Protein AF-0000000066251755 (afdb_homodimer)

Organism: Wolinella succinogenes (strain ATCC 29543 / DSM 1740 / CCUG 13145 / JCM 31913 / LMG 7466 / NCTC 11488 / FDC 602W) (NCBI:tx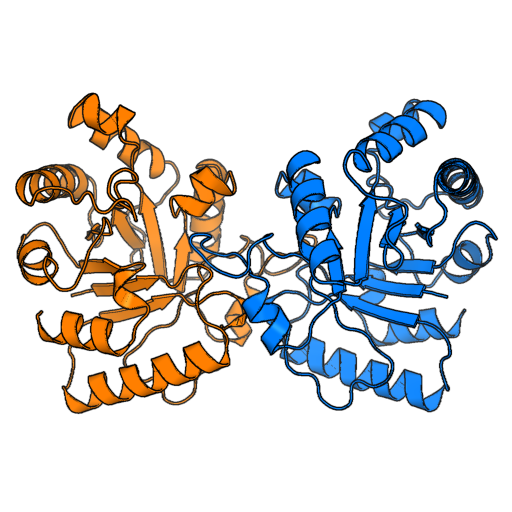id273121)

Radius of gyration: 23.84 Å; Cα contacts (8 Å, |Δi|>4): 960; chains: 2; bounding box: 36×68×63 Å

Nearest PDB structures (foldseek):
  2jgq-assembly1_B  TM=9.547E-01  e=9.397E-29  Helicobacter pylori 26695
  6oog-assembly1_A-2  TM=8.883E-01  e=1.668E-24  Taenia solium
  7pek-assembly2_C  TM=8.884E-01  e=1.248E-22  Schizosaccharomyces pombe 972h-
  7pej-assembly1_A  TM=8.703E-01  e=1.182E-21  Schizosaccharomyces pombe 972h-
  7skj-assembly2_D  TM=8.468E-01  e=3.125E-21  Cuscuta australis

InterPro domains:
  IPR000652 Triosephosphate isomerase [PF00121] (1-231)
  IPR000652 Triosephosphate isomerase [PS51440] (1-231)
  IPR000652 Triosephosphate isomerase [PTHR21139] (3-230)
  IPR000652 Triosephosphate isomerase [cd00311] (1-230)
  IPR013785 Aldolase-type TIM barrel [G3DSA:3.20.20.70] (1-231)
  IPR020861 Triosephosphate isomerase, active site [PS00171] (157-167)
  IPR022896 Triosephosphate isomerase, bacterial/eukaryotic [MF_00147_B] (1-231)
  IPR035990 Triosephosphate isomerase superfamily [SSF51351] (2-231)

Secondary structure (DSSP, 8-state):
-EEEEE-TT---HHHHHHHHHHHHHHHHHHT--SEEEEE--GGG----SS-TTEEE-BS---SSSSSS-TTPPPHHHHHHTT--EEEE--HHHHHTT---HHHHHHHHHHHHHTT-EEEEEE---HHHHHT-HHHHHHHHHHTTTT--TT-TTEEEEE--GGGSSSS----HHHHHHHHHHHHTT--S-EEE-SS--TTTHHHHHTSTT--EEEE-GGGSSHHHHHHHHHT-/-EEEEE-TT---HHHHHHHHHHHHHHHHHHT--SEEEEE--GGG----SS-TTEEE-BS---SSSSSS-TTPPPHHHHHHTT--EEEE--HHHHHTS---HHHHHHHHHHHHHTT-EEEEEE---HHHHHT-HHHHHHHHHHTTTT--TT-TTEEEEE--GGGSSSS----HHHHHHHHHHHHTT--S-EEE-SS--TTTHHHHHTSTT--EEEE-GGGSSHHHHHHHHHT-

Structure (mmCIF, N/CA/C/O backbone):
data_AF-0000000066251755-model_v1
#
loop_
_entity.id
_entity.type
_entity.pdbx_description
1 polymer 'Triosephosphate isomerase'
#
loop_
_atom_site.group_PDB
_atom_site.id
_atom_site.type_symbol
_atom_site.label_atom_id
_atom_site.label_alt_id
_atom_site.label_comp_id
_atom_site.label_asym_id
_atom_site.label_entity_id
_atom_site.label_seq_id
_atom_site.pdbx_PDB_ins_code
_atom_site.Cartn_x
_atom_site.Cartn_y
_atom_site.Cartn_z
_atom_site.occupancy
_atom_site.B_iso_or_equiv
_atom_site.auth_seq_id
_atom_site.auth_comp_id
_atom_site.auth_asym_id
_atom_site.auth_atom_id
_atom_site.pdbx_PDB_model_num
ATOM 1 N N . MET A 1 1 ? -6.832 24.234 16.656 1 95.31 1 MET A N 1
ATOM 2 C CA . MET A 1 1 ? -5.727 23.984 15.727 1 95.31 1 MET A CA 1
ATOM 3 C C . MET A 1 1 ? -5.777 22.562 15.203 1 95.31 1 MET A C 1
ATOM 5 O O . MET A 1 1 ? -6.293 21.656 15.867 1 95.31 1 MET A O 1
ATOM 9 N N . ILE A 1 2 ? -5.305 22.422 14 1 98.31 2 ILE A N 1
ATOM 10 C CA . ILE A 1 2 ? -5.203 21.094 13.422 1 98.31 2 ILE A CA 1
ATOM 11 C C . ILE A 1 2 ? -3.809 20.531 13.68 1 98.31 2 ILE A C 1
ATOM 13 O O . ILE A 1 2 ? -2.807 21.125 13.289 1 98.31 2 ILE A O 1
ATOM 17 N N . LEU A 1 3 ? -3.725 19.422 14.352 1 98.5 3 LEU A N 1
ATOM 18 C CA . LEU A 1 3 ? -2.475 18.703 14.562 1 98.5 3 LEU A CA 1
ATOM 19 C C . LEU A 1 3 ? -2.551 17.297 13.969 1 98.5 3 LEU A C 1
ATOM 21 O O . LEU A 1 3 ? -3.402 16.5 14.367 1 98.5 3 LEU A O 1
ATOM 25 N N . ALA A 1 4 ? -1.675 17.062 13.047 1 98.62 4 ALA A N 1
ATOM 26 C CA . ALA A 1 4 ? -1.664 15.781 12.352 1 98.62 4 ALA A CA 1
ATOM 27 C C . ALA A 1 4 ? -0.301 15.109 12.477 1 98.62 4 ALA A C 1
ATOM 29 O O . ALA A 1 4 ? 0.737 15.766 12.383 1 98.62 4 ALA A O 1
ATOM 30 N N . ALA A 1 5 ? -0.333 13.836 12.758 1 98.62 5 ALA A N 1
ATOM 31 C CA . ALA A 1 5 ? 0.875 13.016 12.82 1 98.62 5 ALA A CA 1
ATOM 32 C C . ALA A 1 5 ? 0.929 12.023 11.672 1 98.62 5 ALA A C 1
ATOM 34 O O . ALA A 1 5 ? 0.007 11.219 11.484 1 98.62 5 ALA A O 1
ATOM 35 N N . ASN A 1 6 ? 1.929 12.086 10.875 1 98.44 6 ASN A N 1
ATOM 36 C CA . ASN A 1 6 ? 2.189 11.102 9.828 1 98.44 6 ASN A CA 1
ATOM 37 C C . ASN A 1 6 ? 3.291 10.125 10.234 1 98.44 6 ASN A C 1
ATOM 39 O O . ASN A 1 6 ? 4.465 10.492 10.281 1 98.44 6 ASN A O 1
ATOM 43 N N . PHE A 1 7 ? 2.91 8.898 10.398 1 98.62 7 PHE A N 1
ATOM 44 C CA . PHE A 1 7 ? 3.857 7.91 10.898 1 98.62 7 PHE A CA 1
ATOM 45 C C . PHE A 1 7 ? 4.773 7.434 9.773 1 98.62 7 PHE A C 1
ATOM 47 O O . PHE A 1 7 ? 5.801 6.801 10.031 1 98.62 7 PHE A O 1
ATOM 54 N N . LYS A 1 8 ? 4.316 7.742 8.555 1 98.19 8 LYS A N 1
ATOM 55 C CA . LYS A 1 8 ? 5.008 7.148 7.414 1 98.19 8 LYS A CA 1
ATOM 56 C C . LYS A 1 8 ? 5.055 5.629 7.527 1 98.19 8 LYS A C 1
ATOM 58 O O . LYS A 1 8 ? 4.023 4.984 7.742 1 98.19 8 LYS A O 1
ATOM 63 N N . THR A 1 9 ? 6.172 4.988 7.262 1 98.25 9 THR A N 1
ATOM 64 C CA . THR A 1 9 ? 6.25 3.535 7.34 1 98.25 9 THR A CA 1
ATOM 65 C C . THR A 1 9 ? 6.793 3.096 8.695 1 98.25 9 THR A C 1
ATOM 67 O O . THR A 1 9 ? 7.527 2.111 8.789 1 98.25 9 THR A O 1
ATOM 70 N N . ASN A 1 10 ? 6.41 3.904 9.719 1 98.38 10 ASN A N 1
ATOM 71 C CA . ASN A 1 10 ? 6.801 3.566 11.086 1 98.38 10 ASN A CA 1
ATOM 72 C C . ASN A 1 10 ? 5.605 3.084 11.906 1 98.38 10 ASN A C 1
ATOM 74 O O . ASN A 1 10 ? 4.484 3.551 11.711 1 98.38 10 ASN A O 1
ATOM 78 N N . HIS A 1 11 ? 5.832 2.18 12.953 1 98.06 11 HIS A N 1
ATOM 79 C CA . HIS A 1 11 ? 4.844 1.563 13.828 1 98.06 11 HIS A CA 1
ATOM 80 C C . HIS A 1 11 ? 4.203 0.346 13.172 1 98.06 11 HIS A C 1
ATOM 82 O O . HIS A 1 11 ? 4.188 0.237 11.945 1 98.06 11 HIS A O 1
ATOM 88 N N . THR A 1 12 ? 3.885 -0.606 13.945 1 97.56 12 THR A N 1
ATOM 89 C CA . THR A 1 12 ? 3.096 -1.783 13.594 1 97.56 12 THR A CA 1
ATOM 90 C C . THR A 1 12 ? 1.651 -1.624 14.055 1 97.56 12 THR A C 1
ATOM 92 O O . THR A 1 12 ? 1.287 -0.595 14.633 1 97.56 12 THR A O 1
ATOM 95 N N . ARG A 1 13 ? 0.805 -2.551 13.734 1 96.5 13 ARG A N 1
ATOM 96 C CA . ARG A 1 13 ? -0.583 -2.502 14.188 1 96.5 13 ARG A CA 1
ATOM 97 C C . ARG A 1 13 ? -0.664 -2.432 15.703 1 96.5 13 ARG A C 1
ATOM 99 O O . ARG A 1 13 ? -1.408 -1.617 16.25 1 96.5 13 ARG A O 1
ATOM 106 N N . LYS A 1 14 ? 0.11 -3.262 16.344 1 95.69 14 LYS A N 1
ATOM 107 C CA . LYS A 1 14 ? 0.12 -3.322 17.797 1 95.69 14 LYS A CA 1
ATOM 108 C C . LYS A 1 14 ? 0.621 -2.014 18.391 1 95.69 14 LYS A C 1
ATOM 110 O O . LYS A 1 14 ? 0.012 -1.477 19.328 1 95.69 14 LYS A O 1
ATOM 115 N N . SER A 1 15 ? 1.763 -1.537 17.875 1 97.5 15 SER A N 1
ATOM 116 C CA . SER A 1 15 ? 2.32 -0.312 18.438 1 97.5 15 SER A CA 1
ATOM 117 C C . SER A 1 15 ? 1.431 0.89 18.141 1 97.5 15 SER A C 1
ATOM 119 O O . SER A 1 15 ? 1.353 1.826 18.938 1 97.5 15 SER A O 1
ATOM 121 N N . THR A 1 16 ? 0.763 0.884 16.984 1 97.25 16 THR A N 1
ATOM 122 C CA . THR A 1 16 ? -0.198 1.936 16.672 1 97.25 16 THR A CA 1
ATOM 123 C C . THR A 1 16 ? -1.369 1.906 17.641 1 97.25 16 THR A C 1
ATOM 125 O O . THR A 1 16 ? -1.823 2.953 18.109 1 97.25 16 THR A O 1
ATOM 128 N N . ARG A 1 17 ? -1.874 0.719 17.953 1 95.06 17 ARG A N 1
ATOM 129 C CA . ARG A 1 17 ? -2.965 0.585 18.906 1 95.06 17 ARG A CA 1
ATOM 130 C C . ARG A 1 17 ? -2.566 1.144 20.281 1 95.06 17 ARG A C 1
ATOM 132 O O . ARG A 1 17 ? -3.34 1.868 20.906 1 95.06 17 ARG A O 1
ATOM 139 N N . HIS A 1 18 ? -1.376 0.776 20.703 1 95.94 18 HIS A N 1
ATOM 140 C CA . HIS A 1 18 ? -0.863 1.296 21.969 1 95.94 18 HIS A CA 1
ATOM 141 C C . HIS A 1 18 ? -0.75 2.816 21.922 1 95.94 18 HIS A C 1
ATOM 143 O O . HIS A 1 18 ? -1.131 3.492 22.891 1 95.94 18 HIS A O 1
ATOM 149 N N . TYR A 1 19 ? -0.21 3.332 20.859 1 97.38 19 TYR A N 1
ATOM 150 C CA . TYR A 1 19 ? -0.083 4.77 20.641 1 97.38 19 TYR A CA 1
ATOM 151 C C . TYR A 1 19 ? -1.434 5.461 20.781 1 97.38 19 TYR A C 1
ATOM 153 O O . TYR A 1 19 ? -1.559 6.457 21.484 1 97.38 19 TYR A O 1
ATOM 161 N N . LEU A 1 20 ? -2.436 4.883 20.125 1 96.38 20 LEU A N 1
ATOM 162 C CA . LEU A 1 20 ? -3.768 5.477 20.062 1 96.38 20 LEU A CA 1
ATOM 163 C C . LEU A 1 20 ? -4.43 5.445 21.438 1 96.38 20 LEU A C 1
ATOM 165 O O . LEU A 1 20 ? -5.125 6.391 21.828 1 96.38 20 LEU A O 1
ATOM 169 N N . GLU A 1 21 ? -4.27 4.375 22.109 1 94.56 21 GLU A N 1
ATOM 170 C CA . GLU A 1 21 ? -4.828 4.258 23.453 1 94.56 21 GLU A CA 1
ATOM 171 C C . GLU A 1 21 ? -4.27 5.336 24.375 1 94.56 21 GLU A C 1
ATOM 173 O O . GLU A 1 21 ? -5.023 6.008 25.078 1 94.56 21 GLU A O 1
ATOM 178 N N . ARG A 1 22 ? -2.98 5.445 24.312 1 96.12 22 ARG A N 1
ATOM 179 C CA . ARG A 1 22 ? -2.324 6.441 25.156 1 96.12 22 ARG A CA 1
ATOM 180 C C . ARG A 1 22 ? -2.744 7.855 24.75 1 96.12 22 ARG A C 1
ATOM 182 O O . ARG A 1 22 ? -2.99 8.703 25.609 1 96.12 22 ARG A O 1
ATOM 189 N N . LEU A 1 23 ? -2.768 8.141 23.5 1 97.31 23 LEU A N 1
ATOM 190 C CA . LEU A 1 23 ? -3.133 9.461 22.984 1 97.31 23 LEU A CA 1
ATOM 1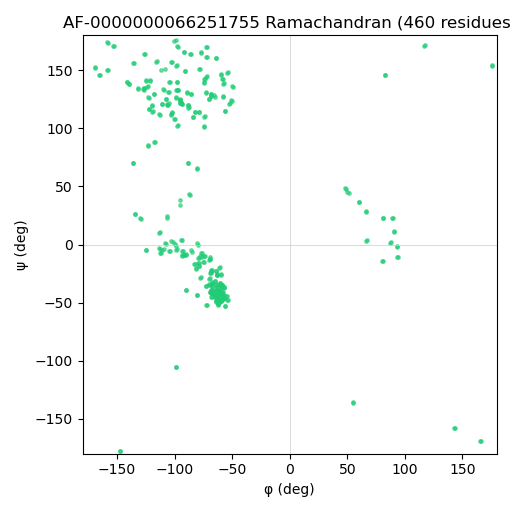91 C C . LEU A 1 23 ? -4.574 9.797 23.344 1 97.31 23 LEU A C 1
ATOM 193 O O . LEU A 1 23 ? -4.863 10.906 23.797 1 97.31 23 LEU A O 1
ATOM 197 N N . SER A 1 24 ? -5.453 8.828 23.125 1 95.69 24 SER A N 1
ATOM 198 C CA . SER A 1 24 ? -6.867 9.031 23.422 1 95.69 24 SER A CA 1
ATOM 199 C C . SER A 1 24 ? -7.086 9.344 24.891 1 95.69 24 SER A C 1
ATOM 201 O O . SER A 1 24 ? -7.859 10.242 25.234 1 95.69 24 SER A O 1
ATOM 203 N N . ASN A 1 25 ? -6.457 8.609 25.75 1 95.06 25 ASN A N 1
ATOM 204 C CA . ASN A 1 25 ? -6.539 8.867 27.172 1 95.06 25 ASN A CA 1
ATOM 205 C C . ASN A 1 25 ? -6.031 10.266 27.516 1 95.06 25 ASN A C 1
ATOM 207 O O . ASN A 1 25 ? -6.652 10.977 28.312 1 95.06 25 ASN A O 1
ATOM 211 N N . PHE A 1 26 ? -4.965 10.625 26.984 1 96.88 26 PHE A N 1
ATOM 212 C CA . PHE 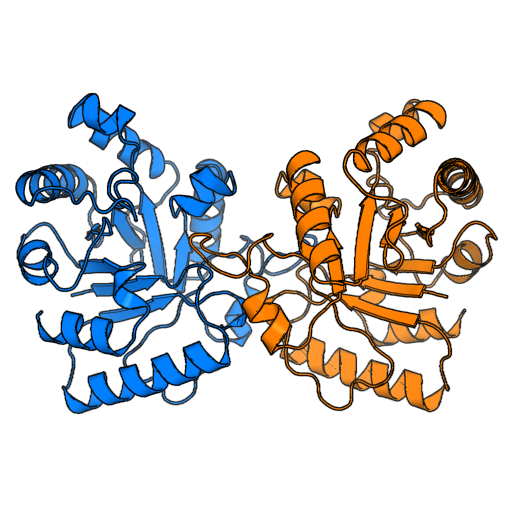A 1 26 ? -4.383 11.938 27.219 1 96.88 26 PHE A CA 1
ATOM 213 C C . PHE A 1 26 ? -5.344 13.039 26.797 1 96.88 26 PHE A C 1
ATOM 215 O O . PHE A 1 26 ? -5.547 14.016 27.531 1 96.88 26 PHE A O 1
ATOM 222 N N . LEU A 1 27 ? -5.895 12.867 25.594 1 96.81 27 LEU A N 1
ATOM 223 C CA . LEU A 1 27 ? -6.809 13.875 25.062 1 96.81 27 LEU A CA 1
ATOM 224 C C . LEU A 1 27 ? -8.047 14 25.938 1 96.81 27 LEU A C 1
ATOM 226 O O . LEU A 1 27 ? -8.555 15.102 26.156 1 96.81 27 LEU A O 1
ATOM 230 N N . PHE A 1 28 ? -8.531 12.906 26.406 1 94.75 28 PHE A N 1
ATOM 231 C CA . PHE A 1 28 ? -9.688 12.891 27.297 1 94.75 28 PHE A CA 1
ATOM 232 C C . PHE A 1 28 ? -9.367 13.594 28.609 1 94.75 28 PHE A C 1
ATOM 234 O O . PHE A 1 28 ? -10.117 14.469 29.047 1 94.75 28 PHE A O 1
ATOM 241 N N . GLU A 1 29 ? -8.281 13.258 29.156 1 95.94 29 GLU A N 1
ATOM 242 C CA . GLU A 1 29 ? -7.875 13.781 30.469 1 95.94 29 GLU A CA 1
ATOM 243 C C . GLU A 1 29 ? -7.637 15.289 30.406 1 95.94 29 GLU A C 1
ATOM 245 O O . GLU A 1 29 ? -7.875 16 31.375 1 95.94 29 GLU A O 1
ATOM 250 N N . THR A 1 30 ? -7.207 15.773 29.297 1 95.69 30 THR A N 1
ATOM 251 C CA . THR A 1 30 ? -6.84 17.188 29.172 1 95.69 30 THR A CA 1
ATOM 252 C C . THR A 1 30 ? -7.969 17.984 28.531 1 95.69 30 THR A C 1
ATOM 254 O O . THR A 1 30 ? -7.855 19.188 28.359 1 95.69 30 THR A O 1
ATOM 257 N N . SER A 1 31 ? -9.094 17.359 28.141 1 94.19 31 SER A N 1
ATOM 258 C CA . SER A 1 31 ? -10.18 18.016 27.422 1 94.19 31 SER A CA 1
ATOM 259 C C . SER A 1 31 ? -9.656 18.812 26.234 1 94.19 31 SER A C 1
ATOM 261 O O . SER A 1 31 ? -9.977 19.984 26.078 1 94.19 31 SER A O 1
ATOM 263 N N . CYS A 1 32 ? -8.805 18.094 25.5 1 93.12 32 CYS A N 1
ATOM 264 C CA . CYS A 1 32 ? -8.18 18.734 24.344 1 93.12 32 CYS A CA 1
ATOM 265 C C . CYS A 1 32 ? -9.234 19.25 23.375 1 93.12 32 CYS A C 1
ATOM 267 O O . CYS A 1 32 ? -10.203 18.562 23.062 1 93.12 32 CYS A O 1
ATOM 269 N N . GLU A 1 33 ? -9.008 20.422 22.844 1 93.69 33 GLU A N 1
ATOM 270 C CA . GLU A 1 33 ? -9.969 21.062 21.938 1 93.69 33 GLU A CA 1
ATOM 271 C C . GLU A 1 33 ? -9.43 21.109 20.516 1 93.69 33 GLU A C 1
ATOM 273 O O . GLU A 1 33 ? -10.125 21.547 19.594 1 93.69 33 GLU A O 1
ATOM 278 N N . HIS A 1 34 ? -8.203 20.688 20.281 1 96.31 34 HIS A N 1
ATOM 279 C CA . HIS A 1 34 ? -7.586 20.688 18.953 1 96.31 34 HIS A CA 1
ATOM 280 C C . HIS A 1 34 ? -8.086 19.516 18.109 1 96.31 34 HIS A C 1
ATOM 282 O O . HIS A 1 34 ? -8.555 18.516 18.656 1 96.31 34 HIS A O 1
ATOM 288 N N . ASP A 1 35 ? -8.102 19.719 16.828 1 97.38 35 ASP A N 1
ATOM 289 C CA . ASP A 1 35 ? -8.383 18.625 15.906 1 97.38 35 ASP A CA 1
ATOM 290 C C . ASP A 1 35 ? -7.148 17.734 15.703 1 97.38 35 ASP A C 1
ATOM 292 O O . ASP A 1 35 ? -6.156 18.188 15.117 1 97.38 35 ASP A O 1
ATOM 296 N N . ILE A 1 36 ? -7.25 16.5 16.156 1 98.19 36 ILE A N 1
ATOM 297 C CA . ILE A 1 36 ? -6.094 15.609 16.141 1 98.19 36 ILE A CA 1
ATOM 298 C C . ILE A 1 36 ? -6.285 14.547 15.055 1 98.19 36 ILE A C 1
ATOM 300 O O . ILE A 1 36 ? -7.312 13.867 15.016 1 98.19 36 ILE A O 1
ATOM 304 N N . PHE A 1 37 ? -5.324 14.43 14.141 1 98.25 37 PHE A N 1
ATOM 305 C CA . PHE A 1 37 ? -5.34 13.438 13.07 1 98.25 37 PHE A CA 1
ATOM 306 C C . PHE A 1 37 ? -4.109 12.539 13.148 1 98.25 37 PHE A C 1
ATOM 308 O O . PHE A 1 37 ? -3.016 13 13.484 1 98.25 37 PHE A O 1
ATOM 315 N N . LEU A 1 38 ? -4.27 11.305 12.898 1 98.06 38 LEU A N 1
ATOM 316 C CA . LEU A 1 38 ? -3.172 10.352 12.836 1 98.06 38 LEU A CA 1
ATOM 317 C C . LEU A 1 38 ? -3.197 9.578 11.523 1 98.06 38 LEU A C 1
ATOM 319 O O . LEU A 1 38 ? -4.25 9.102 11.094 1 98.06 38 LEU A O 1
ATOM 323 N N . PHE A 1 39 ? -2.084 9.453 10.867 1 98.62 39 PHE A N 1
ATOM 324 C CA . PHE A 1 39 ? -1.91 8.672 9.648 1 98.62 39 PHE A CA 1
ATOM 325 C C . PHE A 1 39 ? -0.925 7.531 9.867 1 98.62 39 PHE A C 1
ATOM 327 O O . PHE A 1 39 ? 0.273 7.684 9.617 1 98.62 39 PHE A O 1
ATOM 334 N N . PRO A 1 40 ? -1.399 6.422 10.305 1 98.06 40 PRO A N 1
ATOM 335 C CA . PRO A 1 40 ? -0.542 5.25 10.492 1 98.06 40 PRO A CA 1
ATOM 336 C C . PRO A 1 40 ? -0.206 4.551 9.172 1 98.06 40 PRO A C 1
ATOM 338 O O . PRO A 1 40 ? -0.803 4.855 8.141 1 98.06 40 PRO A O 1
ATOM 341 N N . PRO A 1 41 ? 0.797 3.666 9.188 1 98.06 41 PRO A N 1
ATOM 342 C CA . PRO A 1 41 ? 1.05 2.885 7.977 1 98.06 41 PRO A CA 1
ATOM 343 C C . PRO A 1 41 ? -0.113 1.961 7.617 1 98.06 41 PRO A C 1
ATOM 345 O O . PRO A 1 41 ? -0.954 1.661 8.469 1 98.06 41 PRO A O 1
ATOM 348 N N . PRO A 1 42 ? -0.187 1.522 6.387 1 97.25 42 PRO A N 1
ATOM 349 C CA . PRO A 1 42 ? -1.374 0.832 5.875 1 97.25 42 PRO A CA 1
ATOM 350 C C . PRO A 1 42 ? -1.768 -0.373 6.727 1 97.25 42 PRO A C 1
ATOM 352 O O . PRO A 1 42 ? -2.932 -0.507 7.113 1 97.25 42 PRO A O 1
ATOM 355 N N . LEU A 1 43 ? -0.834 -1.2 7.133 1 97.25 43 LEU A N 1
ATOM 356 C CA . LEU A 1 43 ? -1.182 -2.445 7.812 1 97.25 43 LEU A CA 1
ATOM 357 C C . LEU A 1 43 ? -1.584 -2.182 9.258 1 97.25 43 LEU A C 1
ATOM 359 O O . LEU A 1 43 ? -2.111 -3.07 9.93 1 97.25 43 LEU A O 1
ATOM 363 N N . ALA A 1 44 ? -1.416 -0.966 9.695 1 96.88 44 ALA A N 1
ATOM 364 C CA . ALA A 1 44 ? -1.795 -0.608 11.055 1 96.88 44 ALA A CA 1
ATOM 365 C C . ALA A 1 44 ? -3.225 -0.078 11.109 1 96.88 44 ALA A C 1
ATOM 367 O O . ALA A 1 44 ? -3.785 0.112 12.188 1 96.88 44 ALA A O 1
ATOM 368 N N . LEU A 1 45 ? -3.828 0.159 9.945 1 96.31 45 LEU A N 1
ATOM 369 C CA . LEU A 1 45 ? -5.223 0.581 9.922 1 96.31 45 LEU A CA 1
ATOM 370 C C . LEU A 1 45 ? -6.141 -0.548 10.375 1 96.31 45 LEU A C 1
ATOM 372 O O . LEU A 1 45 ? -5.984 -1.693 9.945 1 96.31 45 LEU A O 1
ATOM 376 N N . ASP A 1 46 ? -6.953 -0.229 11.266 1 91.38 46 ASP A N 1
ATOM 377 C CA . ASP A 1 46 ? -7.852 -1.188 11.906 1 91.38 46 ASP A CA 1
ATOM 378 C C . ASP A 1 46 ? -9.117 -0.5 12.414 1 91.38 46 ASP A C 1
ATOM 380 O O . ASP A 1 46 ? -9.266 0.715 12.273 1 91.38 46 ASP A O 1
ATOM 384 N N . PHE A 1 47 ? -10.039 -1.347 12.82 1 83.31 47 PHE A N 1
ATOM 385 C CA . PHE A 1 47 ? -11.164 -0.796 13.57 1 83.31 47 PHE A CA 1
ATOM 386 C C . PHE A 1 47 ? -10.742 -0.431 14.992 1 83.31 47 PHE A C 1
ATOM 388 O O . PHE A 1 47 ? -10.242 -1.28 15.734 1 83.31 47 PHE A O 1
ATOM 395 N N . PHE A 1 48 ? -10.734 0.866 15.117 1 76.81 48 PHE A N 1
ATOM 396 C CA . PHE A 1 48 ? -10.328 1.332 16.438 1 76.81 48 PHE A CA 1
ATOM 397 C C . PHE A 1 48 ? -11.547 1.707 17.281 1 76.81 48 PHE A C 1
ATOM 399 O O . PHE A 1 48 ? -12.375 2.508 16.859 1 76.81 48 PHE A O 1
ATOM 406 N N . ASP A 1 49 ? -11.836 0.894 18.266 1 70.94 49 ASP A N 1
ATOM 407 C CA . ASP A 1 49 ? -12.891 1.218 19.219 1 70.94 49 ASP A CA 1
ATOM 408 C C . ASP A 1 49 ? -12.438 2.303 20.188 1 70.94 49 ASP A C 1
ATOM 410 O O . ASP A 1 49 ? -11.281 2.32 20.609 1 70.94 49 ASP A O 1
ATOM 414 N N . ASP A 1 50 ? -13.227 3.201 20.516 1 65.5 50 ASP A N 1
ATOM 415 C CA . ASP A 1 50 ? -13.039 4.133 21.625 1 65.5 50 ASP A CA 1
ATOM 416 C C . ASP A 1 50 ? -11.859 5.059 21.359 1 65.5 50 ASP A C 1
ATOM 418 O O . ASP A 1 50 ? -11.031 5.289 22.25 1 65.5 50 ASP A O 1
ATOM 422 N N . ILE A 1 51 ? -11.523 5.363 20.219 1 74.56 51 ILE A N 1
ATOM 423 C CA . ILE A 1 51 ? -10.438 6.281 19.891 1 74.56 51 ILE A CA 1
ATOM 424 C C . ILE A 1 51 ? -10.961 7.715 19.875 1 74.56 51 ILE A C 1
ATOM 426 O O . ILE A 1 51 ? -10.547 8.523 19.047 1 74.56 51 ILE A O 1
ATOM 430 N N . GLY A 1 52 ? -11.742 7.906 20.875 1 77.56 52 GLY A N 1
ATOM 431 C CA . GLY A 1 52 ? -12.305 9.25 20.938 1 77.56 52 GLY A CA 1
ATOM 432 C C . GLY A 1 52 ? -11.266 10.336 20.781 1 77.56 52 GLY A C 1
ATOM 433 O O . GLY A 1 52 ? -10.094 10.141 21.094 1 77.56 52 GLY A O 1
ATOM 434 N N . GLY A 1 53 ? -11.5 11.391 19.984 1 89.88 53 GLY A N 1
ATOM 435 C CA . GLY A 1 53 ? -10.727 12.609 19.859 1 89.88 53 GLY A CA 1
ATOM 436 C C . GLY A 1 53 ? -9.703 12.555 18.75 1 89.88 53 GLY A C 1
ATOM 437 O O . GLY A 1 53 ? -9.031 13.555 18.469 1 89.88 53 GLY A O 1
ATOM 438 N N . VAL A 1 54 ? -9.484 11.336 18.188 1 95.75 54 VAL A N 1
ATOM 439 C CA . VAL A 1 54 ? -8.484 11.227 17.125 1 95.75 54 VAL A CA 1
ATOM 440 C C . VAL A 1 54 ? -9.141 10.773 15.828 1 95.75 54 VAL A C 1
ATOM 442 O O . VAL A 1 54 ? -9.945 9.844 15.828 1 95.75 54 VAL A O 1
ATOM 445 N N . CYS A 1 55 ? -8.891 11.453 14.789 1 96.12 55 CYS A N 1
ATOM 446 C CA . CYS A 1 55 ? -9.32 11.023 13.461 1 96.12 55 CYS A CA 1
ATOM 447 C C . CYS A 1 55 ? -8.211 10.273 12.742 1 96.12 55 CYS A C 1
ATOM 449 O O . CYS A 1 55 ? -7.098 10.781 12.609 1 96.12 55 CYS A O 1
ATOM 451 N N . ILE A 1 56 ? -8.508 9.094 12.328 1 97.25 56 ILE A N 1
ATOM 452 C CA . ILE A 1 56 ? -7.516 8.258 11.656 1 97.25 56 ILE A CA 1
ATOM 453 C C . ILE A 1 56 ? -7.676 8.383 10.148 1 97.25 56 ILE A C 1
ATOM 455 O O . ILE A 1 56 ? -8.789 8.336 9.625 1 97.25 56 ILE A O 1
ATOM 459 N N . GLY A 1 57 ? -6.59 8.586 9.438 1 97.81 57 GLY A N 1
ATOM 460 C CA . GLY A 1 57 ? -6.598 8.656 7.984 1 97.81 57 GLY A CA 1
ATOM 461 C C . GLY A 1 57 ? -5.613 7.703 7.332 1 97.81 57 GLY A C 1
ATOM 462 O O . GLY A 1 57 ? -4.75 7.141 8.008 1 97.81 57 GLY A O 1
ATOM 463 N N . THR A 1 58 ? -5.781 7.461 6.02 1 98.75 58 THR A N 1
ATOM 464 C CA . THR A 1 58 ? -4.844 6.66 5.238 1 98.75 58 THR A CA 1
ATOM 465 C C . THR A 1 58 ? -3.766 7.543 4.617 1 98.75 58 THR A C 1
ATOM 467 O O . THR A 1 58 ? -4.023 8.703 4.277 1 98.75 58 THR A O 1
ATOM 470 N N . GLN A 1 59 ? -2.607 6.969 4.457 1 98.81 59 GLN A N 1
ATOM 471 C CA . GLN A 1 59 ? -1.479 7.691 3.879 1 98.81 59 GLN A CA 1
ATOM 472 C C . GLN A 1 59 ? -1.538 7.68 2.354 1 98.81 59 GLN A C 1
ATOM 474 O O . GLN A 1 59 ? -0.832 8.445 1.693 1 98.81 59 GLN A O 1
ATOM 479 N N . ASN A 1 60 ? -2.334 6.789 1.862 1 98.44 60 ASN A N 1
ATOM 480 C CA . ASN A 1 60 ? -2.443 6.562 0.425 1 98.44 60 ASN A CA 1
ATOM 481 C C . ASN A 1 60 ? -3.621 5.652 0.089 1 98.44 60 ASN A C 1
ATOM 483 O O . ASN A 1 60 ? -4.035 4.836 0.915 1 98.44 60 ASN A O 1
ATOM 487 N N . ALA A 1 61 ? -4.141 5.844 -1.117 1 98.69 61 ALA A N 1
ATOM 488 C CA . ALA A 1 61 ? -5.113 4.918 -1.689 1 98.69 61 ALA A CA 1
ATOM 489 C C . ALA A 1 61 ? -5.27 5.145 -3.191 1 98.69 61 ALA A C 1
ATOM 491 O O . ALA A 1 61 ? -5.047 6.25 -3.684 1 98.69 61 ALA A O 1
ATOM 492 N N . TYR A 1 62 ? -5.504 4.113 -3.893 1 98.62 62 TYR A N 1
ATOM 493 C CA . TYR A 1 62 ? -5.762 4.211 -5.324 1 98.62 62 TYR A CA 1
ATOM 494 C C . TYR A 1 62 ? -7.156 4.758 -5.59 1 98.62 62 TYR A C 1
ATOM 496 O O . TYR A 1 62 ? -8.109 4.434 -4.875 1 98.62 62 TYR A O 1
ATOM 504 N N . PRO A 1 63 ? -7.348 5.605 -6.625 1 98.75 63 PRO A N 1
ATOM 505 C CA . PRO A 1 63 ? -8.641 6.238 -6.902 1 98.75 63 PRO A CA 1
ATOM 506 C C . PRO A 1 63 ? -9.609 5.312 -7.641 1 98.75 63 PRO A C 1
ATOM 508 O O . PRO A 1 63 ? -10.016 5.609 -8.766 1 98.75 63 PRO A O 1
ATOM 511 N N . ALA A 1 64 ? -10.023 4.242 -7.008 1 98.69 64 ALA A N 1
ATOM 512 C CA . ALA A 1 64 ? -11 3.268 -7.484 1 98.69 64 ALA A CA 1
ATOM 513 C C . ALA A 1 64 ? -11.617 2.492 -6.324 1 98.69 64 ALA A C 1
ATOM 515 O O . ALA A 1 64 ? -10.992 2.346 -5.27 1 98.69 64 ALA A O 1
ATOM 516 N N . PRO A 1 65 ? -12.867 2.045 -6.473 1 98.56 65 PRO A N 1
ATOM 517 C CA . PRO A 1 65 ? -13.422 1.219 -5.398 1 98.56 65 PRO A CA 1
ATOM 518 C C . PRO A 1 65 ? -12.648 -0.085 -5.199 1 98.56 65 PRO A C 1
ATOM 520 O O . PRO A 1 65 ? -12.32 -0.445 -4.066 1 98.56 65 PRO A O 1
ATOM 523 N N . SER A 1 66 ? -12.414 -0.836 -6.246 1 98.19 66 SER A N 1
ATOM 524 C CA . SER A 1 66 ? -11.703 -2.104 -6.355 1 98.19 66 SER A CA 1
ATOM 525 C C . SER A 1 66 ? -11.211 -2.342 -7.777 1 98.19 66 SER A C 1
ATOM 527 O O . SER A 1 66 ? -11.438 -1.516 -8.664 1 98.19 66 SER A O 1
ATOM 529 N N . GLY A 1 67 ? -10.406 -3.436 -7.977 1 97.31 67 GLY A N 1
ATOM 530 C CA . GLY A 1 67 ? -10.047 -3.734 -9.352 1 97.31 67 GLY A CA 1
ATOM 531 C C . GLY A 1 67 ? -8.633 -4.258 -9.5 1 97.31 67 GLY A C 1
ATOM 532 O O . GLY A 1 67 ? -8.07 -4.82 -8.555 1 97.31 67 GLY A O 1
ATOM 533 N N . ALA A 1 68 ? -8.109 -4.109 -10.742 1 96.12 68 ALA A N 1
ATOM 534 C CA . ALA A 1 68 ? -6.816 -4.672 -11.125 1 96.12 68 ALA A CA 1
ATOM 535 C C . ALA A 1 68 ? -5.68 -3.699 -10.812 1 96.12 68 ALA A C 1
ATOM 537 O O . ALA A 1 68 ? -5.055 -3.156 -11.727 1 96.12 68 ALA A O 1
ATOM 538 N N . PHE A 1 69 ? -5.441 -3.551 -9.508 1 97.81 69 PHE A N 1
ATOM 539 C CA . PHE A 1 69 ? -4.387 -2.684 -8.992 1 97.81 69 PHE A CA 1
ATOM 540 C C . PHE A 1 69 ? -3.619 -3.369 -7.871 1 97.81 69 PHE A C 1
ATOM 542 O O . PHE A 1 69 ? -3.693 -2.949 -6.715 1 97.81 69 PHE A O 1
ATOM 549 N N . THR A 1 70 ? -2.844 -4.383 -8.258 1 98.19 70 THR A N 1
ATOM 550 C CA . THR A 1 70 ? -2.123 -5.234 -7.32 1 98.19 70 THR A CA 1
ATOM 551 C C . THR A 1 70 ? -1.315 -4.395 -6.336 1 98.19 70 THR A C 1
ATOM 553 O O . THR A 1 70 ? -0.55 -3.518 -6.742 1 98.19 70 THR A O 1
ATOM 556 N N . GLY A 1 71 ? -1.549 -4.594 -5.051 1 98.06 71 GLY A N 1
ATOM 557 C CA . GLY A 1 71 ? -0.75 -3.949 -4.02 1 98.06 71 GLY A CA 1
ATOM 558 C C . GLY A 1 71 ? -1.341 -2.639 -3.539 1 98.06 71 GLY A C 1
ATOM 559 O O . GLY A 1 71 ? -0.813 -2.016 -2.615 1 98.06 71 GLY A O 1
ATOM 560 N N . GLU A 1 72 ? -2.473 -2.209 -4.109 1 98.31 72 GLU A N 1
ATOM 561 C CA . GLU A 1 72 ? -3.062 -0.917 -3.77 1 98.31 72 GLU A CA 1
ATOM 562 C C . GLU A 1 72 ? -4.266 -1.088 -2.848 1 98.31 72 GLU A C 1
ATOM 564 O O . GLU A 1 72 ? -4.844 -2.174 -2.768 1 98.31 72 GLU A O 1
ATOM 569 N N . VAL A 1 73 ? -4.574 -0.052 -2.133 1 98.25 73 VAL A N 1
ATOM 570 C CA . VAL A 1 73 ? -5.773 0.058 -1.307 1 98.25 73 VAL A CA 1
ATOM 571 C C . VAL A 1 73 ? -6.875 0.777 -2.084 1 98.25 73 VAL A C 1
ATOM 573 O O . VAL A 1 73 ? -6.648 1.859 -2.631 1 98.25 73 VAL A O 1
ATOM 576 N N . GLY A 1 74 ? -8.031 0.156 -2.213 1 98.44 74 GLY A N 1
ATOM 577 C CA . GLY A 1 74 ? -9.188 0.801 -2.818 1 98.44 74 GLY A CA 1
ATOM 578 C C . GLY A 1 74 ? -10.148 1.382 -1.799 1 98.44 74 GLY A C 1
ATOM 579 O O . GLY A 1 74 ? -10.008 1.139 -0.599 1 98.44 74 GLY A O 1
ATOM 580 N N . SER A 1 75 ? -11.141 2.17 -2.277 1 98.69 75 SER A N 1
ATOM 581 C CA . SER A 1 75 ? -12.047 2.852 -1.357 1 98.69 75 SER A CA 1
ATOM 582 C C . SER A 1 75 ? -12.953 1.86 -0.637 1 98.69 75 SER A C 1
ATOM 584 O O . SER A 1 75 ? -13.414 2.125 0.477 1 98.69 75 SER A O 1
ATOM 586 N N . GLU A 1 76 ? -13.211 0.688 -1.191 1 98.44 76 GLU A N 1
ATOM 587 C CA . GLU A 1 76 ? -14.047 -0.31 -0.534 1 98.44 76 GLU A CA 1
ATOM 588 C C . GLU A 1 76 ? -13.414 -0.791 0.768 1 98.44 76 GLU A C 1
ATOM 590 O O . GLU A 1 76 ? -14.109 -0.991 1.767 1 98.44 76 GLU A O 1
ATOM 595 N N . GLN A 1 77 ? -12.125 -1.015 0.745 1 97.81 77 GLN A N 1
ATOM 596 C CA . GLN A 1 77 ? -11.43 -1.438 1.953 1 97.81 77 GLN A CA 1
ATOM 597 C C . GLN A 1 77 ? -11.453 -0.342 3.016 1 97.81 77 GLN A C 1
ATOM 599 O O . GLN A 1 77 ? -11.617 -0.625 4.203 1 97.81 77 GLN A O 1
ATOM 604 N N . LEU A 1 78 ? -11.266 0.887 2.596 1 97.88 78 LEU A N 1
ATOM 605 C CA . LEU A 1 78 ? -11.281 2.012 3.523 1 97.88 78 LEU A CA 1
ATOM 606 C C . LEU A 1 78 ? -12.664 2.195 4.133 1 97.88 78 LEU A C 1
ATOM 608 O O . LEU A 1 78 ? -12.789 2.498 5.32 1 97.88 78 LEU A O 1
ATOM 612 N N . GLU A 1 79 ? -13.672 2.031 3.289 1 97.06 79 GLU A N 1
ATOM 613 C CA . GLU A 1 79 ? -15.047 2.141 3.758 1 97.06 79 GLU A CA 1
ATOM 614 C C . GLU A 1 79 ? -15.336 1.136 4.867 1 97.06 79 GLU A C 1
ATOM 616 O O . GLU A 1 79 ? -15.992 1.467 5.859 1 97.06 79 GLU A O 1
ATOM 621 N N . GLU A 1 80 ? -14.844 -0.069 4.73 1 96.25 80 GLU A N 1
ATOM 622 C CA . GLU A 1 80 ? -15.039 -1.1 5.746 1 96.25 80 GLU A CA 1
ATOM 623 C C . GLU A 1 80 ? -14.477 -0.655 7.094 1 96.25 80 GLU A C 1
ATOM 625 O O . GLU A 1 80 ? -15.031 -0.987 8.141 1 96.25 80 GLU A O 1
ATOM 630 N N . LEU A 1 81 ? -13.383 0.092 7.043 1 94.75 81 LEU A N 1
ATOM 631 C CA . LEU A 1 81 ? -12.711 0.506 8.266 1 94.75 81 LEU A CA 1
ATOM 632 C C . LEU A 1 81 ? -13.18 1.886 8.711 1 94.75 81 LEU A C 1
ATOM 634 O O . LEU A 1 81 ? -12.633 2.465 9.648 1 94.75 81 LEU A O 1
ATOM 638 N N . ALA A 1 82 ? -14.141 2.461 8.008 1 94.56 82 ALA A N 1
ATOM 639 C CA . ALA A 1 82 ? -14.734 3.766 8.305 1 94.56 82 ALA A CA 1
ATOM 640 C C . ALA A 1 82 ? -13.672 4.867 8.273 1 94.56 82 ALA A C 1
ATOM 642 O O . ALA A 1 82 ? -13.68 5.766 9.109 1 94.56 82 ALA A O 1
ATOM 643 N N . ILE A 1 83 ? -12.773 4.68 7.352 1 96.56 83 ILE A N 1
ATOM 644 C CA . ILE A 1 83 ? -11.734 5.688 7.148 1 96.56 83 ILE A CA 1
ATOM 645 C C . ILE A 1 83 ? -12.156 6.633 6.027 1 96.56 83 ILE A C 1
ATOM 647 O O . ILE A 1 83 ? -12.398 6.199 4.898 1 96.56 83 ILE A O 1
ATOM 651 N N . GLN A 1 84 ? -12.227 7.891 6.34 1 97.31 84 GLN A N 1
ATOM 652 C CA . GLN A 1 84 ? -12.672 8.875 5.359 1 97.31 84 GLN A CA 1
ATOM 653 C C . GLN A 1 84 ? -11.758 10.102 5.355 1 97.31 84 GLN A C 1
ATOM 655 O O . GLN A 1 84 ? -12.219 11.227 5.156 1 97.31 84 GLN A O 1
ATOM 660 N N . THR A 1 85 ? -10.531 9.938 5.742 1 98.69 85 THR A N 1
ATOM 661 C CA . THR A 1 85 ? -9.461 10.922 5.699 1 98.69 85 THR A CA 1
ATOM 662 C C . THR A 1 85 ? -8.242 10.375 4.965 1 98.69 85 THR A C 1
ATOM 664 O O . THR A 1 85 ? -7.871 9.211 5.156 1 98.69 85 THR A O 1
ATOM 667 N N . ILE A 1 86 ? -7.664 11.195 4.059 1 98.94 86 ILE A N 1
ATOM 668 C CA . ILE A 1 86 ? -6.574 10.672 3.242 1 98.94 86 ILE A CA 1
ATOM 669 C C . ILE A 1 86 ? -5.508 11.75 3.051 1 98.94 86 ILE A C 1
ATOM 671 O O . ILE A 1 86 ? -5.828 12.938 2.932 1 98.94 86 ILE A O 1
ATOM 675 N N . LEU A 1 87 ? -4.285 11.32 3.113 1 98.88 87 LEU A N 1
ATOM 676 C CA . LEU A 1 87 ? -3.143 12.133 2.703 1 98.88 87 LEU A CA 1
ATOM 677 C C . LEU A 1 87 ? -2.844 11.938 1.221 1 98.88 87 LEU A C 1
ATOM 679 O O . LEU A 1 87 ? -2.805 10.805 0.735 1 98.88 87 LEU A O 1
ATOM 683 N N . ILE A 1 88 ? -2.674 13.023 0.444 1 98.88 88 ILE A N 1
ATOM 684 C CA . ILE A 1 88 ? -2.336 12.969 -0.974 1 98.88 88 ILE A CA 1
ATOM 685 C C . ILE A 1 88 ? -1.185 13.93 -1.268 1 98.88 88 ILE A C 1
ATOM 687 O O . ILE A 1 88 ? -1.149 15.047 -0.745 1 98.88 88 ILE A O 1
ATOM 691 N N . GLY A 1 89 ? -0.203 13.492 -2.01 1 98.62 89 GLY A N 1
ATOM 692 C CA . GLY A 1 89 ? 0.809 14.391 -2.545 1 98.62 89 GLY A CA 1
ATOM 693 C C . GLY A 1 89 ? 2.008 14.555 -1.63 1 98.62 89 GLY A C 1
ATOM 694 O O . GLY A 1 89 ? 2.811 15.469 -1.806 1 98.62 89 GLY A O 1
ATOM 695 N N . HIS A 1 90 ? 2.119 13.727 -0.599 1 98.5 90 HIS A N 1
ATOM 696 C CA . HIS A 1 90 ? 3.287 13.82 0.271 1 98.5 90 HIS A CA 1
ATOM 697 C C . HIS A 1 90 ? 4.582 13.719 -0.531 1 98.5 90 HIS A C 1
ATOM 699 O O . HIS A 1 90 ? 4.648 12.984 -1.521 1 98.5 90 HIS A O 1
ATOM 705 N N . SER A 1 91 ? 5.605 14.391 -0.072 1 97.31 91 SER A N 1
ATOM 706 C CA . SER A 1 91 ? 6.859 14.516 -0.806 1 97.31 91 SER A CA 1
ATOM 707 C C . SER A 1 91 ? 7.488 13.148 -1.064 1 97.31 91 SER A C 1
ATOM 709 O O . SER A 1 91 ? 8.094 12.93 -2.115 1 97.31 91 SER A O 1
ATOM 711 N N . GLU A 1 92 ? 7.324 12.281 -0.15 1 97 92 GLU A N 1
ATOM 712 C CA . GLU A 1 92 ? 7.902 10.945 -0.291 1 97 92 GLU A CA 1
ATOM 713 C C . GLU A 1 92 ? 7.211 10.156 -1.398 1 97 92 GLU A C 1
ATOM 715 O O . GLU A 1 92 ? 7.852 9.367 -2.1 1 97 92 GLU A O 1
ATOM 720 N N . ARG A 1 93 ? 5.914 10.328 -1.6 1 97.62 93 ARG A N 1
ATOM 721 C CA . ARG A 1 93 ? 5.18 9.656 -2.668 1 97.62 93 ARG A CA 1
ATOM 722 C C . ARG A 1 93 ? 5.531 10.258 -4.027 1 97.62 93 ARG A C 1
ATOM 724 O O . ARG A 1 93 ? 5.66 9.531 -5.016 1 97.62 93 ARG A O 1
ATOM 731 N N . ARG A 1 94 ? 5.754 11.594 -4.062 1 96.81 94 ARG A N 1
ATOM 732 C CA . ARG A 1 94 ? 6.156 12.266 -5.297 1 96.81 94 ARG A CA 1
ATOM 733 C C . ARG A 1 94 ? 7.598 11.93 -5.66 1 96.81 94 ARG A C 1
ATOM 735 O O . ARG A 1 94 ? 7.871 11.461 -6.77 1 96.81 94 ARG A O 1
ATOM 742 N N . GLY A 1 95 ? 8.516 12.125 -4.695 1 94.44 95 GLY A N 1
ATOM 743 C CA . GLY A 1 95 ? 9.945 12.062 -4.961 1 94.44 95 GLY A CA 1
ATOM 744 C C . GLY A 1 95 ? 10.477 10.641 -5 1 94.44 95 GLY A C 1
ATOM 745 O O . GLY A 1 95 ? 11.25 10.289 -5.895 1 94.44 95 GLY A O 1
ATOM 746 N N . ILE A 1 96 ? 10.008 9.828 -4.023 1 92.94 96 ILE A N 1
ATOM 747 C CA . ILE A 1 96 ? 10.555 8.484 -3.895 1 92.94 96 ILE A CA 1
ATOM 748 C C . ILE A 1 96 ? 9.742 7.516 -4.754 1 92.94 96 ILE A C 1
ATOM 750 O O . ILE A 1 96 ? 10.312 6.684 -5.465 1 92.94 96 ILE A O 1
ATOM 754 N N . LEU A 1 97 ? 8.406 7.68 -4.793 1 93.75 97 LEU A N 1
ATOM 755 C CA . LEU A 1 97 ? 7.559 6.676 -5.43 1 93.75 97 LEU A CA 1
ATOM 756 C C . LEU A 1 97 ? 7.066 7.164 -6.789 1 93.75 97 LEU A C 1
ATOM 758 O O . LEU A 1 97 ? 6.402 6.418 -7.516 1 93.75 97 LEU A O 1
ATOM 762 N N . GLY A 1 98 ? 7.367 8.391 -7.117 1 94.44 98 GLY A N 1
ATOM 763 C CA . GLY A 1 98 ? 7.188 8.867 -8.484 1 94.44 98 GLY A CA 1
ATOM 764 C C . GLY A 1 98 ? 5.758 9.266 -8.797 1 94.44 98 GLY A C 1
ATOM 765 O O . GLY A 1 98 ? 5.34 9.227 -9.953 1 94.44 98 GLY A O 1
ATOM 766 N N . GLU A 1 99 ? 4.949 9.586 -7.875 1 97 99 GLU A N 1
ATOM 767 C CA . GLU A 1 99 ? 3.582 10.031 -8.133 1 97 99 GLU A CA 1
ATOM 768 C C . GLU A 1 99 ? 3.566 11.398 -8.812 1 97 99 GLU A C 1
ATOM 770 O O . GLU A 1 99 ? 4.168 12.352 -8.312 1 97 99 GLU A O 1
ATOM 775 N N . SER A 1 100 ? 2.877 11.492 -9.883 1 97.44 100 SER A N 1
ATOM 776 C CA . SER A 1 100 ? 2.803 12.734 -10.656 1 97.44 100 SER A CA 1
ATOM 777 C C . SER A 1 100 ? 1.703 13.648 -10.133 1 97.44 100 SER A C 1
ATOM 779 O O . SER A 1 100 ? 0.814 13.203 -9.398 1 97.44 100 SER A O 1
ATOM 781 N N . GLN A 1 101 ? 1.771 14.906 -10.539 1 98.38 101 GLN A N 1
ATOM 782 C CA . GLN A 1 101 ? 0.713 15.844 -10.18 1 98.38 101 GLN A CA 1
ATOM 783 C C . GLN A 1 101 ? -0.63 15.406 -10.758 1 98.38 101 GLN A C 1
ATOM 785 O O . GLN A 1 101 ? -1.669 15.555 -10.117 1 98.38 101 GLN A O 1
ATOM 790 N N . ALA A 1 102 ? -0.562 14.891 -12.008 1 98.38 102 ALA A N 1
ATOM 791 C CA . ALA A 1 102 ? -1.788 14.422 -12.648 1 98.38 102 ALA A CA 1
ATOM 792 C C . ALA A 1 102 ? -2.439 13.305 -11.844 1 98.38 102 ALA A C 1
ATOM 794 O O . ALA A 1 102 ? -3.662 13.281 -11.688 1 98.38 102 ALA A O 1
ATOM 795 N N . PHE A 1 103 ? -1.667 12.383 -11.359 1 98.31 103 PHE A N 1
ATOM 796 C CA . PHE A 1 103 ? -2.195 11.281 -10.57 1 98.31 103 PHE A CA 1
ATOM 797 C C . PHE A 1 103 ? -2.715 11.766 -9.227 1 98.31 103 PHE A C 1
ATOM 799 O O . PHE A 1 103 ? -3.756 11.312 -8.75 1 98.31 103 PHE A O 1
ATOM 806 N N . CYS A 1 104 ? -2.002 12.727 -8.562 1 98.81 104 CYS A N 1
ATOM 807 C CA . CYS A 1 104 ? -2.479 13.328 -7.324 1 98.81 104 CYS A CA 1
ATOM 808 C C . CYS A 1 104 ? -3.84 13.984 -7.527 1 98.81 104 CYS A C 1
ATOM 810 O O . CYS A 1 104 ? -4.734 13.844 -6.691 1 98.81 104 CYS A O 1
ATOM 812 N N . ALA A 1 105 ? -3.945 14.672 -8.641 1 98.88 105 ALA A N 1
ATOM 813 C CA . ALA A 1 105 ? -5.211 15.336 -8.953 1 98.88 105 ALA A CA 1
ATOM 814 C C . ALA A 1 105 ? -6.324 14.312 -9.156 1 98.88 105 ALA A C 1
ATOM 816 O O . ALA A 1 105 ? -7.473 14.547 -8.773 1 98.88 105 ALA A O 1
ATOM 817 N N . GLU A 1 106 ? -5.996 13.203 -9.812 1 98.81 106 GLU A N 1
ATOM 818 C CA . GLU A 1 106 ? -6.961 12.125 -10 1 98.81 106 GLU A CA 1
ATOM 819 C C . GLU A 1 106 ? -7.426 11.57 -8.656 1 98.81 106 GLU A C 1
ATOM 821 O O . GLU A 1 106 ? -8.625 11.375 -8.445 1 98.81 106 GLU A O 1
ATOM 826 N N . LYS A 1 107 ? -6.527 11.312 -7.773 1 98.81 107 LYS A N 1
ATOM 827 C CA . LYS A 1 107 ? -6.867 10.852 -6.43 1 98.81 107 LYS A CA 1
ATOM 828 C C . LYS A 1 107 ? -7.758 11.867 -5.711 1 98.81 107 LYS A C 1
ATOM 830 O O . LYS A 1 107 ? -8.758 11.492 -5.09 1 98.81 107 LYS A O 1
ATOM 835 N N . PHE A 1 108 ? -7.367 13.125 -5.801 1 98.94 108 PHE A N 1
ATOM 836 C CA . PHE A 1 108 ? -8.133 14.188 -5.16 1 98.94 108 PHE A CA 1
ATOM 837 C C . PHE A 1 108 ? -9.578 14.18 -5.645 1 98.94 108 PHE A C 1
ATOM 839 O O . PHE A 1 108 ? -10.508 14.18 -4.836 1 98.94 108 PHE A O 1
ATOM 846 N N . ARG A 1 109 ? -9.719 14.203 -6.965 1 98.88 109 ARG A N 1
ATOM 847 C CA . ARG A 1 109 ? -11.062 14.242 -7.539 1 98.88 109 ARG A CA 1
ATOM 848 C C . ARG A 1 109 ? -11.891 13.055 -7.066 1 98.88 109 ARG A C 1
ATOM 850 O O . ARG A 1 109 ? -13.055 13.211 -6.688 1 98.88 109 ARG A O 1
ATOM 857 N N . TYR A 1 110 ? -11.352 11.867 -7.086 1 98.94 110 TYR A N 1
ATOM 858 C CA . TYR A 1 110 ? -12.055 10.648 -6.711 1 98.94 110 TYR A CA 1
ATOM 859 C C . TYR A 1 110 ? -12.484 10.688 -5.25 1 98.94 110 TYR A C 1
ATOM 861 O O . TYR A 1 110 ? -13.672 10.516 -4.941 1 98.94 110 TYR A O 1
ATOM 869 N N . TYR A 1 111 ? -11.594 10.977 -4.328 1 98.94 111 TYR A N 1
ATOM 870 C CA . TYR A 1 111 ? -11.891 10.898 -2.902 1 98.94 111 TYR A CA 1
ATOM 871 C C . TYR A 1 111 ? -12.703 12.109 -2.449 1 98.94 111 TYR A C 1
ATOM 873 O O . TYR A 1 111 ? -13.5 12.016 -1.511 1 98.94 111 TYR A O 1
ATOM 881 N N . ALA A 1 112 ? -12.531 13.273 -3.135 1 98.94 112 ALA A N 1
ATOM 882 C CA . ALA A 1 112 ? -13.43 14.391 -2.885 1 98.94 112 ALA A CA 1
ATOM 883 C C . ALA A 1 112 ? -14.875 14.023 -3.217 1 98.94 112 ALA A C 1
ATOM 885 O O . ALA A 1 112 ? -15.797 14.375 -2.477 1 98.94 112 ALA A O 1
ATOM 886 N N . SER A 1 113 ? -15.008 13.305 -4.32 1 98.81 113 SER A N 1
ATOM 887 C CA . SER A 1 113 ? -16.344 12.898 -4.742 1 98.81 113 SER A CA 1
ATOM 888 C C . SER A 1 113 ? -16.984 11.961 -3.721 1 98.81 113 SER A C 1
ATOM 890 O O . SER A 1 113 ? -18.203 11.836 -3.662 1 98.81 113 SER A O 1
ATOM 892 N N . LEU A 1 114 ? -16.203 11.273 -2.902 1 98.75 114 LEU A N 1
ATOM 893 C CA . LEU A 1 114 ? -16.703 10.367 -1.869 1 98.75 114 LEU A CA 1
ATOM 894 C C . LEU A 1 114 ? -16.844 11.094 -0.538 1 98.75 114 LEU A C 1
ATOM 896 O O . LEU A 1 114 ? -17.25 10.484 0.461 1 98.75 114 LEU A O 1
ATOM 900 N N . GLY A 1 115 ? -16.406 12.367 -0.475 1 98.88 115 GLY A N 1
ATOM 901 C CA . GLY A 1 115 ? -16.609 13.18 0.711 1 98.88 115 GLY A CA 1
ATOM 902 C C . GLY A 1 115 ? -15.492 13.062 1.725 1 98.88 115 GLY A C 1
ATOM 903 O O . GLY A 1 115 ? -15.68 13.359 2.906 1 98.88 115 GLY A O 1
ATOM 904 N N . TYR A 1 116 ? -14.32 12.664 1.31 1 98.88 116 TYR A N 1
ATOM 905 C CA . TYR A 1 116 ? -13.188 12.477 2.205 1 98.88 116 TYR A CA 1
ATOM 906 C C . TYR A 1 116 ? -12.648 13.812 2.688 1 98.88 116 TYR A C 1
ATOM 908 O O . TYR A 1 116 ? -12.695 14.812 1.96 1 98.88 116 TYR A O 1
ATOM 916 N N . THR A 1 117 ? -12.18 13.867 3.949 1 98.94 117 THR A N 1
ATOM 917 C CA . THR A 1 117 ? -11.234 14.898 4.34 1 98.94 117 THR A CA 1
ATOM 918 C C . THR A 1 117 ? -9.867 14.656 3.693 1 98.94 117 THR A C 1
ATOM 920 O O . THR A 1 117 ? -9.312 13.562 3.797 1 98.94 117 THR A O 1
ATOM 923 N N . ILE A 1 118 ? -9.359 15.641 2.988 1 98.94 118 ILE A N 1
ATOM 924 C CA . ILE A 1 118 ? -8.156 15.414 2.205 1 98.94 118 ILE A CA 1
ATOM 925 C C . ILE A 1 118 ? -7.047 16.344 2.689 1 98.94 118 ILE A C 1
ATOM 927 O O . ILE A 1 118 ? -7.191 17.578 2.645 1 98.94 118 ILE A O 1
ATOM 931 N N . PHE A 1 119 ? -6.008 15.781 3.244 1 98.94 119 PHE A N 1
ATOM 932 C CA . PHE A 1 119 ? -4.746 16.484 3.467 1 98.94 119 PHE A CA 1
ATOM 933 C C . PHE A 1 119 ? -3.881 16.453 2.211 1 98.94 119 PHE A C 1
ATOM 935 O O . PHE A 1 119 ? -3.391 15.398 1.812 1 98.94 119 PHE A O 1
ATOM 942 N N . TYR A 1 120 ? -3.719 17.547 1.573 1 98.94 120 TYR A N 1
ATOM 943 C CA . TYR A 1 120 ? -2.965 17.641 0.328 1 98.94 120 TYR A CA 1
ATOM 944 C C . TYR A 1 120 ? -1.616 18.312 0.551 1 98.94 120 TYR A C 1
ATOM 946 O O . TYR A 1 120 ? -1.558 19.469 0.983 1 98.94 120 TYR A O 1
ATOM 954 N N . CYS A 1 121 ? -0.565 17.625 0.257 1 98.88 121 CYS A N 1
ATOM 955 C CA . CYS A 1 121 ? 0.775 18.109 0.581 1 98.88 121 CYS A CA 1
ATOM 956 C C . CYS A 1 121 ? 1.422 18.781 -0.625 1 98.88 121 CYS A C 1
ATOM 958 O O . CYS A 1 121 ? 1.283 18.312 -1.753 1 98.88 121 CYS A O 1
ATOM 960 N N . ILE A 1 122 ? 2.084 19.828 -0.358 1 98.81 122 ILE A N 1
ATOM 961 C CA . ILE A 1 122 ? 2.893 20.531 -1.348 1 98.81 122 ILE A CA 1
ATOM 962 C C . ILE A 1 122 ? 4.242 20.906 -0.739 1 98.81 122 ILE A C 1
ATOM 964 O O . ILE A 1 122 ? 4.383 20.969 0.485 1 98.81 122 ILE A O 1
ATOM 968 N N . GLY A 1 123 ? 5.234 21.094 -1.538 1 98.12 123 GLY A N 1
ATOM 969 C CA . GLY A 1 123 ? 6.559 21.469 -1.068 1 98.12 123 GLY A CA 1
ATOM 970 C C . GLY A 1 123 ? 7.59 21.531 -2.18 1 98.12 123 GLY A C 1
ATOM 971 O O . GLY A 1 123 ? 7.434 20.891 -3.217 1 98.12 123 GLY A O 1
ATOM 972 N N . GLU A 1 124 ? 8.578 22.344 -1.935 1 97.81 124 GLU A N 1
ATOM 973 C CA . GLU A 1 124 ? 9.609 22.516 -2.953 1 97.81 124 GLU A CA 1
ATOM 974 C C . GLU A 1 124 ? 10.961 22 -2.469 1 97.81 124 GLU A C 1
ATOM 976 O O . GLU A 1 124 ? 11.188 21.875 -1.265 1 97.81 124 GLU A O 1
ATOM 981 N N . SER A 1 125 ? 11.789 21.703 -3.408 1 95.75 125 SER A N 1
ATOM 982 C CA . SER A 1 125 ? 13.164 21.328 -3.107 1 95.75 125 SER A CA 1
ATOM 983 C C . SER A 1 125 ? 13.984 22.531 -2.656 1 95.75 125 SER A C 1
ATOM 985 O O . SER A 1 125 ? 13.531 23.672 -2.752 1 95.75 125 SER A O 1
ATOM 987 N N . LEU A 1 126 ? 15.195 22.219 -2.172 1 94.31 126 LEU A N 1
ATOM 988 C CA . LEU A 1 126 ? 16.109 23.266 -1.762 1 94.31 126 LEU A CA 1
ATOM 989 C C . LEU A 1 126 ? 16.5 24.141 -2.949 1 94.31 126 LEU A C 1
ATOM 991 O O . LEU A 1 126 ? 16.656 25.359 -2.809 1 94.31 126 LEU A O 1
ATOM 995 N N . GLU A 1 127 ? 16.688 23.5 -4.066 1 96.31 127 GLU A N 1
ATOM 996 C CA . GLU A 1 127 ? 17.062 24.234 -5.281 1 96.31 127 GLU A CA 1
ATOM 997 C C . GLU A 1 127 ? 16 25.281 -5.637 1 96.31 127 GLU A C 1
ATOM 999 O O . GLU A 1 127 ? 16.344 26.422 -5.941 1 96.31 127 GLU A O 1
ATOM 1004 N N . VAL A 1 128 ? 14.75 24.953 -5.574 1 97.44 128 VAL A N 1
ATOM 1005 C CA . VAL A 1 128 ? 13.656 25.875 -5.875 1 97.44 128 VAL A CA 1
ATOM 1006 C C . VAL A 1 128 ? 13.617 26.984 -4.832 1 97.44 128 VAL A C 1
ATOM 1008 O O . VAL A 1 128 ? 13.445 28.156 -5.172 1 97.44 128 VAL A O 1
ATOM 1011 N N . ARG A 1 129 ? 13.805 26.625 -3.545 1 95.81 129 ARG A N 1
ATOM 1012 C CA . ARG A 1 129 ? 13.789 27.609 -2.465 1 95.81 129 ARG A CA 1
ATOM 1013 C C . ARG A 1 129 ? 14.891 28.656 -2.658 1 95.81 129 ARG A C 1
ATOM 1015 O O . ARG A 1 129 ? 14.672 29.844 -2.443 1 95.81 129 ARG A O 1
ATOM 1022 N N . ARG A 1 130 ? 16.031 28.172 -3.092 1 95.81 130 ARG A N 1
ATOM 1023 C CA . ARG A 1 130 ? 17.188 29.047 -3.268 1 95.81 130 ARG A CA 1
ATOM 1024 C C . ARG A 1 130 ? 16.969 30.016 -4.418 1 95.81 130 ARG A C 1
ATOM 1026 O O . ARG A 1 130 ? 17.609 31.078 -4.461 1 95.81 130 ARG A O 1
ATOM 1033 N N . ALA A 1 131 ? 16.094 29.641 -5.277 1 97.69 131 ALA A N 1
ATOM 1034 C CA . ALA A 1 131 ? 15.781 30.516 -6.406 1 97.69 131 ALA A CA 1
ATOM 1035 C C . ALA A 1 131 ? 14.898 31.688 -5.977 1 97.69 131 ALA A C 1
ATOM 1037 O O . ALA A 1 131 ? 14.648 32.594 -6.758 1 97.69 131 ALA A O 1
ATOM 1038 N N . GLY A 1 132 ? 14.344 31.672 -4.73 1 97.12 132 GLY A N 1
ATOM 1039 C CA . GLY A 1 132 ? 13.617 32.812 -4.184 1 97.12 132 GLY A CA 1
ATOM 1040 C C . GLY A 1 132 ? 12.164 32.5 -3.902 1 97.12 132 GLY A C 1
ATOM 1041 O O . GLY A 1 132 ? 11.656 31.438 -4.281 1 97.12 132 GLY A O 1
ATOM 1042 N N . ILE A 1 133 ? 11.5 33.438 -3.242 1 97.5 133 ILE A N 1
ATOM 1043 C CA . ILE A 1 133 ? 10.133 33.25 -2.762 1 97.5 133 ILE A CA 1
ATOM 1044 C C . ILE A 1 133 ? 9.18 33.156 -3.947 1 97.5 133 ILE A C 1
ATOM 1046 O O . ILE A 1 133 ? 8.219 32.375 -3.912 1 97.5 133 ILE A O 1
ATOM 1050 N N . GLU A 1 134 ? 9.469 33.875 -5 1 98 134 GLU A N 1
ATOM 1051 C CA . GLU A 1 134 ? 8.594 33.812 -6.168 1 98 134 GLU A CA 1
ATOM 1052 C C . GLU A 1 134 ? 8.609 32.438 -6.809 1 98 134 GLU A C 1
ATOM 1054 O O . GLU A 1 134 ? 7.562 31.875 -7.148 1 98 134 GLU A O 1
ATOM 1059 N N . ALA A 1 135 ? 9.781 31.859 -6.957 1 98.44 135 ALA A N 1
ATOM 1060 C CA . ALA A 1 135 ? 9.938 30.5 -7.5 1 98.44 135 ALA A CA 1
ATOM 1061 C C . ALA A 1 135 ? 9.289 29.469 -6.586 1 98.44 135 ALA A C 1
ATOM 1063 O O . ALA A 1 135 ? 8.664 28.516 -7.062 1 98.44 135 ALA A O 1
ATOM 1064 N N . THR A 1 136 ? 9.469 29.688 -5.344 1 98.38 136 THR A N 1
ATOM 1065 C CA . THR A 1 136 ? 8.891 28.812 -4.332 1 98.38 136 THR A CA 1
ATOM 1066 C C . THR A 1 136 ? 7.367 28.781 -4.457 1 98.38 136 THR A C 1
ATOM 1068 O O . THR A 1 136 ? 6.773 27.703 -4.531 1 98.38 136 THR A O 1
ATOM 1071 N N . ILE A 1 137 ? 6.762 29.938 -4.543 1 98.56 137 ILE A N 1
ATOM 1072 C CA . ILE A 1 137 ? 5.309 30.031 -4.586 1 98.56 137 ILE A CA 1
ATOM 1073 C C . ILE A 1 137 ? 4.793 29.469 -5.91 1 98.56 137 ILE A C 1
ATOM 1075 O O . ILE A 1 137 ? 3.822 28.719 -5.934 1 98.56 137 ILE A O 1
ATOM 1079 N N . ARG A 1 138 ? 5.48 29.781 -6.98 1 98.44 138 ARG A N 1
ATOM 1080 C CA . ARG A 1 138 ? 5.09 29.266 -8.289 1 98.44 138 ARG A CA 1
ATOM 1081 C C . ARG A 1 138 ? 5.121 27.734 -8.312 1 98.44 138 ARG A C 1
ATOM 1083 O O . ARG A 1 138 ? 4.211 27.094 -8.844 1 98.44 138 ARG A O 1
ATOM 1090 N N . HIS A 1 139 ? 6.16 27.203 -7.789 1 98.62 139 HIS A N 1
ATOM 1091 C CA . HIS A 1 139 ? 6.297 25.75 -7.738 1 98.62 139 HIS A CA 1
ATOM 1092 C C . HIS A 1 139 ? 5.18 25.125 -6.91 1 98.62 139 HIS A C 1
ATOM 1094 O O . HIS A 1 139 ? 4.555 24.156 -7.344 1 98.62 139 HIS A O 1
ATOM 1100 N N . ASN A 1 140 ? 4.973 25.641 -5.766 1 98.69 140 ASN A N 1
ATOM 1101 C CA . ASN A 1 140 ? 3.955 25.094 -4.879 1 98.69 140 ASN A CA 1
ATOM 1102 C C . ASN A 1 140 ? 2.557 25.219 -5.477 1 98.69 140 ASN A C 1
ATOM 1104 O O . ASN A 1 140 ? 1.743 24.297 -5.367 1 98.69 140 ASN A O 1
ATOM 1108 N N . LEU A 1 141 ? 2.275 26.359 -6.117 1 98.56 141 LEU A N 1
ATOM 1109 C CA . LEU A 1 141 ? 0.987 26.531 -6.777 1 98.56 141 LEU A CA 1
ATOM 1110 C C . LEU A 1 141 ? 0.819 25.531 -7.918 1 98.56 141 LEU A C 1
ATOM 1112 O O . LEU A 1 141 ? -0.293 25.078 -8.188 1 98.56 141 LEU A O 1
ATOM 1116 N N . SER A 1 142 ? 1.909 25.172 -8.617 1 98.69 142 SER A N 1
ATOM 1117 C CA . SER A 1 142 ? 1.839 24.188 -9.68 1 98.69 142 SER A CA 1
ATOM 1118 C C . SER A 1 142 ? 1.423 22.812 -9.141 1 98.69 142 SER A C 1
ATOM 1120 O O . SER A 1 142 ? 0.806 22.031 -9.852 1 98.69 142 SER A O 1
ATOM 1122 N N . GLN A 1 143 ? 1.676 22.547 -7.914 1 98.69 143 GLN A N 1
ATOM 1123 C CA . GLN A 1 143 ? 1.304 21.281 -7.277 1 98.69 143 GLN A CA 1
ATOM 1124 C C . GLN A 1 143 ? -0.164 21.297 -6.859 1 98.69 143 GLN A C 1
ATOM 1126 O O . GLN A 1 143 ? -0.67 20.297 -6.336 1 98.69 143 GLN A O 1
ATOM 1131 N N . LEU A 1 144 ? -0.833 22.359 -7.137 1 98.69 144 LEU A N 1
ATOM 1132 C CA . LEU A 1 144 ? -2.264 22.453 -6.863 1 98.69 144 LEU A CA 1
ATOM 1133 C C . LEU A 1 144 ? -3.068 22.422 -8.156 1 98.69 144 LEU A C 1
ATOM 1135 O O . LEU A 1 144 ? -4.297 22.531 -8.133 1 98.69 144 LEU A O 1
ATOM 1139 N N . GLU A 1 145 ? -2.328 22.281 -9.266 1 98.44 145 GLU A N 1
ATOM 1140 C CA . GLU A 1 145 ? -3.027 22.156 -10.539 1 98.44 145 GLU A CA 1
ATOM 1141 C C . GLU A 1 145 ? -3.98 20.969 -10.523 1 98.44 145 GLU A C 1
ATOM 1143 O O . GLU A 1 145 ? -3.594 19.859 -10.148 1 98.44 145 GLU A O 1
ATOM 1148 N N . GLY A 1 146 ? -5.266 21.141 -10.859 1 98.5 146 GLY A N 1
ATOM 1149 C CA . GLY A 1 146 ? -6.266 20.094 -10.906 1 98.5 146 GLY A CA 1
ATOM 1150 C C . GLY A 1 146 ? -6.957 19.859 -9.578 1 98.5 146 GLY A C 1
ATOM 1151 O O . GLY A 1 146 ? -7.812 18.984 -9.461 1 98.5 146 GLY A O 1
ATOM 1152 N N . ILE A 1 147 ? -6.59 20.641 -8.609 1 98.81 147 ILE A N 1
ATOM 1153 C CA . ILE A 1 147 ? -7.191 20.5 -7.285 1 98.81 147 ILE A CA 1
ATOM 1154 C C . ILE A 1 147 ? -8.289 21.547 -7.109 1 98.81 147 ILE A C 1
ATOM 1156 O O . ILE A 1 147 ? -8.07 22.734 -7.359 1 98.81 147 ILE A O 1
ATOM 1160 N N . ASP A 1 148 ? -9.477 21.156 -6.754 1 98.75 148 ASP A N 1
ATOM 1161 C CA . ASP A 1 148 ? -10.555 22.094 -6.418 1 98.75 148 ASP A CA 1
ATOM 1162 C C . ASP A 1 148 ? -10.336 22.719 -5.043 1 98.75 148 ASP A C 1
ATOM 1164 O O . ASP A 1 148 ? -10.695 22.125 -4.023 1 98.75 148 ASP A O 1
ATOM 1168 N N . LEU A 1 149 ? -9.859 23.922 -5.023 1 98.5 149 LEU A N 1
ATOM 1169 C CA . LEU A 1 149 ? -9.469 24.578 -3.777 1 98.5 149 LEU A CA 1
ATOM 1170 C C . LEU A 1 149 ? -10.695 25 -2.98 1 98.5 149 LEU A C 1
ATOM 1172 O O . LEU A 1 149 ? -10.586 25.375 -1.811 1 98.5 149 LEU A O 1
ATOM 1176 N N . SER A 1 150 ? -11.852 24.922 -3.562 1 98.12 150 SER A N 1
ATOM 1177 C CA . SER A 1 150 ? -13.086 25.281 -2.867 1 98.12 150 SER A CA 1
ATOM 1178 C C . SER A 1 150 ? -13.688 24.078 -2.146 1 98.12 150 SER A C 1
ATOM 1180 O O . SER A 1 150 ? -14.672 24.219 -1.417 1 98.12 150 SER A O 1
ATOM 1182 N N . TYR A 1 151 ? -13.117 22.859 -2.416 1 98.69 151 TYR A N 1
ATOM 1183 C CA . TYR A 1 151 ? -13.602 21.672 -1.715 1 98.69 151 TYR A CA 1
ATOM 1184 C C . TYR A 1 151 ? -13.602 21.891 -0.207 1 98.69 151 TYR A C 1
ATOM 1186 O O . TYR A 1 151 ? -12.57 22.234 0.374 1 98.69 151 TYR A O 1
ATOM 1194 N N . PRO A 1 152 ? -14.68 21.797 0.533 1 98.38 152 PRO A N 1
ATOM 1195 C CA . PRO A 1 152 ? -14.82 22.266 1.913 1 98.38 152 PRO A CA 1
ATOM 1196 C C . PRO A 1 152 ? -13.977 21.453 2.898 1 98.38 152 PRO A C 1
ATOM 1198 O O . PRO A 1 152 ? -13.703 21.922 4.008 1 98.38 152 PRO A O 1
ATOM 1201 N N . LYS A 1 153 ? -13.617 20.234 2.561 1 98.69 153 LYS A N 1
ATOM 1202 C CA . LYS A 1 153 ? -12.875 19.391 3.49 1 98.69 153 LYS A CA 1
ATOM 1203 C C . LYS A 1 153 ? -11.414 19.266 3.07 1 98.69 153 LYS A C 1
ATOM 1205 O O . LYS A 1 153 ? -10.75 18.266 3.377 1 98.69 153 LYS A O 1
ATOM 1210 N N . LEU A 1 154 ? -10.938 20.203 2.324 1 98.88 154 LEU A N 1
ATOM 1211 C CA . LEU A 1 154 ? -9.547 20.266 1.891 1 98.88 154 LEU A CA 1
ATOM 1212 C C . LEU A 1 154 ? -8.68 20.953 2.943 1 98.88 154 LEU A C 1
ATOM 1214 O O . LEU A 1 154 ? -9.047 22 3.469 1 98.88 154 LEU A O 1
ATOM 1218 N N . ILE A 1 155 ? -7.598 20.344 3.318 1 98.94 155 ILE A N 1
ATOM 1219 C CA . ILE A 1 155 ? -6.531 20.891 4.141 1 98.94 155 ILE A CA 1
ATOM 1220 C C . ILE A 1 155 ? -5.203 20.812 3.391 1 98.94 155 ILE A C 1
ATOM 1222 O O . ILE A 1 155 ? -4.84 19.766 2.875 1 98.94 155 ILE A O 1
ATOM 1226 N N . ILE A 1 156 ? -4.516 21.891 3.264 1 98.94 156 ILE A N 1
ATOM 1227 C CA . ILE A 1 156 ? -3.227 21.891 2.584 1 98.94 156 ILE A CA 1
ATOM 1228 C C . ILE A 1 156 ? -2.102 21.828 3.615 1 98.94 156 ILE A C 1
ATOM 1230 O O . ILE A 1 156 ? -2.152 22.516 4.641 1 98.94 156 ILE A O 1
ATOM 1234 N N . ALA A 1 157 ? -1.16 21 3.418 1 98.81 157 ALA A N 1
ATOM 1235 C CA . ALA A 1 157 ? 0.049 20.938 4.234 1 98.81 157 ALA A CA 1
ATOM 1236 C C . ALA A 1 157 ? 1.278 21.344 3.428 1 98.81 157 ALA A C 1
ATOM 1238 O O . ALA A 1 157 ? 1.647 20.672 2.463 1 98.81 157 ALA A O 1
ATOM 1239 N N . TYR A 1 158 ? 1.84 22.453 3.783 1 98.75 158 TYR A N 1
ATOM 1240 C CA . TYR A 1 158 ? 3.098 22.906 3.193 1 98.75 158 TYR A CA 1
ATOM 1241 C C . TYR A 1 158 ? 4.285 22.234 3.877 1 98.75 158 TYR A C 1
ATOM 1243 O O . TYR A 1 158 ? 4.52 22.438 5.07 1 98.75 158 TYR A O 1
ATOM 1251 N N . GLU A 1 159 ? 4.969 21.406 3.074 1 96.81 159 GLU A N 1
ATOM 1252 C CA . GLU A 1 159 ? 6.117 20.656 3.561 1 96.81 159 GLU A CA 1
ATOM 1253 C C . GLU A 1 159 ? 7.367 20.953 2.736 1 96.81 159 GLU A C 1
ATOM 1255 O O . GLU A 1 159 ? 7.707 20.203 1.821 1 96.81 159 GLU A O 1
ATOM 1260 N N . PRO A 1 160 ? 8.062 22.047 3.135 1 96.75 160 PRO A N 1
ATOM 1261 C CA . PRO A 1 160 ? 9.32 22.281 2.412 1 96.75 160 PRO A CA 1
ATOM 1262 C C . PRO A 1 160 ? 10.258 21.078 2.484 1 96.75 160 PRO A C 1
ATOM 1264 O O . PRO A 1 160 ? 10.781 20.766 3.557 1 96.75 160 PRO A O 1
ATOM 1267 N N . ILE A 1 161 ? 10.516 20.469 1.37 1 95 161 ILE A N 1
ATOM 1268 C CA . ILE A 1 161 ? 11.227 19.188 1.296 1 95 161 ILE A CA 1
ATOM 1269 C C . ILE A 1 161 ? 12.602 19.328 1.938 1 95 161 ILE A C 1
ATOM 1271 O O . ILE A 1 161 ? 13.086 18.406 2.604 1 95 161 ILE A O 1
ATOM 1275 N N . TRP A 1 162 ? 13.219 20.5 1.786 1 91.69 162 TRP A N 1
ATOM 1276 C CA . TRP A 1 162 ? 14.562 20.781 2.279 1 91.69 162 TRP A CA 1
ATOM 1277 C C . TRP A 1 162 ? 14.578 20.844 3.803 1 91.69 162 TRP A C 1
ATOM 1279 O O . TRP A 1 162 ? 15.648 20.828 4.418 1 91.69 162 TRP A O 1
ATOM 1289 N N . ALA A 1 163 ? 13.445 20.891 4.438 1 85.88 163 ALA A N 1
ATOM 1290 C CA . ALA A 1 163 ? 13.344 20.984 5.891 1 85.88 163 ALA A CA 1
ATOM 1291 C C . ALA A 1 163 ? 12.758 19.703 6.484 1 85.88 163 ALA A C 1
ATOM 1293 O O . ALA A 1 163 ? 12.375 19.688 7.656 1 85.88 163 ALA A O 1
ATOM 1294 N N . ILE A 1 164 ? 12.641 18.688 5.715 1 80 164 ILE A N 1
ATOM 1295 C CA . ILE A 1 164 ? 12.07 17.438 6.211 1 80 164 ILE A CA 1
ATOM 1296 C C . ILE A 1 164 ? 13.188 16.5 6.652 1 80 164 ILE A C 1
ATOM 1298 O O . ILE A 1 164 ? 14.047 16.125 5.848 1 80 164 ILE A O 1
ATOM 1302 N N . GLY A 1 165 ? 13.266 16.062 7.777 1 70.06 165 GLY A N 1
ATOM 1303 C CA . GLY A 1 165 ? 14.133 15.008 8.289 1 70.06 165 GLY A CA 1
ATOM 1304 C C . GLY A 1 165 ? 15.602 15.383 8.273 1 70.06 165 GLY A C 1
ATOM 1305 O O . GLY A 1 165 ? 16.469 14.516 8.367 1 70.06 165 GLY A O 1
ATOM 1306 N N . THR A 1 166 ? 16 16.578 7.902 1 66.31 166 THR A N 1
ATOM 1307 C CA . THR A 1 166 ? 17.406 16.984 7.738 1 66.31 166 THR A CA 1
ATOM 1308 C C . THR A 1 166 ? 17.938 17.625 9.016 1 66.31 166 THR A C 1
ATOM 1310 O O . THR A 1 166 ? 19.141 17.781 9.18 1 66.31 166 THR A O 1
ATOM 1313 N N . GLY A 1 167 ? 17.172 17.859 9.852 1 65.44 167 GLY A N 1
ATOM 1314 C CA . GLY A 1 167 ? 17.609 18.625 11.016 1 65.44 167 GLY A CA 1
ATOM 1315 C C . GLY A 1 167 ? 17.656 20.109 10.766 1 65.44 167 GLY A C 1
ATOM 1316 O O . GLY A 1 167 ? 17.797 20.906 11.711 1 65.44 167 GLY A O 1
ATOM 1317 N N . VAL A 1 168 ? 17.594 20.484 9.445 1 74.19 168 VAL A N 1
ATOM 1318 C CA . VAL A 1 168 ? 17.547 21.891 9.109 1 74.19 168 VAL A CA 1
ATOM 1319 C C . VAL A 1 168 ? 16.094 22.375 9.094 1 74.19 168 VAL A C 1
ATOM 1321 O O . VAL A 1 168 ? 15.242 21.781 8.414 1 74.19 168 VAL A O 1
ATOM 1324 N N . SER A 1 169 ? 15.766 23.312 9.961 1 82.25 169 SER A N 1
ATOM 1325 C CA . SER A 1 169 ? 14.422 23.875 10.047 1 82.25 169 SER A CA 1
ATOM 1326 C C . SER A 1 169 ? 14.359 25.266 9.43 1 82.25 169 SER A C 1
ATOM 1328 O O . SER A 1 169 ? 15.328 26.031 9.508 1 82.25 169 SER A O 1
ATOM 1330 N N . ALA A 1 170 ? 13.281 25.484 8.75 1 91.06 170 ALA A N 1
ATOM 1331 C CA . ALA A 1 170 ? 13.016 26.828 8.266 1 91.06 170 ALA A CA 1
ATOM 1332 C C . ALA A 1 170 ? 12.914 27.812 9.43 1 91.06 170 ALA A C 1
ATOM 1334 O O . ALA A 1 170 ? 12.5 27.453 10.531 1 91.06 170 ALA A O 1
ATOM 1335 N N . SER A 1 171 ? 13.367 29.062 9.164 1 94.19 171 SER A N 1
ATOM 1336 C CA . SER A 1 171 ? 13.172 30.094 10.172 1 94.19 171 SER A CA 1
ATOM 1337 C C . SER A 1 171 ? 11.711 30.531 10.258 1 94.19 171 SER A C 1
ATOM 1339 O O . SER A 1 171 ? 10.938 30.297 9.32 1 94.19 171 SER A O 1
ATOM 1341 N N . LEU A 1 172 ? 11.367 31.156 11.367 1 96.69 172 LEU A N 1
ATOM 1342 C CA . LEU A 1 172 ? 10 31.656 11.523 1 96.69 172 LEU A CA 1
ATOM 1343 C C . LEU A 1 172 ? 9.656 32.656 10.422 1 96.69 172 LEU A C 1
ATOM 1345 O O . LEU A 1 172 ? 8.531 32.656 9.93 1 96.69 172 LEU A O 1
ATOM 1349 N N . GLU A 1 173 ? 10.656 33.406 10.102 1 96.44 173 GLU A N 1
ATOM 1350 C CA . GLU A 1 173 ? 10.461 34.406 9.047 1 96.44 173 GLU A CA 1
ATOM 1351 C C . GLU A 1 173 ? 10.164 33.719 7.707 1 96.44 173 GLU A C 1
ATOM 1353 O O . GLU A 1 173 ? 9.297 34.188 6.961 1 96.44 173 GLU A O 1
ATOM 1358 N N . GLN A 1 174 ? 10.891 32.688 7.414 1 95.94 174 GLN A N 1
ATOM 1359 C CA . GLN A 1 174 ? 10.68 31.953 6.18 1 95.94 174 GLN A CA 1
ATOM 1360 C C . GLN A 1 174 ? 9.297 31.297 6.152 1 95.94 174 GLN A C 1
ATOM 1362 O O . GLN A 1 174 ? 8.617 31.312 5.125 1 95.94 174 GLN A O 1
ATOM 1367 N N . ILE A 1 175 ? 8.891 30.734 7.246 1 97.88 175 ILE A N 1
ATOM 1368 C CA . ILE A 1 175 ? 7.586 30.094 7.359 1 97.88 175 ILE A CA 1
ATOM 1369 C C . ILE A 1 175 ? 6.484 31.141 7.152 1 97.88 175 ILE A C 1
ATOM 1371 O O . ILE A 1 175 ? 5.57 30.922 6.348 1 97.88 175 ILE A O 1
ATOM 1375 N N . GLN A 1 176 ? 6.629 32.219 7.871 1 98 176 GLN A N 1
ATOM 1376 C CA . GLN A 1 176 ? 5.629 33.281 7.785 1 98 176 GLN A CA 1
ATOM 1377 C C . GLN A 1 176 ? 5.508 33.812 6.359 1 98 176 GLN A C 1
ATOM 1379 O O . GLN A 1 176 ? 4.398 33.969 5.844 1 98 176 GLN A O 1
ATOM 1384 N N . GLU A 1 177 ? 6.625 34.031 5.734 1 97.69 177 GLU A N 1
ATOM 1385 C CA . GLU A 1 177 ? 6.652 34.594 4.379 1 97.69 177 GLU A CA 1
ATOM 1386 C C . GLU A 1 177 ? 5.957 33.625 3.398 1 97.69 177 GLU A C 1
ATOM 1388 O O . GLU A 1 177 ? 5.109 34.062 2.611 1 97.69 177 GLU A O 1
ATOM 1393 N N . THR A 1 178 ? 6.297 32.406 3.436 1 98.25 178 THR A N 1
ATOM 1394 C CA . THR A 1 178 ? 5.758 31.422 2.504 1 98.25 178 THR A CA 1
ATOM 1395 C C . THR A 1 178 ? 4.273 31.188 2.762 1 98.25 178 THR A C 1
ATOM 1397 O O . THR A 1 178 ? 3.473 31.156 1.825 1 98.25 178 THR A O 1
ATOM 1400 N N . HIS A 1 179 ? 3.895 31.031 4.027 1 98.69 179 HIS A N 1
ATOM 1401 C CA . HIS A 1 179 ? 2.496 30.812 4.375 1 98.69 179 HIS A CA 1
ATOM 1402 C C . HIS A 1 179 ? 1.628 31.984 3.961 1 98.69 179 HIS A C 1
ATOM 1404 O O . HIS A 1 179 ? 0.533 31.797 3.424 1 98.69 179 HIS A O 1
ATOM 1410 N N . ALA A 1 180 ? 2.115 33.156 4.262 1 98.25 180 ALA A N 1
ATOM 1411 C CA . ALA A 1 180 ? 1.362 34.375 3.881 1 98.25 180 ALA A CA 1
ATOM 1412 C C . ALA A 1 180 ? 1.124 34.406 2.375 1 98.25 180 ALA A C 1
ATOM 1414 O O . ALA A 1 180 ? 0.018 34.719 1.923 1 98.25 180 ALA A O 1
ATOM 1415 N N . ALA A 1 181 ? 2.172 34.125 1.619 1 98.31 181 ALA A N 1
ATOM 1416 C CA . ALA A 1 181 ? 2.064 34.125 0.162 1 98.31 181 ALA A CA 1
ATOM 1417 C C . ALA A 1 181 ? 1.085 33.062 -0.321 1 98.31 181 ALA A C 1
ATOM 1419 O O . ALA A 1 181 ? 0.285 33.312 -1.226 1 98.31 181 ALA A O 1
ATOM 1420 N N . LEU A 1 182 ? 1.114 31.875 0.26 1 98.5 182 LEU A N 1
ATOM 1421 C CA . LEU A 1 182 ? 0.225 30.781 -0.132 1 98.5 182 LEU A CA 1
ATOM 1422 C C . LEU A 1 182 ? -1.221 31.109 0.231 1 98.5 182 LEU A C 1
ATOM 1424 O O . LEU A 1 182 ? -2.137 30.812 -0.542 1 98.5 182 LEU A O 1
ATOM 1428 N N . LYS A 1 183 ? -1.447 31.719 1.359 1 97.75 183 LYS A N 1
ATOM 1429 C CA . LYS A 1 183 ? -2.787 32.031 1.848 1 97.75 183 LYS A CA 1
ATOM 1430 C C . LYS A 1 183 ? -3.5 33 0.917 1 97.75 183 LYS A C 1
ATOM 1432 O O . LYS A 1 183 ? -4.73 33.031 0.869 1 97.75 183 LYS A O 1
ATOM 1437 N N . ALA A 1 184 ? -2.67 33.75 0.239 1 96.94 184 ALA A N 1
ATOM 1438 C CA . ALA A 1 184 ? -3.258 34.656 -0.74 1 96.94 184 ALA A CA 1
ATOM 1439 C C . ALA A 1 184 ? -4.027 33.906 -1.811 1 96.94 184 ALA A C 1
ATOM 1441 O O . ALA A 1 184 ? -4.902 34.438 -2.475 1 96.94 184 ALA A O 1
ATOM 1442 N N . HIS A 1 185 ? -3.734 32.625 -1.952 1 96.69 185 HIS A N 1
ATOM 1443 C CA . HIS A 1 185 ? -4.34 31.812 -3.002 1 96.69 185 HIS A CA 1
ATOM 1444 C C . HIS A 1 185 ? -5.254 30.734 -2.412 1 96.69 185 HIS A C 1
ATOM 1446 O O . HIS A 1 185 ? -5.902 30 -3.152 1 96.69 185 HIS A O 1
ATOM 1452 N N . LEU A 1 186 ? -5.324 30.641 -1.12 1 97.31 186 LEU A N 1
ATOM 1453 C CA . LEU A 1 186 ? -6.012 29.531 -0.467 1 97.31 186 LEU A CA 1
ATOM 1454 C C . LEU A 1 186 ? -7.086 30.047 0.488 1 97.31 186 LEU A C 1
ATOM 1456 O O . LEU A 1 186 ? -6.887 31.047 1.169 1 97.31 186 LEU A O 1
ATOM 1460 N N . SER A 1 187 ? -8.203 29.391 0.543 1 96.06 187 SER A N 1
ATOM 1461 C CA . SER A 1 187 ? -9.25 29.703 1.515 1 96.06 187 SER A CA 1
ATOM 1462 C C . SER A 1 187 ? -9.414 28.578 2.529 1 96.06 187 SER A C 1
ATOM 1464 O O . SER A 1 187 ? -10.148 28.719 3.508 1 96.06 187 SER A O 1
ATOM 1466 N N . CYS A 1 188 ? -8.742 27.469 2.326 1 97.94 188 CYS A N 1
ATOM 1467 C CA . CYS A 1 188 ? -8.773 26.312 3.215 1 97.94 188 CYS A CA 1
ATOM 1468 C C . CYS A 1 188 ? -7.656 26.375 4.246 1 97.94 188 CYS A C 1
ATOM 1470 O O . CYS A 1 188 ? -6.75 27.203 4.125 1 97.94 188 CYS A O 1
ATOM 1472 N N . PRO A 1 189 ? -7.695 25.578 5.309 1 98.69 189 PRO A N 1
ATOM 1473 C CA . PRO A 1 189 ? -6.609 25.547 6.289 1 98.69 189 PRO A CA 1
ATOM 1474 C C . PRO A 1 189 ? -5.258 25.188 5.672 1 98.69 189 PRO A C 1
ATOM 1476 O O . PRO A 1 189 ? -5.195 24.359 4.766 1 98.69 189 PRO A O 1
ATOM 1479 N N . LEU A 1 190 ? -4.211 25.859 6.188 1 98.88 190 LEU A N 1
ATOM 1480 C CA . LEU A 1 190 ? -2.84 25.641 5.742 1 98.88 190 LEU A CA 1
ATOM 1481 C C . LEU A 1 190 ? -1.946 25.234 6.906 1 98.88 190 LEU A C 1
ATOM 1483 O O . LEU A 1 190 ? -1.745 26 7.844 1 98.88 190 LEU A O 1
ATOM 1487 N N . LEU A 1 191 ? -1.432 24.016 6.801 1 98.88 191 LEU A N 1
ATOM 1488 C CA . LEU A 1 191 ? -0.566 23.453 7.836 1 98.88 191 LEU A CA 1
ATOM 1489 C C . LEU A 1 191 ? 0.902 23.609 7.449 1 98.88 191 LEU A C 1
ATOM 1491 O O . LEU A 1 191 ? 1.23 23.719 6.266 1 98.88 191 LEU A O 1
ATOM 1495 N N . TYR A 1 192 ? 1.712 23.641 8.484 1 98.38 192 TYR A N 1
ATOM 1496 C CA . TYR A 1 192 ? 3.154 23.594 8.273 1 98.38 192 TYR A CA 1
ATOM 1497 C C . TYR A 1 192 ? 3.711 22.219 8.648 1 98.38 192 TYR A C 1
ATOM 1499 O O . TYR A 1 192 ? 3.389 21.688 9.711 1 98.38 192 TYR A O 1
ATOM 1507 N N . GLY A 1 193 ? 4.551 21.609 7.75 1 96.5 193 GLY A N 1
ATOM 1508 C CA . GLY A 1 193 ? 5.012 20.25 7.992 1 96.5 193 GLY A CA 1
ATOM 1509 C C . GLY A 1 193 ? 6.516 20.094 7.859 1 96.5 193 GLY A C 1
ATOM 1510 O O . GLY A 1 193 ? 7.012 19 7.609 1 96.5 193 GLY A O 1
ATOM 1511 N N . GLY A 1 194 ? 7.277 21.188 8.016 1 94.56 194 GLY A N 1
ATOM 1512 C CA . GLY A 1 194 ? 8.727 21.109 7.914 1 94.56 194 GLY A CA 1
ATOM 1513 C C . GLY A 1 194 ? 9.414 21.016 9.266 1 94.56 194 GLY A C 1
ATOM 1514 O O . GLY A 1 194 ? 9.602 22.031 9.945 1 94.56 194 GLY A O 1
ATOM 1515 N N . SER A 1 195 ? 9.828 19.844 9.641 1 93.25 195 SER A N 1
ATOM 1516 C CA . SER A 1 195 ? 10.641 19.578 10.82 1 93.25 195 SER A CA 1
ATOM 1517 C C . SER A 1 195 ? 10.031 20.219 12.07 1 93.25 195 SER A C 1
ATOM 1519 O O . SER A 1 195 ? 10.719 20.891 12.828 1 93.25 195 SER A O 1
ATOM 1521 N N . VAL A 1 196 ? 8.773 20.078 12.219 1 95.75 196 VAL A N 1
ATOM 1522 C CA . VAL A 1 196 ? 8.102 20.516 13.438 1 95.75 196 VAL A CA 1
ATOM 1523 C C . VAL A 1 196 ? 8.438 19.562 14.578 1 95.75 196 VAL A C 1
ATOM 1525 O O . VAL A 1 196 ? 8.43 18.344 14.406 1 95.75 196 VAL A O 1
ATOM 1528 N N . ASN A 1 197 ? 8.812 20.094 15.656 1 94.88 197 ASN A N 1
ATOM 1529 C CA . ASN A 1 197 ? 9.156 19.297 16.828 1 94.88 197 ASN A CA 1
ATOM 1530 C C . ASN A 1 197 ? 8.805 20.031 18.125 1 94.88 197 ASN A C 1
ATOM 1532 O O . ASN A 1 197 ? 8.211 21.109 18.094 1 94.88 197 ASN A O 1
ATOM 1536 N N . LEU A 1 198 ? 9.141 19.391 19.219 1 95.12 198 LEU A N 1
ATOM 1537 C CA . LEU A 1 198 ? 8.766 19.875 20.531 1 95.12 198 LEU A CA 1
ATOM 1538 C C . LEU A 1 198 ? 9.352 21.266 20.781 1 95.12 198 LEU A C 1
ATOM 1540 O O . LEU A 1 198 ? 8.719 22.109 21.422 1 95.12 198 LEU A O 1
ATOM 1544 N N . SER A 1 199 ? 10.477 21.562 20.281 1 94.19 199 SER A N 1
ATOM 1545 C CA . SER A 1 199 ? 11.203 22.781 20.609 1 94.19 199 SER A CA 1
ATOM 1546 C C . SER A 1 199 ? 10.68 23.969 19.812 1 94.19 199 SER A C 1
ATOM 1548 O O . SER A 1 199 ? 10.875 25.125 20.188 1 94.19 199 SER A O 1
ATOM 1550 N N . ASN A 1 200 ? 9.977 23.719 18.656 1 95.12 200 ASN A N 1
ATOM 1551 C CA . ASN A 1 200 ? 9.656 24.859 17.797 1 95.12 200 ASN A CA 1
ATOM 1552 C C . ASN A 1 200 ? 8.156 24.953 17.531 1 95.12 200 ASN A C 1
ATOM 1554 O O . ASN A 1 200 ? 7.684 25.938 16.969 1 95.12 200 ASN A O 1
ATOM 1558 N N . ILE A 1 201 ? 7.344 24 17.984 1 97 201 ILE A N 1
ATOM 1559 C CA . ILE A 1 201 ? 5.949 23.906 17.562 1 97 201 ILE A CA 1
ATOM 1560 C C . ILE A 1 201 ? 5.164 25.109 18.078 1 97 201 ILE A C 1
ATOM 1562 O O . ILE A 1 201 ? 4.328 25.656 17.359 1 97 201 ILE A O 1
ATOM 1566 N N . ALA A 1 202 ? 5.383 25.516 19.281 1 97.38 202 ALA A N 1
ATOM 1567 C CA . ALA A 1 202 ? 4.629 26.609 19.859 1 97.38 202 ALA A CA 1
ATOM 1568 C C . ALA A 1 202 ? 4.836 27.906 19.078 1 97.38 202 ALA A C 1
ATOM 1570 O O . ALA A 1 202 ? 3.877 28.625 18.781 1 97.38 202 ALA A O 1
ATOM 1571 N N . GLU A 1 203 ? 6.09 28.172 18.719 1 97.31 203 GLU A N 1
ATOM 1572 C CA . GLU A 1 203 ? 6.406 29.391 17.969 1 97.31 203 GLU A CA 1
ATOM 1573 C C . GLU A 1 203 ? 5.832 29.328 16.562 1 97.31 203 GLU A C 1
ATOM 1575 O O . GLU A 1 203 ? 5.352 30.344 16.031 1 97.31 203 GLU A O 1
ATOM 1580 N N . ILE A 1 204 ? 5.891 28.188 15.93 1 97.56 204 ILE A N 1
ATOM 1581 C CA . ILE A 1 204 ? 5.375 28 14.57 1 97.56 204 ILE A CA 1
ATOM 1582 C C . ILE A 1 204 ? 3.865 28.219 14.562 1 97.56 204 ILE A C 1
ATOM 1584 O O . ILE A 1 204 ? 3.346 28.953 13.727 1 97.56 204 ILE A O 1
ATOM 1588 N N . LEU A 1 205 ? 3.166 27.656 15.57 1 97.88 205 LEU A N 1
ATOM 1589 C CA . LEU A 1 205 ? 1.708 27.688 15.586 1 97.88 205 LEU A CA 1
ATOM 1590 C C . LEU A 1 205 ? 1.205 29.047 16.062 1 97.88 205 LEU A C 1
ATOM 1592 O O . LEU A 1 205 ? 0.02 29.359 15.93 1 97.88 205 LEU A O 1
ATOM 1596 N N . ALA A 1 206 ? 2.096 29.875 16.594 1 97.38 206 ALA A N 1
ATOM 1597 C CA . ALA A 1 206 ? 1.742 31.234 17.016 1 97.38 206 ALA A CA 1
ATOM 1598 C C . ALA A 1 206 ? 1.666 32.156 15.805 1 97.38 206 ALA A C 1
ATOM 1600 O O . ALA A 1 206 ? 1.122 33.281 15.906 1 97.38 206 ALA A O 1
ATOM 1601 N N . LEU A 1 207 ? 2.26 31.75 14.68 1 97.5 207 LEU A N 1
ATOM 1602 C CA . LEU A 1 207 ? 2.15 32.562 13.461 1 97.5 207 LEU A CA 1
ATOM 1603 C C . LEU A 1 207 ? 0.708 32.594 12.969 1 97.5 207 LEU A C 1
ATOM 1605 O O . LEU A 1 207 ? 0.069 31.562 12.805 1 97.5 207 LEU A O 1
ATOM 1609 N N . PRO A 1 208 ? 0.172 33.75 12.727 1 96.25 208 PRO A N 1
ATOM 1610 C CA . PRO A 1 208 ? -1.237 33.906 12.352 1 96.25 208 PRO A CA 1
ATOM 1611 C C . PRO A 1 208 ? -1.573 33.156 11.055 1 96.25 208 PRO A C 1
ATOM 1613 O O . PRO A 1 208 ? -2.719 32.75 10.852 1 96.25 208 PRO A O 1
ATOM 1616 N N . GLU A 1 209 ? -0.589 32.938 10.164 1 96.94 209 GLU A N 1
ATOM 1617 C CA . GLU A 1 209 ? -0.816 32.344 8.852 1 96.94 209 GLU A CA 1
ATOM 1618 C C . GLU A 1 209 ? -0.787 30.812 8.938 1 96.94 209 GLU A C 1
ATOM 1620 O O . GLU A 1 209 ? -1.029 30.125 7.945 1 96.94 209 GLU A O 1
ATOM 1625 N N . VAL A 1 210 ? -0.486 30.281 10.07 1 98.38 210 VAL A N 1
ATOM 1626 C CA . VAL A 1 210 ? -0.347 28.844 10.242 1 98.38 210 VAL A CA 1
ATOM 1627 C C . VAL A 1 210 ? -1.558 28.281 10.992 1 98.38 210 VAL A C 1
ATOM 1629 O O . VAL A 1 210 ? -1.818 28.672 12.133 1 98.38 210 VAL A O 1
ATOM 1632 N N . ASP A 1 211 ? -2.264 27.359 10.352 1 98.56 211 ASP A N 1
ATOM 1633 C CA . ASP A 1 211 ? -3.523 26.859 10.906 1 98.56 211 ASP A CA 1
ATOM 1634 C C . ASP A 1 211 ? -3.322 25.531 11.641 1 98.56 211 ASP A C 1
ATOM 1636 O O . ASP A 1 211 ? -4.262 25 12.234 1 98.56 211 ASP A O 1
ATOM 1640 N N . GLY A 1 212 ? -2.109 25 11.602 1 98.62 212 GLY A N 1
ATOM 1641 C CA . GLY A 1 212 ? -1.8 23.719 12.219 1 98.62 212 GLY A CA 1
ATOM 1642 C C . GLY A 1 212 ? -0.472 23.141 11.766 1 98.62 212 GLY A C 1
ATOM 1643 O O . GLY A 1 212 ? 0.337 23.844 11.148 1 98.62 212 GLY A O 1
ATOM 1644 N N . ALA A 1 213 ? -0.253 21.891 12.125 1 98.5 213 ALA A N 1
ATOM 1645 C CA . ALA A 1 213 ? 1.021 21.234 11.812 1 98.5 213 ALA A CA 1
ATOM 1646 C C . ALA A 1 213 ? 0.812 19.797 11.367 1 98.5 213 ALA A C 1
ATOM 1648 O O . ALA A 1 213 ? -0.058 19.094 11.891 1 98.5 213 ALA A O 1
ATOM 1649 N N . LEU A 1 214 ? 1.507 19.406 10.383 1 98.38 214 LEU A N 1
ATOM 1650 C CA . LEU A 1 214 ? 1.693 18.016 10.008 1 98.38 214 LEU A CA 1
ATOM 1651 C C . LEU A 1 214 ? 3.072 17.516 10.438 1 98.38 214 LEU A C 1
ATOM 1653 O O . LEU A 1 214 ? 4.086 17.906 9.852 1 98.38 214 LEU A O 1
ATOM 1657 N N . ILE A 1 215 ? 3.082 16.625 11.398 1 97.44 215 ILE A N 1
ATOM 1658 C CA . ILE A 1 215 ? 4.316 16.297 12.109 1 97.44 215 ILE A CA 1
ATOM 1659 C C . ILE A 1 215 ? 4.77 14.891 11.719 1 97.44 215 ILE A C 1
ATOM 1661 O O . ILE A 1 215 ? 3.971 13.953 11.719 1 97.44 215 ILE A O 1
ATOM 1665 N N . GLY A 1 216 ? 6.02 14.758 11.414 1 95.5 216 GLY A N 1
ATOM 1666 C CA . GLY A 1 216 ? 6.59 13.469 11.039 1 95.5 216 GLY A CA 1
ATOM 1667 C C . GLY A 1 216 ? 7.309 12.781 12.18 1 95.5 216 GLY A C 1
ATOM 1668 O O . GLY A 1 216 ? 6.684 12.383 13.164 1 95.5 216 GLY A O 1
ATOM 1669 N N . SER A 1 217 ? 8.625 12.781 12.141 1 94.62 217 SER A N 1
ATOM 1670 C CA . SER A 1 217 ? 9.469 12.008 13.047 1 94.62 217 SER A CA 1
ATOM 1671 C C . SER A 1 217 ? 9.227 12.406 14.5 1 94.62 217 SER A C 1
ATOM 1673 O O . SER A 1 217 ? 9.242 11.555 15.391 1 94.62 217 SER A O 1
ATOM 1675 N N . ALA A 1 218 ? 8.977 13.578 14.773 1 95.44 218 ALA A N 1
ATOM 1676 C CA . ALA A 1 218 ? 8.844 14.094 16.141 1 95.44 218 ALA A CA 1
ATOM 1677 C C . ALA A 1 218 ? 7.57 13.57 16.797 1 95.44 218 ALA A C 1
ATOM 1679 O O . ALA A 1 218 ? 7.406 13.672 18.016 1 95.44 218 ALA A O 1
ATOM 1680 N N . SER A 1 219 ? 6.672 12.992 16.047 1 97.5 219 SER A N 1
ATOM 1681 C CA . SER A 1 219 ? 5.406 12.516 16.594 1 97.5 219 SER A CA 1
ATOM 1682 C C . SER A 1 219 ? 5.426 11.008 16.797 1 97.5 219 SER A C 1
ATOM 1684 O O . SER A 1 219 ? 4.441 10.422 17.25 1 97.5 219 SER A O 1
ATOM 1686 N N . LEU A 1 220 ? 6.531 10.352 16.516 1 98.19 220 LEU A N 1
ATOM 1687 C CA . LEU A 1 220 ? 6.566 8.898 16.516 1 98.19 220 LEU A CA 1
ATOM 1688 C C . LEU A 1 220 ? 6.453 8.359 17.938 1 98.19 220 LEU A C 1
ATOM 1690 O O . LEU A 1 220 ? 5.918 7.266 18.156 1 98.19 220 LEU A O 1
ATOM 1694 N N . LYS A 1 221 ? 7.035 9.094 18.891 1 97.94 221 LYS A N 1
ATOM 1695 C CA . LYS A 1 221 ? 6.824 8.758 20.297 1 97.94 221 LYS A CA 1
ATOM 1696 C C . LYS A 1 221 ? 5.586 9.461 20.844 1 97.94 221 LYS A C 1
ATOM 1698 O O . LYS A 1 221 ? 5.5 10.688 20.828 1 97.94 221 LYS A O 1
ATOM 1703 N N . VAL A 1 222 ? 4.625 8.641 21.312 1 98.38 222 VAL A N 1
ATOM 1704 C CA . VAL A 1 222 ? 3.33 9.18 21.734 1 98.38 222 VAL A CA 1
ATOM 1705 C C . VAL A 1 222 ? 3.525 10.234 22.812 1 98.38 222 VAL A C 1
ATOM 1707 O O . VAL A 1 222 ? 2.824 11.25 22.828 1 98.38 222 VAL A O 1
ATOM 1710 N N . GLU A 1 223 ? 4.488 10.008 23.688 1 98.31 223 GLU A N 1
ATOM 1711 C CA . GLU A 1 223 ? 4.742 10.969 24.766 1 98.31 223 GLU A CA 1
ATOM 1712 C C . GLU A 1 223 ? 5.172 12.32 24.203 1 98.31 223 GLU A C 1
ATOM 1714 O O . GLU A 1 223 ? 4.766 13.367 24.703 1 98.31 223 GLU A O 1
ATOM 1719 N N . ASP A 1 224 ? 5.996 12.289 23.188 1 98.25 224 ASP A N 1
ATOM 1720 C CA . ASP A 1 224 ? 6.438 13.523 22.547 1 98.25 224 ASP A CA 1
ATOM 1721 C C . ASP A 1 224 ? 5.266 14.25 21.875 1 98.25 224 ASP A C 1
ATOM 1723 O O . ASP A 1 224 ? 5.152 15.477 21.984 1 98.25 224 ASP A O 1
ATOM 1727 N N . PHE A 1 225 ? 4.418 13.516 21.25 1 98.5 225 PHE A N 1
ATOM 1728 C CA . PHE A 1 225 ? 3.27 14.125 20.578 1 98.5 225 PHE A CA 1
ATOM 1729 C C . PHE A 1 225 ? 2.318 14.734 21.609 1 98.5 225 PHE A C 1
ATOM 1731 O O . PHE A 1 225 ? 1.81 15.844 21.406 1 98.5 225 PHE A O 1
ATOM 1738 N N . CYS A 1 226 ? 2.107 14.016 22.719 1 98.19 226 CYS A N 1
ATOM 1739 C CA . CYS A 1 226 ? 1.282 14.539 23.797 1 98.19 226 CYS A CA 1
ATOM 1740 C C . CYS A 1 226 ? 1.857 15.844 24.344 1 98.19 226 CYS A C 1
ATOM 1742 O O . CYS A 1 226 ? 1.12 16.812 24.562 1 98.19 226 CYS A O 1
ATOM 1744 N N . GLN A 1 227 ? 3.115 15.875 24.484 1 98.06 227 GLN A N 1
ATOM 1745 C CA . GLN A 1 227 ? 3.76 17.078 24.969 1 98.06 227 GLN A CA 1
ATOM 1746 C C . GLN A 1 227 ? 3.602 18.234 23.984 1 98.06 227 GLN A C 1
ATOM 1748 O O . GLN A 1 227 ? 3.398 19.391 24.391 1 98.06 227 GLN A O 1
ATOM 1753 N N . MET A 1 228 ? 3.73 17.922 22.719 1 97.94 228 MET A N 1
ATOM 1754 C CA . MET A 1 228 ? 3.545 18.938 21.688 1 97.94 228 MET A CA 1
ATOM 1755 C C . MET A 1 228 ? 2.135 19.516 21.75 1 97.94 228 MET A C 1
ATOM 1757 O O . MET A 1 228 ? 1.953 20.734 21.625 1 97.94 228 MET A O 1
ATOM 1761 N N . ILE A 1 229 ? 1.17 18.656 21.938 1 97.19 229 ILE A N 1
ATOM 1762 C CA . ILE A 1 229 ? -0.224 19.078 22.016 1 97.19 229 ILE A CA 1
ATOM 1763 C C . ILE A 1 229 ? -0.424 19.969 23.234 1 97.19 229 ILE A C 1
ATOM 1765 O O . ILE A 1 229 ? -1.129 20.984 23.156 1 97.19 229 ILE A O 1
ATOM 1769 N N . GLN A 1 230 ? 0.235 19.656 24.234 1 94.81 230 GLN A N 1
ATOM 1770 C CA . GLN A 1 230 ? 0.101 20.391 25.484 1 94.81 230 GLN A CA 1
ATOM 1771 C C . GLN A 1 230 ? 0.695 21.797 25.359 1 94.81 230 GLN A C 1
ATOM 1773 O O . GLN A 1 230 ? 0.242 22.719 26.031 1 94.81 230 GLN A O 1
ATOM 1778 N N . LYS A 1 231 ? 1.618 21.969 24.578 1 92.94 231 LYS A N 1
ATOM 1779 C CA . LYS A 1 231 ? 2.311 23.234 24.406 1 92.94 231 LYS A CA 1
ATOM 1780 C C . LYS A 1 231 ? 1.459 24.234 23.625 1 92.94 231 LYS A C 1
ATOM 1782 O O . LYS A 1 231 ? 1.764 25.438 23.594 1 92.94 231 LYS A O 1
ATOM 1787 N N . ILE A 1 232 ? 0.504 23.781 23.031 1 89.31 232 ILE A N 1
ATOM 1788 C CA . ILE A 1 232 ? -0.289 24.609 22.125 1 89.31 232 ILE A CA 1
ATOM 1789 C C . ILE A 1 232 ? -1.551 25.094 22.828 1 89.31 232 ILE A C 1
ATOM 1791 O O . ILE A 1 232 ? -2.229 24.312 23.5 1 89.31 232 ILE A O 1
ATOM 1795 N N . MET B 1 1 ? 1.216 -29.328 -6.762 1 95.38 1 MET B N 1
ATOM 1796 C CA . MET B 1 1 ? 1.174 -28.141 -7.617 1 95.38 1 MET B CA 1
ATOM 1797 C C . MET B 1 1 ? 1.036 -26.875 -6.781 1 95.38 1 MET B C 1
ATOM 1799 O O . MET B 1 1 ? 0.496 -26.906 -5.676 1 95.38 1 MET B O 1
ATOM 1803 N N . ILE B 1 2 ? 1.599 -25.828 -7.32 1 98.31 2 ILE B N 1
ATOM 1804 C CA . ILE B 1 2 ? 1.446 -24.531 -6.66 1 98.31 2 ILE B CA 1
ATOM 1805 C C . ILE B 1 2 ? 0.247 -23.797 -7.25 1 98.31 2 ILE B C 1
ATOM 1807 O O . ILE B 1 2 ? 0.185 -23.562 -8.461 1 98.31 2 ILE B O 1
ATOM 1811 N N . LEU B 1 3 ? -0.713 -23.469 -6.445 1 98.5 3 LEU B N 1
ATOM 1812 C CA . LEU B 1 3 ? -1.858 -22.656 -6.836 1 98.5 3 LEU B CA 1
ATOM 1813 C C . LEU B 1 3 ? -1.924 -21.375 -6.008 1 98.5 3 LEU B C 1
ATOM 1815 O O . LEU B 1 3 ? -2.037 -21.438 -4.781 1 98.5 3 LEU B O 1
ATOM 1819 N N . ALA B 1 4 ? -1.835 -20.297 -6.707 1 98.62 4 ALA B N 1
ATOM 1820 C CA . ALA B 1 4 ? -1.829 -19 -6.043 1 98.62 4 ALA B CA 1
ATOM 1821 C C . ALA B 1 4 ? -2.955 -18.109 -6.566 1 98.62 4 ALA B C 1
ATOM 1823 O O . ALA B 1 4 ? -3.227 -18.078 -7.77 1 98.62 4 ALA B O 1
ATOM 1824 N N . ALA B 1 5 ? -3.629 -17.453 -5.652 1 98.62 5 ALA B N 1
ATOM 1825 C CA . ALA B 1 5 ? -4.684 -16.5 -5.984 1 98.62 5 ALA B CA 1
ATOM 1826 C C . ALA B 1 5 ? -4.258 -15.07 -5.645 1 98.62 5 ALA B C 1
ATOM 1828 O O . ALA B 1 5 ? -3.902 -14.781 -4.5 1 98.62 5 ALA B O 1
ATOM 1829 N N . ASN B 1 6 ? -4.23 -14.227 -6.598 1 98.44 6 ASN B N 1
ATOM 1830 C CA . ASN B 1 6 ? -3.996 -12.797 -6.391 1 98.44 6 ASN B CA 1
ATOM 1831 C C . ASN B 1 6 ? -5.293 -12 -6.465 1 98.44 6 ASN B C 1
ATOM 1833 O O . ASN B 1 6 ? -5.855 -11.82 -7.547 1 98.44 6 ASN B O 1
ATOM 1837 N N . PHE B 1 7 ? -5.668 -11.445 -5.352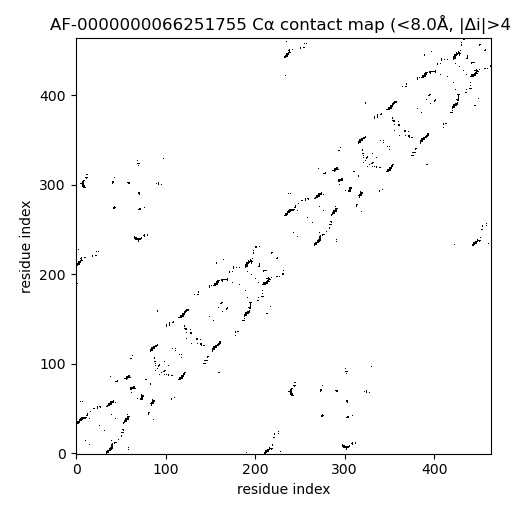 1 98.62 7 PHE B N 1
ATOM 1838 C CA . PHE B 1 7 ? -6.949 -10.742 -5.281 1 98.62 7 PHE B CA 1
ATOM 1839 C C . PHE B 1 7 ? -6.844 -9.359 -5.902 1 98.62 7 PHE B C 1
ATOM 1841 O O . PHE B 1 7 ? -7.859 -8.719 -6.18 1 98.62 7 PHE B O 1
ATOM 1848 N N . LYS B 1 8 ? -5.578 -8.945 -6.059 1 98.19 8 LYS B N 1
ATOM 1849 C CA . LYS B 1 8 ? -5.375 -7.547 -6.441 1 98.19 8 LYS B CA 1
ATOM 1850 C C . LYS B 1 8 ? -6.07 -6.605 -5.465 1 98.19 8 LYS B C 1
ATOM 1852 O O . LYS B 1 8 ? -5.898 -6.723 -4.25 1 98.19 8 LYS B O 1
ATOM 1857 N N . THR B 1 9 ? -6.75 -5.574 -5.926 1 98.25 9 THR B N 1
ATOM 1858 C CA . THR B 1 9 ? -7.418 -4.645 -5.023 1 98.25 9 THR B CA 1
ATOM 1859 C C . THR B 1 9 ? -8.883 -5.027 -4.844 1 98.25 9 THR B C 1
ATOM 1861 O O . THR B 1 9 ? -9.75 -4.156 -4.754 1 98.25 9 THR B O 1
ATOM 1864 N N . ASN B 1 10 ? -9.086 -6.371 -4.793 1 98.38 10 ASN B N 1
ATOM 1865 C CA . ASN B 1 10 ? -10.43 -6.891 -4.551 1 98.38 10 ASN B CA 1
ATOM 1866 C C . ASN B 1 10 ? -10.531 -7.562 -3.184 1 98.38 10 ASN B C 1
ATOM 1868 O O . ASN B 1 10 ? -9.578 -8.18 -2.719 1 98.38 10 ASN B O 1
ATOM 1872 N N . HIS B 1 11 ? -11.766 -7.547 -2.516 1 98.06 11 HIS B N 1
ATOM 1873 C CA . HIS B 1 11 ? -12.078 -8.086 -1.199 1 98.06 11 HIS B CA 1
ATOM 1874 C C . HIS B 1 11 ? -11.703 -7.109 -0.095 1 98.06 11 HIS B C 1
ATOM 1876 O O . HIS B 1 11 ? -10.828 -6.258 -0.288 1 98.06 11 HIS B O 1
ATOM 1882 N N . THR B 1 12 ? -12.445 -7.098 0.919 1 97.44 12 THR B N 1
ATOM 1883 C CA . THR B 1 12 ? -12.188 -6.398 2.174 1 97.44 12 THR B CA 1
ATOM 1884 C C . THR B 1 12 ? -11.625 -7.355 3.223 1 97.44 12 THR B C 1
ATOM 1886 O O . THR B 1 12 ? -11.445 -8.547 2.951 1 97.44 12 THR B O 1
ATOM 1889 N N . ARG B 1 13 ? -11.266 -6.867 4.359 1 96.56 13 ARG B N 1
ATOM 1890 C CA . ARG B 1 13 ? -10.773 -7.723 5.434 1 96.56 13 ARG B CA 1
ATOM 1891 C C . ARG B 1 13 ? -11.805 -8.781 5.801 1 96.56 13 ARG B C 1
ATOM 1893 O O . ARG B 1 13 ? -11.469 -9.961 5.941 1 96.56 13 ARG B O 1
ATOM 1900 N N . LYS B 1 14 ? -13.023 -8.344 5.934 1 95.62 14 LYS B N 1
ATOM 1901 C CA . LYS B 1 14 ? -14.109 -9.242 6.305 1 95.62 14 LYS B CA 1
ATOM 1902 C C . LYS B 1 14 ? -14.336 -10.305 5.234 1 95.62 14 LYS B C 1
ATOM 1904 O O . LYS B 1 14 ? -14.453 -11.492 5.543 1 95.62 14 LYS B O 1
ATOM 1909 N N . SER B 1 15 ? -14.43 -9.844 3.977 1 97.5 15 SER B N 1
ATOM 1910 C CA . SER B 1 15 ? -14.695 -10.805 2.908 1 97.5 15 SER B CA 1
ATOM 1911 C C . SER B 1 15 ? -13.508 -11.742 2.703 1 97.5 15 SER B C 1
ATOM 1913 O O . SER B 1 15 ? -13.688 -12.906 2.338 1 97.5 15 SER B O 1
ATOM 1915 N N . THR B 1 16 ? -12.281 -11.242 2.93 1 97.25 16 THR B N 1
ATOM 1916 C CA . THR B 1 16 ? -11.102 -12.102 2.873 1 97.25 16 THR B CA 1
ATOM 1917 C C . THR B 1 16 ? -11.156 -13.164 3.971 1 97.25 16 THR B C 1
ATOM 1919 O O . THR B 1 16 ? -10.836 -14.328 3.729 1 97.25 16 THR B O 1
ATOM 1922 N N . ARG B 1 17 ? -11.539 -12.766 5.176 1 95.06 17 ARG B N 1
ATOM 1923 C CA . ARG B 1 17 ? -11.664 -13.711 6.277 1 95.06 17 ARG B CA 1
ATOM 1924 C C . ARG B 1 17 ? -12.664 -14.812 5.941 1 95.06 17 ARG B C 1
ATOM 1926 O O . ARG B 1 17 ? -12.398 -15.992 6.176 1 95.06 17 ARG B O 1
ATOM 1933 N N . HIS B 1 18 ? -13.797 -14.398 5.41 1 95.88 18 HIS B N 1
ATOM 1934 C CA . HIS B 1 18 ? -14.805 -15.359 4.992 1 95.88 18 HIS B CA 1
ATOM 1935 C C . HIS B 1 18 ? -14.266 -16.297 3.92 1 95.88 18 HIS B C 1
ATOM 1937 O O . HIS B 1 18 ? -14.477 -17.516 3.98 1 95.88 18 HIS B O 1
ATOM 1943 N N . TYR B 1 19 ? -13.602 -15.742 2.943 1 97.38 19 TYR B N 1
ATOM 1944 C CA . TYR B 1 19 ? -12.969 -16.5 1.87 1 97.38 19 TYR B CA 1
ATOM 1945 C C . TYR B 1 19 ? -12.031 -17.562 2.432 1 97.38 19 TYR B C 1
ATOM 1947 O O . TYR B 1 19 ? -12.102 -18.734 2.041 1 97.38 19 TYR B O 1
ATOM 1955 N N . LEU B 1 20 ? -11.203 -17.141 3.381 1 96.44 20 LEU B N 1
ATOM 1956 C CA . LEU B 1 20 ? -10.18 -18 3.951 1 96.44 20 LEU B CA 1
ATOM 1957 C C . LEU B 1 20 ? -10.805 -19.125 4.77 1 96.44 20 LEU B C 1
ATOM 1959 O O . LEU B 1 20 ? -10.32 -20.266 4.75 1 96.44 20 LEU B O 1
ATOM 1963 N N . GLU B 1 21 ? -11.789 -18.781 5.496 1 94.56 21 GLU B N 1
ATOM 1964 C CA . GLU B 1 21 ? -12.492 -19.797 6.285 1 94.56 21 GLU B CA 1
ATOM 1965 C C . GLU B 1 21 ? -13.07 -20.891 5.395 1 94.56 21 GLU B C 1
ATOM 1967 O O . GLU B 1 21 ? -12.891 -22.078 5.672 1 94.56 21 GLU B O 1
ATOM 1972 N N . ARG B 1 22 ? -13.719 -20.438 4.375 1 96.12 22 ARG B N 1
ATOM 1973 C CA . ARG B 1 22 ? -14.32 -21.391 3.443 1 96.12 22 ARG B CA 1
ATOM 1974 C C . ARG B 1 22 ? -13.25 -22.219 2.742 1 96.12 22 ARG B C 1
ATOM 1976 O O . ARG B 1 22 ? -13.406 -23.422 2.57 1 96.12 22 ARG B O 1
ATOM 1983 N N . LEU B 1 23 ? -12.227 -21.609 2.285 1 97.31 23 LEU B N 1
ATOM 1984 C CA . LEU B 1 23 ? -11.141 -22.281 1.579 1 97.31 23 LEU B CA 1
ATOM 1985 C C . LEU B 1 23 ? -10.438 -23.281 2.488 1 97.31 23 LEU B C 1
ATOM 1987 O O . LEU B 1 23 ? -10.18 -24.422 2.084 1 97.31 23 LEU B O 1
ATOM 1991 N N . SER B 1 24 ? -10.141 -22.844 3.711 1 95.75 24 SER B N 1
ATOM 1992 C CA . SER B 1 24 ? -9.469 -23.703 4.672 1 95.75 24 SER B CA 1
ATOM 1993 C C . SER B 1 24 ? -10.297 -24.953 4.965 1 95.75 24 SER B C 1
ATOM 1995 O O . SER B 1 24 ? -9.758 -26.062 5.023 1 95.75 24 SER B O 1
ATOM 1997 N N . ASN B 1 25 ? -11.555 -24.781 5.18 1 95.06 25 ASN B N 1
ATOM 1998 C CA . ASN B 1 25 ? -12.453 -25.906 5.402 1 95.06 25 ASN B CA 1
ATOM 1999 C C . ASN B 1 25 ? -12.453 -26.859 4.207 1 95.06 25 ASN B C 1
ATOM 2001 O O . ASN B 1 25 ? -12.414 -28.078 4.379 1 95.06 25 ASN B O 1
ATOM 2005 N N . PHE B 1 26 ? -12.531 -26.344 3.074 1 96.88 26 PHE B N 1
ATOM 2006 C CA . PHE B 1 26 ? -12.531 -27.141 1.852 1 96.88 26 PHE B CA 1
ATOM 2007 C C . PHE B 1 26 ? -11.25 -27.953 1.739 1 96.88 26 PHE B C 1
ATOM 2009 O O . PHE B 1 26 ? -11.297 -29.141 1.425 1 96.88 26 PHE B O 1
ATOM 2016 N N . LEU B 1 27 ? -10.141 -27.266 1.972 1 96.81 27 LEU B N 1
ATOM 2017 C CA . LEU B 1 27 ? -8.844 -27.938 1.861 1 96.81 27 LEU B CA 1
ATOM 2018 C C . LEU B 1 27 ? -8.727 -29.062 2.883 1 96.81 27 LEU B C 1
ATOM 2020 O O . LEU B 1 27 ? -8.164 -30.125 2.584 1 96.81 27 LEU B O 1
ATOM 2024 N N . PHE B 1 28 ? -9.195 -28.828 4.059 1 94.81 28 PHE B N 1
ATOM 2025 C CA . PHE B 1 28 ? -9.188 -29.844 5.109 1 94.81 28 PHE B CA 1
ATOM 2026 C C . PHE B 1 28 ? -10.055 -31.031 4.723 1 94.81 28 PHE B C 1
ATOM 2028 O O . PHE B 1 28 ? -9.617 -32.188 4.801 1 94.81 28 PHE B O 1
ATOM 2035 N N . GLU B 1 29 ? -11.211 -30.75 4.277 1 95.94 29 GLU B N 1
ATOM 2036 C CA . GLU B 1 29 ? -12.188 -31.797 3.941 1 95.94 29 GLU B CA 1
ATOM 2037 C C . GLU B 1 29 ? -11.695 -32.656 2.777 1 95.94 29 GLU B C 1
ATOM 2039 O O . GLU B 1 29 ? -12 -33.844 2.711 1 95.94 29 GLU B O 1
ATOM 2044 N N . THR B 1 30 ? -10.945 -32.062 1.898 1 95.75 30 THR B N 1
ATOM 2045 C CA . THR B 1 30 ? -10.531 -32.781 0.694 1 95.75 30 THR B CA 1
ATOM 2046 C C . THR B 1 30 ? -9.109 -33.312 0.847 1 95.75 30 THR B C 1
ATOM 2048 O O . THR B 1 30 ? -8.586 -33.969 -0.064 1 95.75 30 THR B O 1
ATOM 2051 N N . SER B 1 31 ? -8.43 -33.094 1.976 1 94.19 31 SER B N 1
ATOM 2052 C CA . SER B 1 31 ? -7.039 -33.469 2.176 1 94.19 31 SER B CA 1
ATOM 2053 C C . SER B 1 31 ? -6.168 -33.031 1.007 1 94.19 31 SER B C 1
ATOM 2055 O O . SER B 1 31 ? -5.418 -33.844 0.441 1 94.19 31 SER B O 1
ATOM 2057 N N . CYS B 1 32 ? -6.387 -31.766 0.68 1 93 32 CYS B N 1
ATOM 2058 C CA . CYS B 1 32 ? -5.664 -31.203 -0.451 1 93 32 CYS B CA 1
ATOM 2059 C C . CYS B 1 32 ? -4.16 -31.312 -0.258 1 93 32 CYS B C 1
ATOM 2061 O O . CY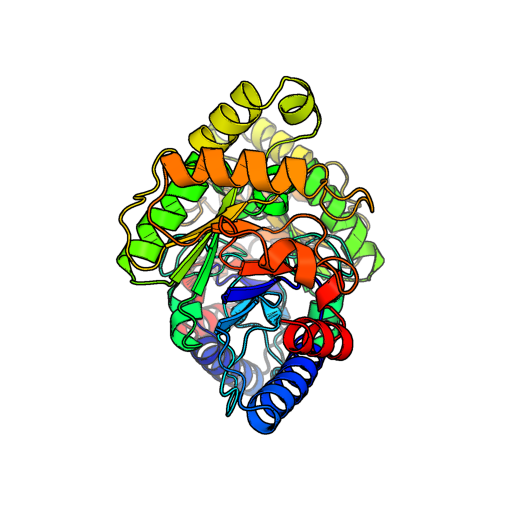S B 1 32 ? -3.643 -31.031 0.824 1 93 32 CYS B O 1
ATOM 2063 N N . GLU B 1 33 ? -3.467 -31.672 -1.303 1 93.62 33 GLU B N 1
ATOM 2064 C CA . GLU B 1 33 ? -2.021 -31.859 -1.231 1 93.62 33 GLU B CA 1
ATOM 2065 C C . GLU B 1 33 ? -1.278 -30.766 -1.979 1 93.62 33 GLU B C 1
ATOM 2067 O O . GLU B 1 33 ? -0.046 -30.734 -1.989 1 93.62 33 GLU B O 1
ATOM 2072 N N . HIS B 1 34 ? -1.973 -29.859 -2.645 1 96.25 34 HIS B N 1
ATOM 2073 C CA . HIS B 1 34 ? -1.364 -28.781 -3.398 1 96.25 34 HIS B CA 1
ATOM 2074 C C . HIS B 1 34 ? -0.911 -27.656 -2.473 1 96.25 34 HIS B C 1
ATOM 2076 O O . HIS B 1 34 ? -1.41 -27.516 -1.352 1 96.25 34 HIS B O 1
ATOM 2082 N N . ASP B 1 35 ? 0.111 -26.953 -2.881 1 97.44 35 ASP B N 1
ATOM 2083 C CA . ASP B 1 35 ? 0.524 -25.734 -2.184 1 97.44 35 ASP B CA 1
ATOM 2084 C C . ASP B 1 35 ? -0.371 -24.547 -2.559 1 97.44 35 ASP B C 1
ATOM 2086 O O . ASP B 1 35 ? -0.348 -24.094 -3.699 1 97.44 35 ASP B O 1
ATOM 2090 N N . ILE B 1 36 ? -1.116 -24.062 -1.575 1 98.19 36 ILE B N 1
ATOM 2091 C CA . ILE B 1 36 ? -2.102 -23.016 -1.841 1 98.19 36 ILE B CA 1
ATOM 2092 C C . ILE B 1 36 ? -1.611 -21.688 -1.269 1 98.19 36 ILE B C 1
ATOM 2094 O O . ILE B 1 36 ? -1.253 -21.609 -0.091 1 98.19 36 ILE B O 1
ATOM 2098 N N . PHE B 1 37 ? -1.55 -20.656 -2.1 1 98.25 37 PHE B N 1
ATOM 2099 C CA . PHE B 1 37 ? -1.146 -19.312 -1.695 1 98.25 37 PHE B CA 1
ATOM 2100 C C . PHE B 1 37 ? -2.252 -18.312 -1.986 1 98.25 37 PHE B C 1
ATOM 2102 O O . PHE B 1 37 ? -2.949 -18.422 -2.998 1 98.25 37 PHE B O 1
ATOM 2109 N N . LEU B 1 38 ? -2.439 -17.391 -1.137 1 98.06 38 LEU B N 1
ATOM 2110 C CA . LEU B 1 38 ? -3.391 -16.297 -1.323 1 98.06 38 LEU B CA 1
ATOM 2111 C C . LEU B 1 38 ? -2.719 -14.945 -1.107 1 98.06 38 LEU B C 1
ATOM 2113 O O . LEU B 1 38 ? -1.991 -14.758 -0.13 1 98.06 38 LEU B O 1
ATOM 2117 N N . PHE B 1 39 ? -2.938 -14.008 -1.979 1 98.62 39 PHE B N 1
ATOM 2118 C CA . PHE B 1 39 ? -2.445 -12.641 -1.885 1 98.62 39 PHE B CA 1
ATOM 2119 C C . PHE B 1 39 ? -3.604 -11.656 -1.808 1 98.62 39 PHE B C 1
ATOM 2121 O O . PHE B 1 39 ? -4.059 -11.141 -2.832 1 98.62 39 PHE B O 1
ATOM 2128 N N . PRO B 1 40 ? -4.07 -11.383 -0.643 1 98.06 40 PRO B N 1
ATOM 2129 C CA . PRO B 1 40 ? -5.145 -10.406 -0.463 1 98.06 40 PRO B CA 1
ATOM 2130 C C . PRO B 1 40 ? -4.656 -8.961 -0.559 1 98.06 40 PRO B C 1
ATOM 2132 O O . PRO B 1 40 ? -3.445 -8.719 -0.559 1 98.06 40 PRO B O 1
ATOM 2135 N N . PRO B 1 41 ? -5.578 -8.016 -0.713 1 98.06 41 PRO B N 1
ATOM 2136 C CA . PRO B 1 41 ? -5.145 -6.613 -0.668 1 98.06 41 PRO B CA 1
ATOM 2137 C C . PRO B 1 41 ? -4.574 -6.219 0.691 1 98.06 41 PRO B C 1
ATOM 2139 O O . PRO B 1 41 ? -4.824 -6.891 1.692 1 98.06 41 PRO B O 1
ATOM 2142 N N . PRO B 1 42 ? -3.811 -5.152 0.744 1 97.25 42 PRO B N 1
ATOM 2143 C CA . PRO B 1 42 ? -3.021 -4.824 1.934 1 97.25 42 PRO B CA 1
ATOM 2144 C C . PRO B 1 42 ? -3.873 -4.73 3.197 1 97.25 42 PRO B C 1
ATOM 2146 O O . PRO B 1 42 ? -3.541 -5.34 4.219 1 97.25 42 PRO B O 1
ATOM 2149 N N . LEU B 1 43 ? -5.016 -4.094 3.148 1 97.25 43 LEU B N 1
ATOM 2150 C CA . LEU B 1 43 ? -5.781 -3.846 4.367 1 97.25 43 LEU B CA 1
ATOM 2151 C C . LEU B 1 43 ? -6.5 -5.113 4.824 1 97.25 43 LEU B C 1
ATOM 2153 O O . LEU B 1 43 ? -7.02 -5.168 5.941 1 97.25 43 LEU B O 1
ATOM 2157 N N . ALA B 1 44 ? -6.449 -6.125 4.012 1 96.88 44 ALA B N 1
ATOM 2158 C CA . ALA B 1 44 ? -7.086 -7.391 4.371 1 96.88 44 ALA B CA 1
ATOM 2159 C C . ALA B 1 44 ? -6.102 -8.32 5.078 1 96.88 44 ALA B C 1
ATOM 2161 O O . ALA B 1 44 ? -6.496 -9.359 5.613 1 96.88 44 ALA B O 1
ATOM 2162 N N . LEU B 1 45 ? -4.824 -7.961 5.094 1 96.44 45 LEU B N 1
ATOM 2163 C CA . LEU B 1 45 ? -3.846 -8.758 5.824 1 96.44 45 LEU B CA 1
ATOM 2164 C C . LEU B 1 45 ? -4.082 -8.664 7.328 1 96.44 45 LEU B C 1
ATOM 2166 O O . LEU B 1 45 ? -4.305 -7.57 7.859 1 96.44 45 LEU B O 1
ATOM 2170 N N . ASP B 1 46 ? -4.141 -9.766 7.918 1 91.75 46 ASP B N 1
ATOM 2171 C CA . ASP B 1 46 ? -4.461 -9.891 9.336 1 91.75 46 ASP B CA 1
ATOM 2172 C C . ASP B 1 46 ? -3.85 -11.156 9.93 1 91.75 46 ASP B C 1
ATOM 2174 O O . ASP B 1 46 ? -3.189 -11.922 9.227 1 91.75 46 ASP B O 1
ATOM 2178 N N . PHE B 1 47 ? -3.957 -11.203 11.25 1 83.69 47 PHE B N 1
ATOM 2179 C CA . PHE B 1 47 ? -3.664 -12.477 11.891 1 83.69 47 PHE B CA 1
ATOM 2180 C C . PHE B 1 47 ? -4.789 -13.477 11.648 1 83.69 47 PHE B C 1
ATOM 2182 O O . PHE B 1 47 ? -5.949 -13.203 11.969 1 83.69 47 PHE B O 1
ATOM 2189 N N . PHE B 1 48 ? -4.375 -14.422 10.852 1 77.19 48 PHE B N 1
ATOM 2190 C CA . PHE B 1 48 ? -5.387 -15.43 10.547 1 77.19 48 PHE B CA 1
ATOM 2191 C C . PHE B 1 48 ? -5.172 -16.688 11.383 1 77.19 48 PHE B C 1
ATOM 2193 O O . PHE B 1 48 ? -4.078 -17.25 11.383 1 77.19 48 PHE B O 1
ATOM 2200 N N . ASP B 1 49 ? -6.035 -16.891 12.344 1 71.25 49 ASP B N 1
ATOM 2201 C CA . ASP B 1 49 ? -6.016 -18.125 13.117 1 71.25 49 ASP B CA 1
ATOM 2202 C C . ASP B 1 49 ? -6.574 -19.297 12.312 1 71.25 49 ASP B C 1
ATOM 2204 O O . ASP B 1 49 ? -7.531 -19.125 11.547 1 71.25 49 ASP B O 1
ATOM 2208 N N . ASP B 1 50 ? -6.008 -20.406 12.391 1 66.5 50 ASP B N 1
ATOM 2209 C CA . ASP B 1 50 ? -6.578 -21.672 11.906 1 66.5 50 ASP B CA 1
ATOM 2210 C C . ASP B 1 50 ? -6.699 -21.656 10.383 1 66.5 50 ASP B C 1
ATOM 2212 O O . ASP B 1 50 ? -7.719 -22.078 9.836 1 66.5 50 ASP B O 1
ATOM 2216 N N . ILE B 1 51 ? -5.938 -20.984 9.664 1 75 51 ILE B N 1
ATOM 2217 C CA . ILE B 1 51 ? -5.961 -20.969 8.203 1 75 51 ILE B CA 1
ATOM 2218 C C . ILE B 1 51 ? -5.082 -22.094 7.664 1 75 51 ILE B C 1
ATOM 2220 O O . ILE B 1 51 ? -4.387 -21.906 6.656 1 75 51 ILE B O 1
ATOM 2224 N N . GLY B 1 52 ? -5.293 -23.156 8.328 1 78.31 52 GLY B N 1
ATOM 2225 C CA . GLY B 1 52 ? -4.484 -24.281 7.887 1 78.31 52 GLY B CA 1
ATOM 2226 C C . GLY B 1 52 ? -4.543 -24.516 6.391 1 78.31 52 GLY B C 1
ATOM 2227 O O . GLY B 1 52 ? -5.531 -24.156 5.742 1 78.31 52 GLY B O 1
ATOM 2228 N N . GLY B 1 53 ? -3.428 -24.781 5.707 1 90.12 53 GLY B N 1
ATOM 2229 C CA . GLY B 1 53 ? -3.307 -25.219 4.324 1 90.12 53 GLY B CA 1
ATOM 2230 C C . GLY B 1 53 ? -3.109 -24.062 3.354 1 90.12 53 GLY B C 1
ATOM 2231 O O . GLY B 1 53 ? -2.916 -24.281 2.156 1 90.12 53 GLY B O 1
ATOM 2232 N N . VAL B 1 54 ? -3.287 -22.828 3.854 1 95.81 54 VAL B N 1
ATOM 2233 C CA . VAL B 1 54 ? -3.141 -21.688 2.953 1 95.81 54 VAL B CA 1
ATOM 2234 C C . VAL B 1 54 ? -1.992 -20.797 3.428 1 95.81 54 VAL B C 1
ATOM 2236 O O . VAL B 1 54 ? -1.893 -20.484 4.613 1 95.81 54 VAL B O 1
ATOM 2239 N N . CYS B 1 55 ? -1.11 -20.469 2.572 1 96.19 55 CYS B N 1
ATOM 2240 C CA . CYS B 1 55 ? -0.066 -19.5 2.855 1 96.19 55 CYS B CA 1
ATOM 2241 C C . CYS B 1 55 ? -0.47 -18.109 2.367 1 96.19 55 CYS B C 1
ATOM 2243 O O . CYS B 1 55 ? -0.806 -17.938 1.195 1 96.19 55 CYS B O 1
ATOM 2245 N N . ILE B 1 56 ? -0.449 -17.172 3.252 1 97.31 56 ILE B N 1
ATOM 2246 C CA . ILE B 1 56 ? -0.85 -15.812 2.914 1 97.31 56 ILE B CA 1
ATOM 2247 C C . ILE B 1 56 ? 0.386 -14.977 2.6 1 97.31 56 ILE B C 1
ATOM 2249 O O . ILE B 1 56 ? 1.383 -15.031 3.324 1 97.31 56 ILE B O 1
ATOM 2253 N N . GLY B 1 57 ? 0.359 -14.242 1.514 1 97.88 57 GLY B N 1
ATOM 2254 C CA . GLY B 1 57 ? 1.445 -13.352 1.139 1 97.88 57 GLY B CA 1
ATOM 2255 C C . GLY B 1 57 ? 0.989 -11.93 0.894 1 97.88 57 GLY B C 1
ATOM 2256 O O . GLY B 1 57 ? -0.21 -11.664 0.79 1 97.88 57 GLY B O 1
ATOM 2257 N N . THR B 1 58 ? 1.945 -10.984 0.871 1 98.75 58 THR B N 1
ATOM 2258 C CA . THR B 1 58 ? 1.667 -9.594 0.533 1 98.75 58 THR B CA 1
ATOM 2259 C C . THR B 1 58 ? 1.835 -9.352 -0.965 1 98.75 58 THR B C 1
ATOM 2261 O O . THR B 1 58 ? 2.672 -9.992 -1.609 1 98.75 58 THR B O 1
ATOM 2264 N N . GLN B 1 59 ? 1.068 -8.43 -1.479 1 98.88 59 GLN B N 1
ATOM 2265 C CA . GLN B 1 59 ? 1.116 -8.094 -2.898 1 98.88 59 GLN B CA 1
ATOM 2266 C C . GLN B 1 59 ? 2.254 -7.121 -3.197 1 98.88 59 GLN B C 1
ATOM 2268 O O . GLN B 1 59 ? 2.621 -6.926 -4.359 1 98.88 59 GLN B O 1
ATOM 2273 N N . ASN B 1 60 ? 2.719 -6.516 -2.15 1 98.44 60 ASN B N 1
ATOM 2274 C CA . ASN B 1 60 ? 3.738 -5.477 -2.254 1 98.44 60 ASN B CA 1
ATOM 2275 C C . ASN B 1 60 ? 4.309 -5.113 -0.887 1 98.44 60 ASN B C 1
ATOM 2277 O O . ASN B 1 60 ? 3.639 -5.273 0.134 1 98.44 60 ASN B O 1
ATOM 2281 N N . ALA B 1 61 ? 5.555 -4.648 -0.917 1 98.69 61 ALA B N 1
ATOM 2282 C CA . ALA B 1 61 ? 6.176 -4.043 0.259 1 98.69 61 ALA B CA 1
ATOM 2283 C C . ALA B 1 61 ? 7.445 -3.283 -0.121 1 98.69 61 ALA B C 1
ATOM 2285 O O . ALA B 1 61 ? 8.102 -3.613 -1.111 1 98.69 61 ALA B O 1
ATOM 2286 N N . TYR B 1 62 ? 7.688 -2.234 0.546 1 98.62 62 TYR B N 1
ATOM 2287 C CA . TYR B 1 62 ? 8.914 -1.469 0.339 1 98.62 62 TYR B CA 1
ATOM 2288 C C . TYR B 1 62 ? 10.117 -2.191 0.931 1 98.62 62 TYR B C 1
ATOM 2290 O O . TYR B 1 62 ? 10.016 -2.811 1.993 1 98.62 62 TYR B O 1
ATOM 2298 N N . PRO B 1 63 ? 11.297 -2.15 0.28 1 98.75 63 PRO B N 1
ATOM 2299 C CA . PRO B 1 63 ? 12.477 -2.877 0.744 1 98.75 63 PRO B CA 1
ATOM 2300 C C . PRO B 1 63 ? 13.211 -2.152 1.87 1 98.75 63 PRO B C 1
ATOM 2302 O O . PRO B 1 63 ? 14.375 -1.768 1.708 1 98.75 63 PRO B O 1
ATOM 2305 N N . ALA B 1 64 ? 12.586 -2.023 3.02 1 98.69 64 ALA B N 1
ATOM 2306 C CA . ALA B 1 64 ? 13.117 -1.44 4.246 1 98.69 64 ALA B CA 1
ATOM 2307 C C . ALA B 1 64 ? 12.328 -1.916 5.465 1 98.69 64 ALA B C 1
ATOM 2309 O O . ALA B 1 64 ? 11.156 -2.275 5.352 1 98.69 64 ALA B O 1
ATOM 2310 N N . PRO B 1 65 ? 12.984 -2.002 6.637 1 98.56 65 PRO B N 1
ATOM 2311 C CA . PRO B 1 65 ? 12.203 -2.369 7.824 1 98.56 65 PRO B CA 1
ATOM 2312 C C . PRO B 1 65 ? 11.117 -1.347 8.156 1 98.56 65 PRO B C 1
ATOM 2314 O O . PRO B 1 65 ? 9.977 -1.721 8.422 1 98.56 65 PRO B O 1
ATOM 2317 N N . SER B 1 66 ? 11.453 -0.087 8.219 1 98.19 66 SER B N 1
ATOM 2318 C CA . SER B 1 66 ? 10.641 1.09 8.5 1 98.19 66 SER B CA 1
ATOM 2319 C C . SER B 1 66 ? 11.297 2.359 7.969 1 98.19 66 SER B C 1
ATOM 2321 O O . SER B 1 66 ? 12.383 2.305 7.391 1 98.19 66 SER B O 1
ATOM 2323 N N . GLY B 1 67 ? 10.57 3.512 8.062 1 97.31 67 GLY B N 1
ATOM 2324 C CA . GLY B 1 67 ? 11.25 4.738 7.68 1 97.31 67 GLY B CA 1
ATOM 2325 C C . GLY B 1 67 ? 10.352 5.719 6.953 1 97.31 67 GLY B C 1
ATOM 2326 O O . GLY B 1 67 ? 9.125 5.688 7.121 1 97.31 67 GLY B O 1
ATOM 2327 N N . ALA B 1 68 ? 11.008 6.629 6.191 1 96.12 68 ALA B N 1
ATOM 2328 C CA . ALA B 1 68 ? 10.336 7.742 5.531 1 96.12 68 ALA B CA 1
ATOM 2329 C C . ALA B 1 68 ? 9.828 7.336 4.148 1 96.12 68 ALA B C 1
ATOM 2331 O O . ALA B 1 68 ? 10.336 7.82 3.131 1 96.12 68 ALA B O 1
ATOM 2332 N N . PHE B 1 69 ? 8.805 6.477 4.172 1 97.75 69 PHE B N 1
ATOM 2333 C CA . PHE B 1 69 ? 8.164 5.98 2.961 1 97.75 69 PHE B CA 1
ATOM 2334 C C . PHE B 1 69 ? 6.648 5.996 3.107 1 97.75 69 PHE B C 1
ATOM 2336 O O . PHE B 1 69 ? 6.012 4.941 3.145 1 97.75 69 PHE B O 1
ATOM 2343 N N . THR B 1 70 ? 6.105 7.219 3.123 1 98.19 70 THR B N 1
ATOM 2344 C CA . THR B 1 70 ? 4.688 7.449 3.367 1 98.19 70 THR B CA 1
ATOM 2345 C C . THR B 1 70 ? 3.832 6.566 2.461 1 98.19 70 THR B C 1
ATOM 2347 O O . THR B 1 70 ? 4.027 6.543 1.244 1 98.19 70 THR B O 1
ATOM 2350 N N . GLY B 1 71 ? 2.957 5.773 3.057 1 98.06 71 GLY B N 1
ATOM 2351 C CA . GLY B 1 71 ? 1.996 4.988 2.299 1 98.06 71 GLY B CA 1
ATOM 2352 C C . GLY B 1 71 ? 2.482 3.584 1.987 1 98.06 71 GLY B C 1
ATOM 2353 O O . GLY B 1 71 ? 1.745 2.777 1.419 1 98.06 71 GLY B O 1
ATOM 2354 N N . GLU B 1 72 ? 3.711 3.244 2.387 1 98.25 72 GLU B N 1
ATOM 2355 C CA . GLU B 1 72 ? 4.289 1.943 2.061 1 98.25 72 GLU B CA 1
ATOM 2356 C C . GLU B 1 72 ? 4.242 1.001 3.26 1 98.25 72 GLU B C 1
ATOM 2358 O O . GLU B 1 72 ? 4.098 1.445 4.402 1 98.25 72 GLU B O 1
ATOM 2363 N N . VAL B 1 73 ? 4.293 -0.268 2.977 1 98.25 73 VAL B N 1
ATOM 2364 C CA . VAL B 1 73 ? 4.426 -1.333 3.967 1 98.25 73 VAL B CA 1
ATOM 2365 C C . VAL B 1 73 ? 5.891 -1.725 4.113 1 98.25 73 VAL B C 1
ATOM 2367 O O . VAL B 1 73 ? 6.574 -1.989 3.121 1 98.25 73 VAL B O 1
ATOM 2370 N N . GLY B 1 74 ? 6.41 -1.685 5.328 1 98.44 74 GLY B N 1
ATOM 2371 C CA . GLY B 1 74 ? 7.758 -2.158 5.605 1 98.44 74 GLY B CA 1
ATOM 2372 C C . GLY B 1 74 ? 7.789 -3.568 6.16 1 98.44 74 GLY B C 1
ATOM 2373 O O . GLY B 1 74 ? 6.746 -4.137 6.492 1 98.44 74 GLY B O 1
ATOM 2374 N N . SER B 1 75 ? 9.008 -4.152 6.266 1 98.69 75 SER B N 1
ATOM 2375 C CA . SER B 1 75 ? 9.125 -5.543 6.695 1 98.69 75 SER B CA 1
ATOM 2376 C C . SER B 1 75 ? 8.742 -5.699 8.164 1 98.69 75 SER B C 1
ATOM 2378 O O . SER B 1 75 ? 8.297 -6.773 8.586 1 98.69 75 SER B O 1
ATOM 2380 N N . GLU B 1 76 ? 8.836 -4.66 8.977 1 98.44 76 GLU B N 1
ATOM 2381 C CA . GLU B 1 76 ? 8.453 -4.746 10.383 1 98.44 76 GLU B CA 1
ATOM 2382 C C . GLU B 1 76 ? 6.965 -5.027 10.539 1 98.44 76 GLU B C 1
ATOM 2384 O O . GLU B 1 76 ? 6.559 -5.809 11.398 1 98.44 76 GLU B O 1
ATOM 2389 N N . GLN B 1 77 ? 6.16 -4.375 9.742 1 97.81 77 GLN B N 1
ATOM 2390 C CA . GLN B 1 77 ? 4.723 -4.613 9.789 1 97.81 77 GLN B CA 1
ATOM 2391 C C . GLN B 1 77 ? 4.383 -6.035 9.336 1 97.81 77 GLN B C 1
ATOM 2393 O O . GLN B 1 77 ? 3.514 -6.684 9.922 1 97.81 77 GLN B O 1
ATOM 2398 N N . LEU B 1 78 ? 5.051 -6.5 8.312 1 98 78 LEU B N 1
ATOM 2399 C CA . LEU B 1 78 ? 4.816 -7.852 7.812 1 98 78 LEU B CA 1
ATOM 2400 C C . LEU B 1 78 ? 5.234 -8.891 8.844 1 98 78 LEU B C 1
ATOM 2402 O O . LEU B 1 78 ? 4.559 -9.914 9.016 1 98 78 LEU B O 1
ATOM 2406 N N . GLU B 1 79 ? 6.363 -8.625 9.484 1 97.25 79 GLU B N 1
ATOM 2407 C CA . GLU B 1 79 ? 6.852 -9.523 10.523 1 97.25 79 GLU B CA 1
ATOM 2408 C C . GLU B 1 79 ? 5.824 -9.695 11.641 1 97.25 79 GLU B C 1
ATOM 2410 O O . GLU B 1 79 ? 5.609 -10.805 12.133 1 97.25 79 GLU B O 1
ATOM 2415 N N . GLU B 1 80 ? 5.188 -8.625 12.023 1 96.5 80 GLU B N 1
ATOM 2416 C CA . GLU B 1 80 ? 4.164 -8.688 13.062 1 96.5 80 GLU B CA 1
ATOM 2417 C C . GLU B 1 80 ? 3.035 -9.633 12.68 1 96.5 80 GLU B C 1
ATOM 2419 O O . GLU B 1 80 ? 2.465 -10.312 13.539 1 96.5 80 GLU B O 1
ATOM 2424 N N . LEU B 1 81 ? 2.729 -9.664 11.391 1 94.88 81 LEU B N 1
ATOM 2425 C CA . LEU B 1 81 ? 1.613 -10.477 10.914 1 94.88 81 LEU B CA 1
ATOM 2426 C C . LEU B 1 81 ? 2.094 -11.852 10.469 1 94.88 81 LEU B C 1
ATOM 2428 O O . LEU B 1 81 ? 1.32 -12.633 9.906 1 94.88 81 LEU B O 1
ATOM 2432 N N . ALA B 1 82 ? 3.367 -12.141 10.633 1 94.69 82 ALA B N 1
ATOM 2433 C CA . ALA B 1 82 ? 3.992 -13.422 10.289 1 94.69 82 ALA B CA 1
ATOM 2434 C C . ALA B 1 82 ? 3.836 -13.719 8.805 1 94.69 82 ALA B C 1
ATOM 2436 O O . ALA B 1 82 ? 3.582 -14.867 8.414 1 94.69 82 ALA B O 1
ATOM 2437 N N . ILE B 1 83 ? 3.914 -12.664 8.047 1 96.69 83 ILE B N 1
ATOM 2438 C CA . ILE B 1 83 ? 3.857 -12.797 6.598 1 96.69 83 ILE B CA 1
ATOM 2439 C C . ILE B 1 83 ? 5.273 -12.859 6.031 1 96.69 83 ILE B C 1
ATOM 2441 O O . ILE B 1 83 ? 6.07 -11.938 6.23 1 96.69 83 ILE B O 1
ATOM 2445 N N . GLN B 1 84 ? 5.562 -13.914 5.344 1 97.44 84 GLN B N 1
AT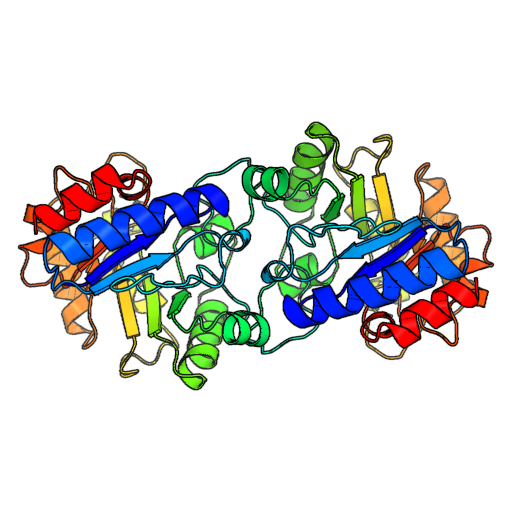OM 2446 C CA . GLN B 1 84 ? 6.902 -14.102 4.801 1 97.44 84 GLN B CA 1
ATOM 2447 C C . GLN B 1 84 ? 6.852 -14.562 3.344 1 97.44 84 GLN B C 1
ATOM 2449 O O . GLN B 1 84 ? 7.688 -15.352 2.904 1 97.44 84 GLN B O 1
ATOM 2454 N N . THR B 1 85 ? 5.809 -14.234 2.652 1 98.69 85 THR B N 1
ATOM 2455 C CA . THR B 1 85 ? 5.609 -14.453 1.224 1 98.69 85 THR B CA 1
ATOM 2456 C C . THR B 1 85 ? 5.23 -13.148 0.526 1 98.69 85 THR B C 1
ATOM 2458 O O . THR B 1 85 ? 4.43 -12.367 1.048 1 98.69 85 THR B O 1
ATOM 2461 N N . ILE B 1 86 ? 5.871 -12.875 -0.639 1 98.94 86 ILE B N 1
ATOM 2462 C CA . ILE B 1 86 ? 5.641 -11.586 -1.28 1 98.94 86 ILE B CA 1
ATOM 2463 C C . ILE B 1 86 ? 5.582 -11.766 -2.795 1 98.94 86 ILE B C 1
ATOM 2465 O O . ILE B 1 86 ? 6.305 -12.594 -3.357 1 98.94 86 ILE B O 1
ATOM 2469 N N . LEU B 1 87 ? 4.676 -11.055 -3.389 1 98.88 87 LEU B N 1
ATOM 2470 C CA . LEU B 1 87 ? 4.625 -10.891 -4.836 1 98.88 87 LEU B CA 1
ATOM 2471 C C . LEU B 1 87 ? 5.449 -9.688 -5.273 1 98.88 87 LEU B C 1
ATOM 2473 O O . LEU B 1 87 ? 5.34 -8.609 -4.684 1 98.88 87 LEU B O 1
ATOM 2477 N N . ILE B 1 88 ? 6.336 -9.836 -6.281 1 98.88 88 ILE B N 1
ATOM 2478 C CA . ILE B 1 88 ? 7.148 -8.75 -6.816 1 98.88 88 ILE B CA 1
ATOM 2479 C C . ILE B 1 88 ? 7.07 -8.75 -8.344 1 98.88 88 ILE B C 1
ATOM 2481 O O . ILE B 1 88 ? 7.105 -9.812 -8.969 1 98.88 88 ILE B O 1
ATOM 2485 N N . GLY B 1 89 ? 6.871 -7.613 -8.938 1 98.62 89 GLY B N 1
ATOM 2486 C CA . GLY B 1 89 ? 7.023 -7.465 -10.375 1 98.62 89 GLY B CA 1
ATOM 2487 C C . GLY B 1 89 ? 5.738 -7.711 -11.141 1 98.62 89 GLY B C 1
ATOM 2488 O O . GLY B 1 89 ? 5.758 -7.898 -12.359 1 98.62 89 GLY B O 1
ATOM 2489 N N . HIS B 1 90 ? 4.609 -7.789 -10.461 1 98.5 90 HIS B N 1
ATOM 2490 C CA . HIS B 1 90 ? 3.344 -7.969 -11.164 1 98.5 90 HIS B CA 1
ATOM 2491 C C . HIS B 1 90 ? 3.15 -6.895 -12.234 1 98.5 90 HIS B C 1
ATOM 2493 O O . HIS B 1 90 ? 3.547 -5.742 -12.039 1 98.5 90 HIS B O 1
ATOM 2499 N N . SER B 1 91 ? 2.484 -7.242 -13.297 1 97.38 91 SER B N 1
ATOM 2500 C CA . SER B 1 91 ? 2.346 -6.375 -14.461 1 97.38 91 SER B CA 1
ATOM 2501 C C . SER B 1 91 ? 1.654 -5.066 -14.094 1 97.38 91 SER B C 1
ATOM 2503 O O . SER B 1 91 ? 1.991 -4.008 -14.633 1 97.38 91 SER B O 1
ATOM 2505 N N . GLU B 1 92 ? 0.752 -5.148 -13.203 1 97.06 92 GLU B N 1
ATOM 2506 C CA . GLU B 1 92 ? 0.015 -3.957 -12.789 1 97.06 92 GLU B CA 1
ATOM 2507 C C . GLU B 1 92 ? 0.915 -2.984 -12.039 1 97.06 92 GLU B C 1
ATOM 2509 O O . GLU B 1 92 ? 0.76 -1.767 -12.156 1 97.06 92 GLU B O 1
ATOM 2514 N N . ARG B 1 93 ? 1.874 -3.453 -11.25 1 97.62 93 ARG B N 1
ATOM 2515 C CA . ARG B 1 93 ? 2.812 -2.6 -10.531 1 97.62 93 ARG B CA 1
ATOM 2516 C C . ARG B 1 93 ? 3.828 -1.979 -11.484 1 97.62 93 ARG B C 1
ATOM 2518 O O . ARG B 1 93 ? 4.195 -0.812 -11.328 1 97.62 93 ARG B O 1
ATOM 2525 N N . ARG B 1 94 ? 4.223 -2.748 -12.523 1 96.88 94 ARG B N 1
ATOM 2526 C CA . ARG B 1 94 ? 5.148 -2.24 -13.531 1 96.88 94 ARG B CA 1
ATOM 2527 C C . ARG B 1 94 ? 4.465 -1.231 -14.445 1 96.88 94 ARG B C 1
ATOM 2529 O O . ARG B 1 94 ? 4.945 -0.109 -14.609 1 96.88 94 ARG B O 1
ATOM 2536 N N . GLY B 1 95 ? 3.311 -1.64 -15.008 1 94.5 95 GLY B N 1
ATOM 2537 C CA . GLY B 1 95 ? 2.66 -0.876 -16.062 1 94.5 95 GLY B CA 1
ATOM 2538 C C . GLY B 1 95 ? 1.845 0.29 -15.539 1 94.5 95 GLY B C 1
ATOM 2539 O O . GLY B 1 95 ? 1.918 1.397 -16.078 1 94.5 95 GLY B O 1
ATOM 2540 N N . ILE B 1 96 ? 1.09 0.01 -14.445 1 93.06 96 ILE B N 1
ATOM 2541 C CA . ILE B 1 96 ? 0.168 1.021 -13.945 1 93.06 96 ILE B CA 1
ATOM 2542 C C . ILE B 1 96 ? 0.879 1.904 -12.922 1 93.06 96 ILE B C 1
ATOM 2544 O O . ILE B 1 96 ? 0.757 3.131 -12.961 1 93.06 96 ILE B O 1
ATOM 2548 N N . LEU B 1 97 ? 1.734 1.302 -12.062 1 93.75 97 LEU B N 1
ATOM 2549 C CA . LEU B 1 97 ? 2.301 2.047 -10.945 1 93.75 97 LEU B CA 1
ATOM 2550 C C . LEU B 1 97 ? 3.752 2.424 -11.219 1 93.75 97 LEU B C 1
ATOM 2552 O O . LEU B 1 97 ? 4.379 3.131 -10.43 1 93.75 97 LEU B O 1
ATOM 2556 N N . GLY B 1 98 ? 4.289 1.942 -12.312 1 94.56 98 GLY B N 1
ATOM 2557 C CA . GLY B 1 98 ? 5.559 2.447 -12.812 1 94.56 98 GLY B CA 1
ATOM 2558 C C . GLY B 1 98 ? 6.758 1.846 -12.102 1 94.56 98 GLY B C 1
ATOM 2559 O O . GLY B 1 98 ? 7.824 2.463 -12.039 1 94.56 98 GLY B O 1
ATOM 2560 N N . GLU B 1 99 ? 6.68 0.728 -11.5 1 97 99 GLU B N 1
ATOM 2561 C CA . GLU B 1 99 ? 7.82 0.084 -10.859 1 97 99 GLU B CA 1
ATOM 2562 C C . GLU B 1 99 ? 8.844 -0.385 -11.891 1 97 99 GLU B C 1
ATOM 2564 O O . GLU B 1 99 ? 8.5 -1.11 -12.828 1 97 99 GLU B O 1
ATOM 2569 N N . SER B 1 100 ? 10.055 -0.01 -11.711 1 97.44 100 SER B N 1
ATOM 2570 C CA . SER B 1 100 ? 11.133 -0.351 -12.641 1 97.44 100 SER B CA 1
ATOM 2571 C C . SER B 1 100 ? 11.727 -1.716 -12.312 1 97.44 100 SER B C 1
ATOM 2573 O O . SER B 1 100 ? 11.539 -2.236 -11.211 1 97.44 100 SER B O 1
ATOM 2575 N N . GLN B 1 101 ? 12.461 -2.258 -13.266 1 98.38 101 GLN B N 1
ATOM 2576 C CA . GLN B 1 101 ? 13.172 -3.51 -13.023 1 98.38 101 GLN B CA 1
ATOM 2577 C C . GLN B 1 101 ? 14.188 -3.359 -11.898 1 98.38 101 GLN B C 1
ATOM 2579 O O . GLN B 1 101 ? 14.375 -4.273 -11.094 1 98.38 101 GLN B O 1
ATOM 2584 N N . ALA B 1 102 ? 14.859 -2.18 -11.906 1 98.38 102 ALA B N 1
ATOM 2585 C CA . ALA B 1 102 ? 15.852 -1.924 -10.859 1 98.38 102 ALA B CA 1
ATOM 2586 C C . ALA B 1 102 ? 15.211 -1.958 -9.477 1 98.38 102 ALA B C 1
ATOM 2588 O O . ALA B 1 102 ? 15.781 -2.512 -8.539 1 98.38 102 ALA B O 1
ATOM 2589 N N . PHE B 1 103 ? 14.062 -1.373 -9.32 1 98.25 103 PHE B N 1
ATOM 2590 C CA . PHE B 1 103 ? 13.367 -1.355 -8.039 1 98.25 103 PHE B CA 1
ATOM 2591 C C . PHE B 1 103 ? 12.875 -2.75 -7.668 1 98.25 103 PHE B C 1
ATOM 2593 O O . PHE B 1 103 ? 12.953 -3.152 -6.508 1 98.25 103 PHE B O 1
ATOM 2600 N N . CYS B 1 104 ? 12.359 -3.533 -8.656 1 98.81 104 CYS B N 1
ATOM 2601 C CA . CYS B 1 104 ? 11.969 -4.918 -8.414 1 98.81 104 CYS B CA 1
ATOM 2602 C C . CYS B 1 104 ? 13.141 -5.734 -7.898 1 98.81 104 CYS B C 1
ATOM 2604 O O . CYS B 1 104 ? 12.992 -6.527 -6.965 1 98.81 104 CYS B O 1
ATOM 2606 N N . ALA B 1 105 ? 14.273 -5.516 -8.523 1 98.88 105 ALA B N 1
ATOM 2607 C CA . ALA B 1 105 ? 15.469 -6.23 -8.109 1 98.88 105 ALA B CA 1
ATOM 2608 C C . ALA B 1 105 ? 15.867 -5.848 -6.684 1 98.88 105 ALA B C 1
ATOM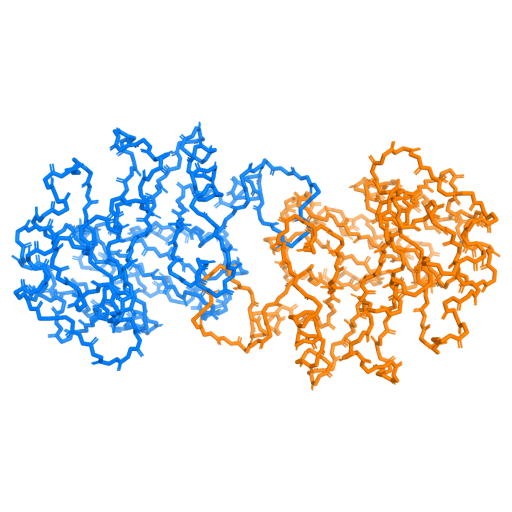 2610 O O . ALA B 1 105 ? 16.344 -6.691 -5.918 1 98.88 105 ALA B O 1
ATOM 2611 N N . GLU B 1 106 ? 15.734 -4.566 -6.363 1 98.81 106 GLU B N 1
ATOM 2612 C CA . GLU B 1 106 ? 16.016 -4.105 -5.004 1 98.81 106 GLU B CA 1
ATOM 2613 C C . GLU B 1 106 ? 15.094 -4.785 -3.994 1 98.81 106 GLU B C 1
ATOM 2615 O O . GLU B 1 106 ? 15.547 -5.254 -2.949 1 98.81 106 GLU B O 1
ATOM 2620 N N . LYS B 1 107 ? 13.844 -4.855 -4.277 1 98.81 107 LYS B N 1
ATOM 2621 C CA . LYS B 1 107 ? 12.883 -5.555 -3.422 1 98.81 107 LYS B CA 1
ATOM 2622 C C . LYS B 1 107 ? 13.266 -7.023 -3.264 1 98.81 107 LYS B C 1
ATOM 2624 O O . LYS B 1 107 ? 13.242 -7.562 -2.156 1 98.81 107 LYS B O 1
ATOM 2629 N N . PHE B 1 108 ? 13.578 -7.641 -4.383 1 98.94 108 PHE B N 1
ATOM 2630 C CA . PHE B 1 108 ? 13.961 -9.047 -4.371 1 98.94 108 PHE B CA 1
ATOM 2631 C C . PHE B 1 108 ? 15.141 -9.281 -3.43 1 98.94 108 PHE B C 1
ATOM 2633 O O . PHE B 1 108 ? 15.086 -10.164 -2.566 1 98.94 108 PHE B O 1
ATOM 2640 N N . ARG B 1 109 ? 16.203 -8.5 -3.643 1 98.88 109 ARG B N 1
ATOM 2641 C CA . ARG B 1 109 ? 17.391 -8.664 -2.826 1 98.88 109 ARG B CA 1
ATOM 2642 C C . ARG B 1 109 ? 17.078 -8.5 -1.344 1 98.88 109 ARG B C 1
ATOM 2644 O O . ARG B 1 109 ? 17.516 -9.297 -0.515 1 98.88 109 ARG B O 1
ATOM 2651 N N . TYR B 1 110 ? 16.328 -7.504 -0.975 1 98.94 110 TYR B N 1
ATOM 2652 C CA . TYR B 1 110 ? 15.992 -7.211 0.416 1 98.94 110 TYR B CA 1
ATOM 2653 C C . TYR B 1 110 ? 15.195 -8.352 1.038 1 98.94 110 TYR B C 1
ATOM 2655 O O . TYR B 1 110 ? 15.586 -8.891 2.076 1 98.94 110 TYR B O 1
ATOM 2663 N N . TYR B 1 111 ? 14.117 -8.797 0.419 1 98.94 111 TYR B N 1
ATOM 2664 C CA . TYR B 1 111 ? 13.227 -9.781 1.016 1 98.94 111 TYR B CA 1
ATOM 2665 C C . TYR B 1 111 ? 13.82 -11.188 0.927 1 98.94 111 TYR B C 1
ATOM 2667 O O . TYR B 1 111 ? 13.562 -12.031 1.783 1 98.94 111 TYR B O 1
ATOM 2675 N N . ALA B 1 112 ? 14.664 -11.445 -0.108 1 98.94 112 ALA B N 1
ATOM 2676 C CA . ALA B 1 112 ? 15.43 -12.688 -0.124 1 98.94 112 ALA B CA 1
ATOM 2677 C C . ALA B 1 112 ? 16.359 -12.781 1.087 1 98.94 112 ALA B C 1
ATOM 2679 O O . ALA B 1 112 ? 16.469 -13.844 1.701 1 98.94 112 ALA B O 1
ATOM 2680 N N . SER B 1 113 ? 16.953 -11.641 1.393 1 98.88 113 SER B N 1
ATOM 2681 C CA . SER B 1 113 ? 17.875 -11.609 2.529 1 98.88 113 SER B CA 1
ATOM 2682 C C . SER B 1 113 ? 17.141 -11.898 3.836 1 98.88 113 SER B C 1
ATOM 2684 O O . SER B 1 113 ? 17.75 -12.32 4.816 1 98.88 113 SER B O 1
ATOM 2686 N N . LEU B 1 114 ? 15.828 -11.688 3.906 1 98.75 114 LEU B N 1
ATOM 2687 C CA . LEU B 1 114 ? 15.016 -11.945 5.09 1 98.75 114 LEU B CA 1
ATOM 2688 C C . LEU B 1 114 ? 14.414 -13.344 5.039 1 98.75 114 LEU B C 1
ATOM 2690 O O . LEU B 1 114 ? 13.688 -13.742 5.953 1 98.75 114 LEU B O 1
ATOM 2694 N N . GLY B 1 115 ? 14.602 -14.055 3.914 1 98.81 115 GLY B N 1
ATOM 2695 C CA . GLY B 1 115 ? 14.172 -15.438 3.814 1 98.81 115 GLY B CA 1
ATOM 2696 C C . GLY B 1 115 ? 12.75 -15.586 3.312 1 98.81 115 GLY B C 1
ATOM 2697 O O . GLY B 1 115 ? 12.109 -16.609 3.529 1 98.81 115 GLY B O 1
ATOM 2698 N N . TYR B 1 116 ? 12.234 -14.609 2.615 1 98.88 116 TYR B N 1
ATOM 2699 C CA . TYR B 1 116 ? 10.867 -14.633 2.117 1 98.88 116 TYR B CA 1
ATOM 2700 C C . TYR B 1 116 ? 10.719 -15.617 0.967 1 98.88 116 TYR B C 1
ATOM 2702 O O . TYR B 1 116 ? 11.656 -15.82 0.192 1 98.88 116 TYR B O 1
ATOM 2710 N N . THR B 1 117 ? 9.555 -16.297 0.891 1 98.94 117 THR B N 1
ATOM 2711 C CA . THR B 1 117 ? 9.125 -16.859 -0.381 1 98.94 117 THR B CA 1
ATOM 2712 C C . THR B 1 117 ? 8.719 -15.766 -1.36 1 98.94 117 THR B C 1
ATOM 2714 O O . THR B 1 117 ? 7.914 -14.898 -1.029 1 98.94 117 THR B O 1
ATOM 2717 N N . ILE B 1 118 ? 9.32 -15.766 -2.521 1 98.94 118 ILE B N 1
ATOM 2718 C CA . ILE B 1 118 ? 9.109 -14.648 -3.438 1 98.94 118 ILE B CA 1
ATOM 2719 C C . ILE B 1 118 ? 8.484 -15.156 -4.734 1 98.94 118 ILE B C 1
ATOM 2721 O O . ILE B 1 118 ? 9.062 -15.984 -5.43 1 98.94 118 ILE B O 1
ATOM 2725 N N . PHE B 1 119 ? 7.27 -14.742 -5 1 98.94 119 PHE B N 1
ATOM 2726 C CA . PHE B 1 119 ? 6.652 -14.859 -6.312 1 98.94 119 PHE B CA 1
ATOM 2727 C C . PHE B 1 119 ? 7.062 -13.703 -7.211 1 98.94 119 PHE B C 1
ATOM 2729 O O . PHE B 1 119 ? 6.672 -12.555 -6.977 1 98.94 119 PHE B O 1
ATOM 2736 N N . TYR B 1 120 ? 7.848 -13.945 -8.188 1 98.94 120 TYR B N 1
ATOM 2737 C CA . TYR B 1 120 ? 8.352 -12.906 -9.078 1 98.94 120 TYR B CA 1
ATOM 2738 C C . TYR B 1 120 ? 7.676 -12.977 -10.438 1 98.94 120 TYR B C 1
ATOM 2740 O O . TYR B 1 120 ? 7.77 -14 -11.133 1 98.94 120 TYR B O 1
ATOM 2748 N N . CYS B 1 121 ? 7.031 -11.945 -10.844 1 98.88 121 CYS B N 1
ATOM 2749 C CA . CYS B 1 121 ? 6.211 -11.953 -12.047 1 98.88 121 CYS B CA 1
ATOM 2750 C C . CYS B 1 121 ? 6.973 -11.367 -13.234 1 98.88 121 CYS B C 1
ATOM 2752 O O . CYS B 1 121 ? 7.691 -10.375 -13.086 1 98.88 121 CYS B O 1
ATOM 2754 N N . ILE B 1 122 ? 6.797 -11.984 -14.336 1 98.81 122 ILE B N 1
ATOM 2755 C CA . ILE B 1 122 ? 7.32 -11.492 -15.602 1 98.81 122 ILE B CA 1
ATOM 2756 C C . ILE B 1 122 ? 6.25 -11.625 -16.688 1 98.81 122 ILE B C 1
ATOM 2758 O O . ILE B 1 122 ? 5.309 -12.406 -16.547 1 98.81 122 ILE B O 1
ATOM 2762 N N . GLY B 1 123 ? 6.336 -10.852 -17.719 1 98.12 123 GLY B N 1
ATOM 2763 C CA . GLY B 1 123 ? 5.379 -10.898 -18.812 1 98.12 123 GLY B CA 1
ATOM 2764 C C . GLY B 1 123 ? 5.621 -9.828 -19.859 1 98.12 123 GLY B C 1
ATOM 2765 O O . GLY B 1 123 ? 6.211 -8.781 -19.562 1 98.12 123 GLY B O 1
ATOM 2766 N N . GLU B 1 124 ? 5.176 -10.125 -21.031 1 97.81 124 GLU B N 1
ATOM 2767 C CA . GLU B 1 124 ? 5.395 -9.195 -22.141 1 97.81 124 GLU B CA 1
ATOM 2768 C C . GLU B 1 124 ? 4.07 -8.656 -22.672 1 97.81 124 GLU B C 1
ATOM 2770 O O . GLU B 1 124 ? 3.018 -9.258 -22.469 1 97.81 124 GLU B O 1
ATOM 2775 N N . SER B 1 125 ? 4.156 -7.531 -23.297 1 95.75 125 SER B N 1
ATOM 2776 C CA . SER B 1 125 ? 3.004 -6.953 -23.984 1 95.75 125 SER B CA 1
ATOM 2777 C C . SER B 1 125 ? 2.666 -7.727 -25.25 1 95.75 125 SER B C 1
ATOM 2779 O O . SER B 1 125 ? 3.434 -8.594 -25.672 1 95.75 125 SER B O 1
ATOM 2781 N N . LEU B 1 126 ? 1.504 -7.383 -25.812 1 94.31 126 LEU B N 1
ATOM 2782 C CA . LEU B 1 126 ? 1.082 -7.992 -27.062 1 94.31 126 LEU B CA 1
ATOM 2783 C C . LEU B 1 126 ? 2.055 -7.648 -28.188 1 94.31 126 LEU B C 1
ATOM 2785 O O . LEU B 1 126 ? 2.33 -8.484 -29.047 1 94.31 126 LEU B O 1
ATOM 2789 N N . GLU B 1 127 ? 2.51 -6.426 -28.172 1 96.31 127 GLU B N 1
ATOM 2790 C CA . GLU B 1 127 ? 3.459 -5.977 -29.188 1 96.31 127 GLU B CA 1
ATOM 2791 C C . GLU B 1 127 ? 4.719 -6.84 -29.188 1 96.31 127 GLU B C 1
ATOM 2793 O O . GLU B 1 127 ? 5.184 -7.27 -30.234 1 96.31 127 GLU B O 1
ATOM 2798 N N . VAL B 1 128 ? 5.266 -7.137 -28.031 1 97.44 128 VAL B N 1
ATOM 2799 C CA . VAL B 1 128 ? 6.461 -7.965 -27.906 1 97.44 128 VAL B CA 1
ATOM 2800 C C . VAL B 1 128 ? 6.152 -9.391 -28.359 1 97.44 128 VAL B C 1
ATOM 2802 O O . VAL B 1 128 ? 6.945 -10.008 -29.078 1 97.44 128 VAL B O 1
ATOM 2805 N N . ARG B 1 129 ? 4.988 -9.93 -27.984 1 95.75 129 ARG B N 1
ATOM 2806 C CA . ARG B 1 129 ? 4.586 -11.281 -28.359 1 95.75 129 ARG B CA 1
ATOM 2807 C C . ARG B 1 129 ? 4.496 -11.422 -29.875 1 95.75 129 ARG B C 1
ATOM 2809 O O . ARG B 1 129 ? 4.93 -12.43 -30.438 1 95.75 129 ARG B O 1
ATOM 2816 N N . ARG B 1 130 ? 3.963 -10.391 -30.5 1 95.75 130 ARG B N 1
ATOM 2817 C CA . ARG B 1 130 ? 3.762 -10.406 -31.938 1 95.75 130 ARG B CA 1
ATOM 2818 C C . ARG B 1 130 ? 5.094 -10.391 -32.688 1 95.75 130 ARG B C 1
ATOM 2820 O O . ARG B 1 130 ? 5.176 -10.82 -33.844 1 95.75 130 ARG B O 1
ATOM 2827 N N . ALA B 1 131 ? 6.086 -9.922 -31.984 1 97.69 131 ALA B N 1
ATOM 2828 C CA . ALA B 1 131 ? 7.414 -9.875 -32.594 1 97.69 131 ALA B CA 1
ATOM 2829 C C . ALA B 1 131 ? 8.055 -11.266 -32.594 1 97.69 131 ALA B C 1
ATOM 2831 O O . ALA B 1 131 ? 9.109 -11.461 -33.219 1 97.69 131 ALA B O 1
ATOM 2832 N N . GLY B 1 132 ? 7.473 -12.266 -31.906 1 97.06 132 GLY B N 1
ATOM 2833 C CA . GLY B 1 132 ? 7.926 -13.648 -31.984 1 97.06 132 GLY B CA 1
ATOM 2834 C C . GLY B 1 132 ? 8.438 -14.18 -30.672 1 97.06 132 GLY B C 1
ATOM 2835 O O . GLY B 1 132 ? 8.602 -13.43 -29.703 1 97.06 132 GLY B O 1
ATOM 2836 N N . ILE B 1 133 ? 8.695 -15.484 -30.625 1 97.44 133 ILE B N 1
ATOM 2837 C CA . ILE B 1 133 ? 9.055 -16.203 -29.406 1 97.44 133 ILE B CA 1
ATOM 2838 C C . ILE B 1 133 ? 10.422 -15.719 -28.906 1 97.44 133 ILE B C 1
ATOM 2840 O O . ILE B 1 133 ? 10.648 -15.594 -27.703 1 97.44 133 ILE B O 1
ATOM 2844 N N . GLU B 1 134 ? 11.297 -15.406 -29.844 1 97.94 134 GLU B N 1
ATOM 2845 C CA . GLU B 1 134 ? 12.625 -14.945 -29.438 1 97.94 134 GLU B CA 1
ATOM 2846 C C . GLU B 1 134 ? 12.547 -13.609 -28.703 1 97.94 134 GLU B C 1
ATOM 2848 O O . GLU B 1 134 ? 13.18 -13.43 -27.656 1 97.94 134 GLU B O 1
ATOM 2853 N N . ALA B 1 135 ? 11.766 -12.695 -29.219 1 98.44 135 ALA B N 1
ATOM 2854 C CA . ALA B 1 135 ? 11.555 -11.398 -28.594 1 98.44 135 ALA B CA 1
ATOM 2855 C C . ALA B 1 135 ? 10.867 -11.555 -27.234 1 98.44 135 ALA B C 1
ATOM 2857 O O . ALA B 1 135 ? 11.211 -10.859 -26.281 1 98.44 135 ALA B O 1
ATOM 2858 N N . THR B 1 136 ? 9.953 -12.438 -27.219 1 98.31 136 THR B N 1
ATOM 2859 C CA . THR B 1 136 ? 9.211 -12.727 -26 1 98.31 136 THR B CA 1
ATOM 2860 C C . THR B 1 136 ? 10.156 -13.203 -24.891 1 98.31 136 THR B C 1
ATOM 2862 O O . THR B 1 136 ? 10.148 -12.664 -23.781 1 98.31 136 THR B O 1
ATOM 2865 N N . ILE B 1 137 ? 11.008 -14.141 -25.234 1 98.56 137 ILE B N 1
ATOM 2866 C CA . ILE B 1 137 ? 11.906 -14.727 -24.25 1 98.56 137 ILE B CA 1
ATOM 2867 C C . ILE B 1 137 ? 12.945 -13.695 -23.828 1 98.56 137 ILE B C 1
ATOM 2869 O O . ILE B 1 137 ? 13.234 -13.547 -22.641 1 98.56 137 ILE B O 1
ATOM 2873 N N . ARG B 1 138 ? 13.445 -12.945 -24.766 1 98.38 138 ARG B N 1
ATOM 2874 C CA . ARG B 1 138 ? 14.422 -11.906 -24.453 1 98.38 138 ARG B CA 1
ATOM 2875 C C . ARG B 1 138 ? 13.844 -10.875 -23.5 1 98.38 138 ARG B C 1
ATOM 2877 O O . ARG B 1 138 ? 14.5 -10.461 -22.547 1 98.38 138 ARG B O 1
ATOM 2884 N N . HIS B 1 139 ? 12.664 -10.469 -23.781 1 98.62 139 HIS B N 1
ATOM 2885 C CA . HIS B 1 139 ? 11.992 -9.492 -22.922 1 98.62 139 HIS B CA 1
ATOM 2886 C C . HIS B 1 139 ? 11.789 -10.047 -21.516 1 98.62 139 HIS B C 1
ATOM 2888 O O . HIS B 1 139 ? 12.102 -9.367 -20.531 1 98.62 139 HIS B O 1
ATOM 2894 N N . ASN B 1 140 ? 11.281 -11.203 -21.438 1 98.69 140 ASN B N 1
ATOM 2895 C CA . ASN B 1 140 ? 11.008 -11.805 -20.141 1 98.69 140 ASN B CA 1
ATOM 2896 C C . ASN B 1 140 ? 12.289 -12.031 -19.344 1 98.69 140 ASN B C 1
ATOM 2898 O O . ASN B 1 140 ? 12.328 -11.805 -18.141 1 98.69 140 ASN B O 1
ATOM 2902 N N . LEU B 1 141 ? 13.352 -12.469 -20.016 1 98.62 141 LEU B N 1
ATOM 2903 C CA . LEU B 1 141 ? 14.633 -12.656 -19.359 1 98.62 141 LEU B CA 1
ATOM 2904 C C . LEU B 1 141 ? 15.18 -11.32 -18.844 1 98.62 141 LEU B C 1
ATOM 2906 O O . LEU B 1 141 ? 15.836 -11.266 -17.812 1 98.62 141 LEU B O 1
ATOM 2910 N N . SER B 1 142 ? 14.922 -10.227 -19.578 1 98.69 142 SER B N 1
ATOM 2911 C CA . SER B 1 142 ? 15.359 -8.906 -19.125 1 98.69 142 SER B CA 1
ATOM 2912 C C . SER B 1 142 ? 14.68 -8.516 -17.812 1 98.69 142 SER B C 1
ATOM 2914 O O . SER B 1 142 ? 15.25 -7.766 -17.016 1 98.69 142 SER B O 1
ATOM 2916 N N . GLN B 1 143 ? 13.539 -9.023 -17.531 1 98.69 143 GLN B N 1
ATOM 2917 C CA . GLN B 1 143 ? 12.805 -8.75 -16.297 1 98.69 143 GLN B CA 1
ATOM 2918 C C . GLN B 1 143 ? 13.352 -9.578 -15.141 1 98.69 143 GLN B C 1
ATOM 2920 O O . GLN B 1 143 ? 12.883 -9.453 -14.008 1 98.69 143 GLN B O 1
ATOM 2925 N N . LEU B 1 144 ? 14.344 -10.367 -15.414 1 98.69 144 LEU B N 1
ATOM 2926 C CA . LEU B 1 144 ? 15 -11.156 -14.383 1 98.69 144 LEU B CA 1
ATOM 2927 C C . LEU B 1 144 ? 16.391 -10.602 -14.07 1 98.69 144 LEU B C 1
ATOM 2929 O O . LEU B 1 144 ? 17.109 -11.156 -13.242 1 98.69 144 LEU B O 1
ATOM 2933 N N . GLU B 1 145 ? 16.719 -9.516 -14.781 1 98.44 145 GLU B N 1
ATOM 2934 C CA . GLU B 1 145 ? 17.984 -8.875 -14.484 1 98.44 145 GLU B CA 1
ATOM 2935 C C . GLU B 1 145 ? 18.062 -8.453 -13.016 1 98.44 145 GLU B C 1
ATOM 2937 O O . GLU B 1 145 ? 17.156 -7.824 -12.492 1 98.44 145 GLU B O 1
ATOM 2942 N N . GLY B 1 146 ? 19.125 -8.836 -12.281 1 98.5 146 GLY B N 1
ATOM 2943 C CA . GLY B 1 146 ? 19.328 -8.492 -10.883 1 98.5 146 GLY B CA 1
ATOM 2944 C C . GLY B 1 146 ? 18.672 -9.469 -9.93 1 98.5 146 GLY B C 1
ATOM 2945 O O . GLY B 1 146 ? 18.734 -9.281 -8.711 1 98.5 146 GLY B O 1
ATOM 2946 N N . ILE B 1 147 ? 18.047 -10.477 -10.461 1 98.81 147 ILE B N 1
ATOM 2947 C CA . ILE B 1 147 ? 17.391 -11.477 -9.633 1 98.81 147 ILE B CA 1
ATOM 2948 C C . ILE B 1 147 ? 18.281 -12.695 -9.477 1 98.81 147 ILE B C 1
ATOM 2950 O O . ILE B 1 147 ? 18.797 -13.227 -10.461 1 98.81 147 ILE B O 1
ATOM 2954 N N . ASP B 1 148 ? 18.562 -13.117 -8.281 1 98.75 148 ASP B N 1
ATOM 2955 C CA . ASP B 1 148 ? 19.281 -14.359 -8.031 1 98.75 148 ASP B CA 1
ATOM 2956 C C . ASP B 1 148 ? 18.406 -15.578 -8.273 1 98.75 148 ASP B C 1
ATOM 2958 O O . ASP B 1 148 ? 17.641 -15.984 -7.387 1 98.75 148 ASP B O 1
ATOM 2962 N N . LEU B 1 149 ? 18.578 -16.219 -9.398 1 98.5 149 LEU B N 1
ATOM 2963 C CA . LEU B 1 149 ? 17.703 -17.297 -9.812 1 98.5 149 LEU B CA 1
ATOM 2964 C C . LEU B 1 149 ? 17.984 -18.562 -9.023 1 98.5 149 LEU B C 1
ATOM 2966 O O . LEU B 1 149 ? 17.219 -19.531 -9.078 1 98.5 149 LEU B O 1
ATOM 2970 N N . SER B 1 150 ? 19.047 -18.578 -8.258 1 98.12 150 SER B N 1
ATOM 2971 C CA . SER B 1 150 ? 19.375 -19.734 -7.441 1 98.12 150 SER B CA 1
ATOM 2972 C C . SER B 1 150 ? 18.75 -19.641 -6.059 1 98.12 150 SER B C 1
ATOM 2974 O O . SER B 1 150 ? 18.828 -20.578 -5.262 1 98.12 150 SER B O 1
ATOM 2976 N N . TYR B 1 151 ? 18.141 -18.438 -5.727 1 98.69 151 TYR B N 1
ATOM 2977 C CA . TYR B 1 151 ? 17.453 -18.297 -4.445 1 98.69 151 TYR B CA 1
ATOM 2978 C C . TYR B 1 151 ? 16.453 -19.422 -4.242 1 98.69 151 TYR B C 1
ATOM 2980 O O . TYR B 1 151 ? 15.57 -19.641 -5.082 1 98.69 151 TYR B O 1
ATOM 2988 N N . PRO B 1 152 ? 16.5 -20.25 -3.223 1 98.38 152 PRO B N 1
ATOM 2989 C CA . PRO B 1 152 ? 15.758 -21.516 -3.104 1 98.38 152 PRO B CA 1
ATOM 2990 C C . PRO B 1 152 ? 14.25 -21.297 -2.965 1 98.38 152 PRO B C 1
ATOM 2992 O O . PRO B 1 152 ? 13.469 -22.219 -3.217 1 98.38 152 PRO B O 1
ATOM 2995 N N . LYS B 1 153 ? 13.82 -20.141 -2.508 1 98.69 153 LYS B N 1
ATOM 2996 C CA . LYS B 1 153 ? 12.391 -19.906 -2.293 1 98.69 153 LYS B CA 1
ATOM 2997 C C . LYS B 1 153 ? 11.82 -18.984 -3.371 1 98.69 153 LYS B C 1
ATOM 2999 O O . LYS B 1 153 ? 10.836 -18.281 -3.133 1 98.69 153 LYS B O 1
ATOM 3004 N N . LEU B 1 154 ? 12.453 -18.953 -4.5 1 98.88 154 LEU B N 1
ATOM 3005 C CA . LEU B 1 154 ? 11.992 -18.188 -5.648 1 98.88 154 LEU B CA 1
ATOM 3006 C C . LEU B 1 154 ? 10.992 -18.984 -6.477 1 98.88 154 LEU B C 1
ATOM 3008 O O . LEU B 1 154 ? 11.227 -20.156 -6.77 1 98.88 154 LEU B O 1
ATOM 3012 N N . ILE B 1 155 ? 9.867 -18.406 -6.785 1 98.94 155 ILE B N 1
ATOM 3013 C CA . ILE B 1 155 ? 8.867 -18.906 -7.727 1 98.94 155 ILE B CA 1
ATOM 3014 C C . ILE B 1 155 ? 8.625 -17.859 -8.812 1 98.94 155 ILE B C 1
ATOM 3016 O O . ILE B 1 155 ? 8.375 -16.688 -8.508 1 98.94 155 ILE B O 1
ATOM 3020 N N . ILE B 1 156 ? 8.734 -18.203 -10.031 1 98.94 156 ILE B N 1
ATOM 3021 C CA . ILE B 1 156 ? 8.484 -17.281 -11.125 1 98.94 156 ILE B CA 1
ATOM 3022 C C . ILE B 1 156 ? 7.07 -17.469 -11.664 1 98.94 156 ILE B C 1
ATOM 3024 O O . ILE B 1 156 ? 6.617 -18.609 -11.828 1 98.94 156 ILE B O 1
ATOM 3028 N N . ALA B 1 157 ? 6.355 -16.438 -11.859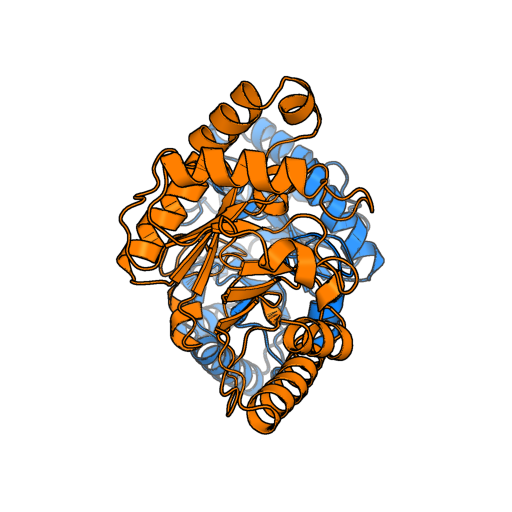 1 98.81 157 ALA B N 1
ATOM 3029 C CA . ALA B 1 157 ? 5.047 -16.453 -12.5 1 98.81 157 ALA B CA 1
ATOM 3030 C C . ALA B 1 157 ? 5.082 -15.734 -13.844 1 98.81 157 ALA B C 1
ATOM 3032 O O . ALA B 1 157 ? 5.316 -14.531 -13.898 1 98.81 157 ALA B O 1
ATOM 3033 N N . TYR B 1 158 ? 4.926 -16.484 -14.883 1 98.75 158 TYR B N 1
ATOM 3034 C CA . TYR B 1 158 ? 4.801 -15.922 -16.219 1 98.75 158 TYR B CA 1
ATOM 3035 C C . TYR B 1 158 ? 3.371 -15.469 -16.5 1 98.75 158 TYR B C 1
ATOM 3037 O O . TYR B 1 158 ? 2.449 -16.281 -16.516 1 98.75 158 TYR B O 1
ATOM 3045 N N . GLU B 1 159 ? 3.248 -14.141 -16.656 1 96.75 159 GLU B N 1
ATOM 3046 C CA . GLU B 1 159 ? 1.951 -13.516 -16.875 1 96.75 159 GLU B CA 1
ATOM 3047 C C . GLU B 1 159 ? 1.947 -12.703 -18.172 1 96.75 159 GLU B C 1
ATOM 3049 O O . GLU B 1 159 ? 2.131 -11.484 -18.156 1 96.75 159 GLU B O 1
ATOM 3054 N N . PRO B 1 160 ? 1.677 -13.43 -19.297 1 96.69 160 PRO B N 1
ATOM 3055 C CA . PRO B 1 160 ? 1.566 -12.633 -20.516 1 96.69 160 PRO B CA 1
ATOM 3056 C C . PRO B 1 160 ? 0.516 -11.531 -20.406 1 96.69 160 PRO B C 1
ATOM 3058 O O . PRO B 1 160 ? -0.682 -11.82 -20.344 1 96.69 160 PRO B O 1
ATOM 3061 N N . ILE B 1 161 ? 0.946 -10.305 -20.453 1 94.94 161 ILE B N 1
ATOM 3062 C CA . ILE B 1 161 ? 0.106 -9.148 -20.172 1 94.94 161 ILE B CA 1
ATOM 3063 C C . ILE B 1 161 ? -1.096 -9.141 -21.109 1 94.94 161 ILE B C 1
ATOM 3065 O O . ILE B 1 161 ? -2.205 -8.781 -20.719 1 94.94 161 ILE B O 1
ATOM 3069 N N . TRP B 1 162 ? -0.888 -9.57 -22.359 1 91.56 162 TRP B N 1
ATOM 3070 C CA . TRP B 1 162 ? -1.913 -9.562 -23.391 1 91.56 162 TRP B CA 1
ATOM 3071 C C . TRP B 1 162 ? -2.996 -10.594 -23.094 1 91.56 162 TRP B C 1
ATOM 3073 O O . TRP B 1 162 ? -4.066 -10.57 -23.703 1 91.56 162 TRP B O 1
ATOM 3083 N N . ALA B 1 163 ? -2.801 -11.469 -22.141 1 85.44 163 ALA B N 1
ATOM 3084 C CA . ALA B 1 163 ? -3.756 -12.516 -21.797 1 85.44 163 ALA B CA 1
ATOM 3085 C C . ALA B 1 163 ? -4.34 -12.281 -20.406 1 85.44 163 ALA B C 1
ATOM 3087 O O . ALA B 1 163 ? -4.98 -13.172 -19.844 1 85.44 163 ALA B O 1
ATOM 3088 N N . ILE B 1 164 ? -4.09 -11.164 -19.828 1 80 164 ILE B N 1
ATOM 3089 C CA . ILE B 1 164 ? -4.602 -10.883 -18.484 1 80 164 ILE B CA 1
ATOM 3090 C C . ILE B 1 164 ? -5.922 -10.125 -18.594 1 80 164 ILE B C 1
ATOM 3092 O O . ILE B 1 164 ? -5.977 -9.031 -19.156 1 80 164 ILE B O 1
ATOM 3096 N N . GLY B 1 165 ? -6.957 -10.523 -18.094 1 70.06 165 GLY B N 1
ATOM 3097 C CA . GLY B 1 165 ? -8.227 -9.836 -17.922 1 70.06 165 GLY B CA 1
ATOM 3098 C C . GLY B 1 165 ? -8.914 -9.523 -19.25 1 70.06 165 GLY B C 1
ATOM 3099 O O . GLY B 1 165 ? -9.82 -8.68 -19.297 1 70.06 165 GLY B O 1
ATOM 3100 N N . THR B 1 166 ? -8.414 -9.914 -20.406 1 66.06 166 THR B N 1
ATOM 3101 C CA . THR B 1 166 ? -8.945 -9.539 -21.719 1 66.06 166 THR B CA 1
ATOM 3102 C C . THR B 1 166 ? -9.93 -10.594 -22.219 1 66.06 166 THR B C 1
ATOM 3104 O O . THR B 1 166 ? -10.688 -10.336 -23.156 1 66.06 166 THR B O 1
ATOM 3107 N N . GLY B 1 167 ? -10 -11.586 -21.625 1 65.5 167 GLY B N 1
ATOM 3108 C CA . GLY B 1 167 ? -10.797 -12.68 -22.156 1 65.5 167 GLY B CA 1
ATOM 3109 C C . GLY B 1 167 ? -10.078 -13.477 -23.234 1 65.5 167 GLY B C 1
ATOM 3110 O O . GLY B 1 167 ? -10.523 -14.562 -23.609 1 65.5 167 GLY B O 1
ATOM 3111 N N . VAL B 1 168 ? -8.953 -12.867 -23.734 1 74.06 168 VAL B N 1
ATOM 3112 C CA . VAL B 1 168 ? -8.133 -13.602 -24.703 1 74.06 168 VAL B CA 1
ATOM 3113 C C . VAL B 1 168 ? -7.109 -14.453 -23.953 1 74.06 168 VAL B C 1
ATOM 3115 O O . VAL B 1 168 ? -6.359 -13.945 -23.125 1 74.06 168 VAL B O 1
ATOM 3118 N N . SER B 1 169 ? -7.199 -15.758 -24.125 1 82.19 169 SER B N 1
ATOM 3119 C CA . SER B 1 169 ? -6.273 -16.688 -23.484 1 82.19 169 SER B CA 1
ATOM 3120 C C . SER B 1 169 ? -5.262 -17.234 -24.484 1 82.19 169 SER B C 1
ATOM 3122 O O . SER B 1 169 ? -5.582 -17.422 -25.672 1 82.19 169 SER B O 1
ATOM 3124 N N . ALA B 1 170 ? -4.059 -17.344 -24.016 1 90.94 170 ALA B N 1
ATOM 3125 C CA . ALA B 1 170 ? -3.045 -18.031 -24.812 1 90.94 170 ALA B CA 1
ATOM 3126 C C . ALA B 1 170 ? -3.457 -19.469 -25.094 1 90.94 170 ALA B C 1
ATOM 3128 O O . ALA B 1 170 ? -4.152 -20.094 -24.297 1 90.94 170 ALA B O 1
ATOM 3129 N N . SER B 1 171 ? -3.055 -19.938 -26.297 1 94.12 171 SER B N 1
ATOM 3130 C CA . SER B 1 171 ? -3.281 -21.359 -26.594 1 94.12 171 SER B CA 1
ATOM 3131 C C . SER B 1 171 ? -2.342 -22.25 -25.781 1 94.12 171 SER B C 1
ATOM 3133 O O . SER B 1 171 ? -1.31 -21.781 -25.297 1 94.12 171 SER B O 1
ATOM 3135 N N . LEU B 1 172 ? -2.713 -23.5 -25.688 1 96.62 172 LEU B N 1
ATOM 3136 C CA . LEU B 1 172 ? -1.857 -24.453 -24.969 1 96.62 172 LEU B CA 1
ATOM 3137 C C . LEU B 1 172 ? -0.482 -24.531 -25.625 1 96.62 172 LEU B C 1
ATOM 3139 O O . LEU B 1 172 ? 0.533 -24.656 -24.938 1 96.62 172 LEU B O 1
ATOM 3143 N N . GLU B 1 173 ? -0.519 -24.453 -26.922 1 96.38 173 GLU B N 1
ATOM 3144 C CA . GLU B 1 173 ? 0.737 -24.5 -27.656 1 96.38 173 GLU B CA 1
ATOM 3145 C C . GLU B 1 173 ? 1.621 -23.297 -27.328 1 96.38 173 GLU B C 1
ATOM 3147 O O . GLU B 1 173 ? 2.834 -23.438 -27.156 1 96.38 173 GLU B O 1
ATOM 3152 N N . GLN B 1 174 ? 1.013 -22.141 -27.25 1 95.88 174 GLN B N 1
ATOM 3153 C CA . GLN B 1 174 ? 1.743 -20.938 -26.906 1 95.88 174 GLN B CA 1
ATOM 3154 C C . GLN B 1 174 ? 2.307 -21.016 -25.484 1 95.88 174 GLN B C 1
ATOM 3156 O O . GLN B 1 174 ? 3.449 -20.609 -25.25 1 95.88 174 GLN B O 1
ATOM 3161 N N . ILE B 1 175 ? 1.537 -21.516 -24.578 1 97.81 175 ILE B N 1
ATOM 3162 C CA . ILE B 1 175 ? 1.96 -21.656 -23.188 1 97.81 175 ILE B CA 1
ATOM 3163 C C . ILE B 1 175 ? 3.139 -22.625 -23.094 1 97.81 175 ILE B C 1
ATOM 3165 O O . ILE B 1 175 ? 4.164 -22.312 -22.484 1 97.81 175 ILE B O 1
ATOM 3169 N N . GLN B 1 176 ? 2.953 -23.75 -23.75 1 98 176 GLN B N 1
ATOM 3170 C CA . GLN B 1 176 ? 3.992 -24.781 -23.734 1 98 176 GLN B CA 1
ATOM 3171 C C . GLN B 1 176 ? 5.301 -24.25 -24.312 1 98 176 GLN B C 1
ATOM 3173 O O . GLN B 1 176 ? 6.367 -24.438 -23.734 1 98 176 GLN B O 1
ATOM 3178 N N . GLU B 1 177 ? 5.191 -23.578 -25.422 1 97.62 177 GLU B N 1
ATOM 3179 C CA . GLU B 1 177 ? 6.367 -23.031 -26.094 1 97.62 177 GLU B CA 1
ATOM 3180 C C . GLU B 1 177 ? 7.113 -22.047 -25.219 1 97.62 177 GLU B C 1
ATOM 3182 O O . GLU B 1 177 ? 8.336 -22.141 -25.062 1 97.62 177 GLU B O 1
ATOM 3187 N N . THR B 1 178 ? 6.418 -21.125 -24.656 1 98.19 178 THR B N 1
ATOM 3188 C CA . THR B 1 178 ? 7.027 -20.078 -23.844 1 98.19 178 THR B CA 1
ATOM 3189 C C . THR B 1 178 ? 7.602 -20.656 -22.547 1 98.19 178 THR B C 1
ATOM 3191 O O . THR B 1 178 ? 8.727 -20.328 -22.172 1 98.19 178 THR B O 1
ATOM 3194 N N . HIS B 1 179 ? 6.852 -21.516 -21.875 1 98.69 179 HIS B N 1
ATOM 3195 C CA . HIS B 1 179 ? 7.312 -22.125 -20.641 1 98.69 179 HIS B CA 1
ATOM 3196 C C . HIS B 1 179 ? 8.562 -22.969 -20.875 1 98.69 179 HIS B C 1
ATOM 3198 O O . HIS B 1 179 ? 9.508 -22.906 -20.078 1 98.69 179 HIS B O 1
ATOM 3204 N N . ALA B 1 180 ? 8.508 -23.75 -21.922 1 98.25 180 ALA B N 1
ATOM 3205 C CA . ALA B 1 180 ? 9.672 -24.578 -22.234 1 98.25 180 ALA B CA 1
ATOM 3206 C C . ALA B 1 180 ? 10.914 -23.719 -22.438 1 98.25 180 ALA B C 1
ATOM 3208 O O . ALA B 1 180 ? 11.992 -24.047 -21.938 1 98.25 180 ALA B O 1
ATOM 3209 N N . ALA B 1 181 ? 10.758 -22.641 -23.188 1 98.31 181 ALA B N 1
ATOM 3210 C CA . ALA B 1 181 ? 11.875 -21.75 -23.453 1 98.31 181 ALA B CA 1
ATOM 3211 C C . ALA B 1 181 ? 12.383 -21.109 -22.172 1 98.31 181 ALA B C 1
ATOM 3213 O O . ALA B 1 181 ? 13.594 -20.984 -21.969 1 98.31 181 ALA B O 1
ATOM 3214 N N . LEU B 1 182 ? 11.484 -20.688 -21.281 1 98.5 182 LEU B N 1
ATOM 3215 C CA . LEU B 1 182 ? 11.867 -20.047 -20.016 1 98.5 182 LEU B CA 1
ATOM 3216 C C . LEU B 1 182 ? 12.555 -21.047 -19.094 1 98.5 182 LEU B C 1
ATOM 3218 O O . LEU B 1 182 ? 13.531 -20.719 -18.422 1 98.5 182 LEU B O 1
ATOM 3222 N N . LYS B 1 183 ? 12.094 -22.281 -19.062 1 97.69 183 LYS B N 1
ATOM 3223 C CA . LYS B 1 183 ? 12.633 -23.312 -18.188 1 97.69 183 LYS B CA 1
ATOM 3224 C C . LYS B 1 183 ? 14.086 -23.625 -18.516 1 97.69 183 LYS B C 1
ATOM 3226 O O . LYS B 1 183 ? 14.836 -24.078 -17.656 1 97.69 183 LYS B O 1
ATOM 3231 N N . ALA B 1 184 ? 14.383 -23.359 -19.75 1 96.94 184 ALA B N 1
ATOM 3232 C CA . ALA B 1 184 ? 15.773 -23.547 -20.141 1 96.94 184 ALA B CA 1
ATOM 3233 C C . ALA B 1 184 ? 16.703 -22.641 -19.344 1 96.94 184 ALA B C 1
ATOM 3235 O O . ALA B 1 184 ? 17.891 -22.922 -19.219 1 96.94 184 ALA B O 1
ATOM 3236 N N . HIS B 1 185 ? 16.156 -21.594 -18.766 1 96.69 185 HIS B N 1
ATOM 3237 C CA . HIS B 1 185 ? 16.953 -20.609 -18.047 1 96.69 185 HIS B CA 1
ATOM 3238 C C . HIS B 1 185 ? 16.656 -20.641 -16.562 1 96.69 185 HIS B C 1
ATOM 3240 O O . HIS B 1 185 ? 17.281 -19.922 -15.773 1 96.69 185 HIS B O 1
ATOM 3246 N N . LEU B 1 186 ? 15.719 -21.438 -16.125 1 97.31 186 LEU B N 1
ATOM 3247 C CA . LEU B 1 186 ? 15.219 -21.391 -14.758 1 97.31 186 LEU B CA 1
ATOM 3248 C C . LEU B 1 186 ? 15.336 -22.75 -14.094 1 97.31 186 LEU B C 1
ATOM 3250 O O . LEU B 1 186 ? 15.117 -23.781 -14.727 1 97.31 186 LEU B O 1
ATOM 3254 N N . SER B 1 187 ? 15.688 -22.781 -12.844 1 96 187 SER B N 1
ATOM 3255 C CA . SER B 1 187 ? 15.695 -24.016 -12.062 1 96 187 SER B CA 1
ATOM 3256 C C . SER B 1 187 ? 14.625 -24 -10.977 1 96 187 SER B C 1
ATOM 3258 O O . SER B 1 187 ? 14.391 -25 -10.305 1 96 187 SER B O 1
ATOM 3260 N N . CYS B 1 188 ? 13.961 -22.891 -10.781 1 97.94 188 CYS B N 1
ATOM 3261 C CA . CYS B 1 188 ? 12.891 -22.719 -9.805 1 97.94 188 CYS B CA 1
ATOM 3262 C C . CYS B 1 188 ? 11.531 -23 -10.43 1 97.94 188 CYS B C 1
ATOM 3264 O O . CYS B 1 188 ? 11.414 -23.109 -11.648 1 97.94 188 CYS B O 1
ATOM 3266 N N . PRO B 1 189 ? 10.477 -23.172 -9.633 1 98.69 189 PRO B N 1
ATOM 3267 C CA . PRO B 1 189 ? 9.133 -23.375 -10.18 1 98.69 189 PRO B CA 1
ATOM 3268 C C . PRO B 1 189 ? 8.672 -22.219 -11.07 1 98.69 189 PRO B C 1
ATOM 3270 O O . PRO B 1 189 ? 8.969 -21.062 -10.781 1 98.69 189 PRO B O 1
ATOM 3273 N N . LEU B 1 190 ? 7.953 -22.609 -12.148 1 98.88 190 LEU B N 1
ATOM 3274 C CA . LEU B 1 190 ? 7.41 -21.656 -13.102 1 98.88 190 LEU B CA 1
ATOM 3275 C C . LEU B 1 190 ? 5.895 -21.797 -13.219 1 98.88 190 LEU B C 1
ATOM 3277 O O . LEU B 1 190 ? 5.395 -22.844 -13.648 1 98.88 190 LEU B O 1
ATOM 3281 N N . LEU B 1 191 ? 5.211 -20.734 -12.828 1 98.88 191 LEU B N 1
ATOM 3282 C CA . LEU B 1 191 ? 3.752 -20.703 -12.859 1 98.88 191 LEU B CA 1
ATOM 3283 C C . LEU B 1 191 ? 3.244 -19.984 -14.102 1 98.88 191 LEU B C 1
ATOM 3285 O O . LEU B 1 191 ? 3.957 -19.172 -14.688 1 98.88 191 LEU B O 1
ATOM 3289 N N . TYR B 1 192 ? 2.043 -20.375 -14.484 1 98.38 192 TYR B N 1
ATOM 3290 C CA . TYR B 1 192 ? 1.351 -19.656 -15.547 1 98.38 192 TYR B CA 1
ATOM 3291 C C . TYR B 1 192 ? 0.24 -18.781 -14.977 1 98.38 192 TYR B C 1
ATOM 3293 O O . TYR B 1 192 ? -0.553 -19.234 -14.148 1 98.38 192 TYR B O 1
ATOM 3301 N N . GLY B 1 193 ? 0.174 -17.469 -15.391 1 96.44 193 GLY B N 1
ATOM 3302 C CA . GLY B 1 193 ? -0.78 -16.547 -14.789 1 96.44 193 GLY B CA 1
ATOM 3303 C C . GLY B 1 193 ? -1.607 -15.797 -15.812 1 96.44 193 GLY B C 1
ATOM 3304 O O . GLY B 1 193 ? -2.135 -14.719 -15.523 1 96.44 193 GLY B O 1
ATOM 3305 N N . GLY B 1 194 ? -1.733 -16.328 -17.031 1 94.56 194 GLY B N 1
ATOM 3306 C CA . GLY B 1 194 ? -2.523 -15.664 -18.062 1 94.56 194 GLY B CA 1
ATOM 3307 C C . GLY B 1 194 ? -3.93 -16.219 -18.172 1 94.56 194 GLY B C 1
ATOM 3308 O O . GLY B 1 194 ? -4.141 -17.25 -18.812 1 94.56 194 GLY B O 1
ATOM 3309 N N . SER B 1 195 ? -4.891 -15.523 -17.641 1 93.25 195 SER B N 1
ATOM 3310 C CA . SER B 1 195 ? -6.316 -15.805 -17.781 1 93.25 195 SER B CA 1
ATOM 3311 C C . SER B 1 195 ? -6.629 -17.266 -17.469 1 93.25 195 SER B C 1
ATOM 3313 O O . SER B 1 195 ? -7.309 -17.938 -18.234 1 93.25 195 SER B O 1
ATOM 3315 N N . VAL B 1 196 ? -6.078 -17.75 -16.438 1 95.75 196 VAL B N 1
ATOM 3316 C CA . VAL B 1 196 ? -6.406 -19.078 -15.938 1 95.75 196 VAL B CA 1
ATOM 3317 C C . VAL B 1 196 ? -7.797 -19.062 -15.305 1 95.75 196 VAL B C 1
ATOM 3319 O O . VAL B 1 196 ? -8.133 -18.156 -14.547 1 95.75 196 VAL B O 1
ATOM 3322 N N . ASN B 1 197 ? -8.586 -19.969 -15.672 1 94.81 197 ASN B N 1
ATOM 3323 C CA . ASN B 1 197 ? -9.938 -20.078 -15.141 1 94.81 197 ASN B CA 1
ATOM 3324 C C . ASN B 1 197 ? -10.391 -21.547 -15.055 1 94.81 197 ASN B C 1
ATOM 3326 O O . ASN B 1 197 ? -9.617 -22.453 -15.344 1 94.81 197 ASN B O 1
ATOM 3330 N N . LEU B 1 198 ? -11.617 -21.688 -14.633 1 95.06 198 LEU B N 1
ATOM 3331 C CA . LEU B 1 198 ? -12.172 -23.016 -14.375 1 95.06 198 LEU B CA 1
ATOM 3332 C C . LEU B 1 198 ? -12.164 -23.875 -15.641 1 95.06 198 LEU B C 1
ATOM 3334 O O . LEU B 1 198 ? -11.945 -25.078 -15.578 1 95.06 198 LEU B O 1
ATOM 3338 N N . SER B 1 199 ? -12.336 -23.312 -16.766 1 94.12 199 SER B N 1
ATOM 3339 C CA . SER B 1 199 ? -12.516 -24.047 -18.016 1 94.12 199 SER B CA 1
ATOM 3340 C C . SER B 1 199 ? -11.18 -24.5 -18.578 1 94.12 199 SER B C 1
ATOM 3342 O O . SER B 1 199 ? -11.125 -25.438 -19.375 1 94.12 199 SER B O 1
ATOM 3344 N N . ASN B 1 200 ? -10.031 -23.859 -18.172 1 95.12 200 ASN B N 1
ATOM 3345 C CA . ASN B 1 200 ? -8.789 -24.172 -18.875 1 95.12 200 ASN B CA 1
ATOM 3346 C C . ASN B 1 200 ? -7.703 -24.641 -17.906 1 95.12 200 ASN B C 1
ATOM 3348 O O . ASN B 1 200 ? -6.652 -25.109 -18.344 1 95.12 200 ASN B O 1
ATOM 3352 N N . ILE B 1 201 ? -7.93 -24.625 -16.609 1 97 201 ILE B N 1
ATOM 3353 C CA . ILE B 1 201 ? -6.867 -24.812 -15.625 1 97 201 ILE B CA 1
ATOM 3354 C C . ILE B 1 201 ? -6.336 -26.234 -15.711 1 97 201 ILE B C 1
ATOM 3356 O O . ILE B 1 201 ? -5.125 -26.469 -15.633 1 97 201 ILE B O 1
ATOM 3360 N N . ALA B 1 202 ? -7.176 -27.188 -15.859 1 97.38 202 ALA B N 1
ATOM 3361 C CA . ALA B 1 202 ? -6.75 -28.594 -15.891 1 97.38 202 ALA B CA 1
ATOM 3362 C C . ALA B 1 202 ? -5.801 -28.844 -17.062 1 97.38 202 ALA B C 1
ATOM 3364 O O . ALA B 1 202 ? -4.762 -29.484 -16.891 1 97.38 202 ALA B O 1
ATOM 3365 N N . GLU B 1 203 ? -6.152 -28.328 -18.219 1 97.31 203 GLU B N 1
ATOM 3366 C CA . GLU B 1 203 ? -5.328 -28.531 -19.406 1 97.31 203 GLU B CA 1
ATOM 3367 C C . GLU B 1 203 ? -3.996 -27.797 -19.281 1 97.31 203 GLU B C 1
ATOM 3369 O O . GLU B 1 203 ? -2.957 -28.312 -19.703 1 97.31 203 GLU B O 1
ATOM 3374 N N . ILE B 1 204 ? -4.012 -26.594 -18.719 1 97.5 204 ILE B N 1
ATOM 3375 C CA . ILE B 1 204 ? -2.805 -25.797 -18.547 1 97.5 204 ILE B CA 1
ATOM 3376 C C . ILE B 1 204 ? -1.85 -26.516 -17.594 1 97.5 204 ILE B C 1
ATOM 3378 O O . ILE B 1 204 ? -0.662 -26.656 -17.891 1 97.5 204 ILE B O 1
ATOM 3382 N N . LEU B 1 205 ? -2.393 -27.062 -16.5 1 97.88 205 LEU B N 1
ATOM 3383 C CA . LEU B 1 205 ? -1.562 -27.656 -15.453 1 97.88 205 LEU B CA 1
ATOM 3384 C C . LEU B 1 205 ? -1.105 -29.047 -15.852 1 97.88 205 LEU B C 1
ATOM 3386 O O . LEU B 1 205 ? -0.211 -29.625 -15.219 1 97.88 205 LEU B O 1
ATOM 3390 N N . ALA B 1 206 ? -1.681 -29.594 -16.906 1 97.38 206 ALA B N 1
ATOM 3391 C CA . ALA B 1 206 ? -1.261 -30.891 -17.438 1 97.38 206 ALA B CA 1
ATOM 3392 C C . ALA B 1 206 ? 0.015 -30.75 -18.266 1 97.38 206 ALA B C 1
ATOM 3394 O O . ALA B 1 206 ? 0.676 -31.75 -18.562 1 97.38 206 ALA B O 1
ATOM 3395 N N . LEU B 1 207 ? 0.34 -29.531 -18.703 1 97.5 207 LEU B N 1
ATOM 3396 C CA . LEU B 1 207 ? 1.591 -29.312 -19.406 1 97.5 207 LEU B CA 1
ATOM 3397 C C . LEU B 1 207 ? 2.791 -29.562 -18.5 1 97.5 207 LEU B C 1
ATOM 3399 O O . LEU B 1 207 ? 2.873 -29.016 -17.406 1 97.5 207 LEU B O 1
ATOM 3403 N N . PRO B 1 208 ? 3.711 -30.391 -18.922 1 96.31 208 PRO B N 1
ATOM 3404 C CA . PRO B 1 208 ? 4.844 -30.766 -18.078 1 96.31 208 PRO B CA 1
ATOM 3405 C C . PRO B 1 208 ? 5.691 -29.562 -17.656 1 96.31 208 PRO B C 1
ATOM 3407 O O . PRO B 1 208 ? 6.336 -29.594 -16.609 1 96.31 208 PRO B O 1
ATOM 3410 N N . GLU B 1 209 ? 5.691 -28.469 -18.438 1 96.94 209 GLU B N 1
ATOM 3411 C CA . GLU B 1 209 ? 6.539 -27.297 -18.203 1 96.94 209 GLU B CA 1
ATOM 3412 C C . GLU B 1 209 ? 5.883 -26.344 -17.203 1 96.94 209 GLU B C 1
ATOM 3414 O O . GLU B 1 209 ? 6.48 -25.328 -16.828 1 96.94 209 GLU B O 1
ATOM 3419 N N . VAL B 1 210 ? 4.691 -26.609 -16.828 1 98.38 210 VAL B N 1
ATOM 3420 C CA . VAL B 1 210 ? 3.939 -25.719 -15.945 1 98.38 210 VAL B CA 1
ATOM 3421 C C . VAL B 1 210 ? 3.879 -26.312 -14.539 1 98.38 210 VAL B C 1
ATOM 3423 O O . VAL B 1 210 ? 3.352 -27.406 -14.336 1 98.38 210 VAL B O 1
ATOM 3426 N N . ASP B 1 211 ? 4.391 -25.547 -13.562 1 98.56 211 ASP B N 1
ATOM 3427 C CA . ASP B 1 211 ? 4.523 -26.062 -12.203 1 98.56 211 ASP B CA 1
ATOM 3428 C C . ASP B 1 211 ? 3.369 -25.594 -11.328 1 98.56 211 ASP B C 1
ATOM 3430 O O . ASP B 1 211 ? 3.273 -25.969 -10.156 1 98.56 211 ASP B O 1
ATOM 3434 N N . GLY B 1 212 ? 2.494 -24.75 -11.859 1 98.62 212 GLY B N 1
ATOM 3435 C CA . GLY B 1 212 ? 1.377 -24.188 -11.109 1 98.62 212 GLY B CA 1
ATOM 3436 C C . GLY B 1 212 ? 0.724 -23.016 -11.805 1 98.62 212 GLY B C 1
ATOM 3437 O O . GLY B 1 212 ? 0.973 -22.766 -12.992 1 98.62 212 GLY B O 1
ATOM 3438 N N . ALA B 1 213 ? -0.14 -22.328 -11.07 1 98.5 213 ALA B N 1
ATOM 3439 C CA . ALA B 1 213 ? -0.885 -21.219 -11.648 1 98.5 213 ALA B CA 1
ATOM 3440 C C . ALA B 1 213 ? -0.994 -20.047 -10.664 1 98.5 213 ALA B C 1
ATOM 3442 O O . ALA B 1 213 ? -1.145 -20.266 -9.461 1 98.5 213 ALA B O 1
ATOM 3443 N N . LEU B 1 214 ? -0.826 -18.906 -11.148 1 98.38 214 LEU B N 1
ATOM 3444 C CA . LEU B 1 214 ? -1.199 -17.672 -10.469 1 98.38 214 LEU B CA 1
ATOM 3445 C C . LEU B 1 214 ? -2.486 -17.094 -11.047 1 98.38 214 LEU B C 1
ATOM 3447 O O . LEU B 1 214 ? -2.492 -16.578 -12.164 1 98.38 214 LEU B O 1
ATOM 3451 N N . ILE B 1 215 ? -3.537 -17.109 -10.25 1 97.44 215 ILE B N 1
ATOM 3452 C CA . ILE B 1 215 ? -4.879 -16.875 -10.766 1 97.44 215 ILE B CA 1
ATOM 3453 C C . ILE B 1 215 ? -5.398 -15.531 -10.281 1 97.44 215 ILE B C 1
ATOM 3455 O O . ILE B 1 215 ? -5.301 -15.219 -9.086 1 97.44 215 ILE B O 1
ATOM 3459 N N . GLY B 1 216 ? -5.949 -14.773 -11.172 1 95.5 216 GLY B N 1
ATOM 3460 C CA . GLY B 1 216 ? -6.496 -13.469 -10.836 1 95.5 216 GLY B CA 1
ATOM 3461 C C . GLY B 1 216 ? -8 -13.477 -10.648 1 95.5 216 GLY B C 1
ATOM 3462 O O . GLY B 1 216 ? -8.5 -14.094 -9.703 1 95.5 216 GLY B O 1
ATOM 3463 N N . SER B 1 217 ? -8.727 -12.953 -11.609 1 94.69 217 SER B N 1
ATOM 3464 C CA . SER B 1 217 ? -10.156 -12.703 -11.5 1 94.69 217 SER B CA 1
ATOM 3465 C C . SER B 1 217 ? -10.922 -14 -11.25 1 94.69 217 SER B C 1
ATOM 3467 O O . SER B 1 217 ? -11.898 -14.016 -10.5 1 94.69 217 SER B O 1
ATOM 3469 N N . ALA B 1 218 ? -10.531 -15.047 -11.773 1 95.5 218 ALA B N 1
ATOM 3470 C CA . ALA B 1 218 ? -11.242 -16.328 -11.688 1 95.5 218 ALA B CA 1
ATOM 3471 C C . ALA B 1 218 ? -11.188 -16.891 -10.273 1 95.5 218 ALA B C 1
ATOM 3473 O O . ALA B 1 218 ? -11.938 -17.812 -9.945 1 95.5 218 ALA B O 1
ATOM 3474 N N . SER B 1 219 ? -10.359 -16.359 -9.422 1 97.5 219 SER B N 1
ATOM 3475 C CA . SER B 1 219 ? -10.219 -16.891 -8.07 1 97.5 219 SER B CA 1
ATOM 3476 C C . SER B 1 219 ? -10.945 -16.016 -7.055 1 97.5 219 SER B C 1
ATOM 3478 O O . SER B 1 219 ? -10.938 -16.297 -5.855 1 97.5 219 SER B O 1
ATOM 3480 N N . LEU B 1 220 ? -11.625 -14.984 -7.5 1 98.12 220 LEU B N 1
ATOM 3481 C CA . LEU B 1 220 ? -12.211 -14.016 -6.578 1 98.12 220 LEU B CA 1
ATOM 3482 C C . LEU B 1 220 ? -13.383 -14.625 -5.82 1 98.12 220 LEU B C 1
ATOM 3484 O O . LEU B 1 220 ? -13.648 -14.25 -4.676 1 98.12 220 LEU B O 1
ATOM 3488 N N . LYS B 1 221 ? -14.125 -15.508 -6.496 1 97.94 221 LYS B N 1
ATOM 3489 C CA . LYS B 1 221 ? -15.148 -16.281 -5.801 1 97.94 221 LYS B CA 1
ATOM 3490 C C . LYS B 1 221 ? -14.57 -17.578 -5.23 1 97.94 221 LYS B C 1
ATOM 3492 O O . LYS B 1 221 ? -14.031 -18.391 -5.973 1 97.94 221 LYS B O 1
ATOM 3497 N N . VAL B 1 222 ? -14.672 -17.703 -3.9 1 98.31 222 VAL B N 1
ATOM 3498 C CA . VAL B 1 222 ? -14.023 -18.812 -3.215 1 98.31 222 VAL B CA 1
ATOM 3499 C C . VAL B 1 222 ? -14.516 -20.125 -3.791 1 98.31 222 VAL B C 1
ATOM 3501 O O . VAL B 1 222 ? -13.742 -21.078 -3.936 1 98.31 222 VAL B O 1
ATOM 3504 N N . GLU B 1 223 ? -15.789 -20.188 -4.141 1 98.31 223 GLU B N 1
ATOM 3505 C CA . GLU B 1 223 ? -16.344 -21.422 -4.695 1 98.31 223 GLU B CA 1
ATOM 3506 C C . GLU B 1 223 ? -15.672 -21.781 -6.016 1 98.31 223 GLU B C 1
ATOM 3508 O O . GLU B 1 223 ? -15.406 -22.953 -6.281 1 98.31 223 GLU B O 1
ATOM 3513 N N . ASP B 1 224 ? -15.414 -20.797 -6.82 1 98.19 224 ASP B N 1
ATOM 3514 C CA . ASP B 1 224 ? -14.727 -21.031 -8.094 1 98.19 224 ASP B CA 1
ATOM 3515 C C . ASP B 1 224 ? -13.305 -21.516 -7.867 1 98.19 224 ASP B C 1
ATOM 3517 O O . ASP B 1 224 ? -12.844 -22.438 -8.555 1 98.19 224 ASP B O 1
ATOM 3521 N N . PHE B 1 225 ? -12.633 -20.938 -6.93 1 98.5 225 PHE B N 1
ATOM 3522 C CA . PHE B 1 225 ? -11.258 -21.359 -6.641 1 98.5 225 PHE B CA 1
ATOM 3523 C C . PHE B 1 225 ? -11.227 -22.781 -6.109 1 98.5 225 PHE B C 1
ATOM 3525 O O . PHE B 1 225 ? -10.367 -23.578 -6.5 1 98.5 225 PHE B O 1
ATOM 3532 N N . CYS B 1 226 ? -12.188 -23.109 -5.238 1 98.19 226 CYS B N 1
ATOM 3533 C CA . CYS B 1 226 ? -12.305 -24.469 -4.73 1 98.19 226 CYS B CA 1
ATOM 3534 C C . CYS B 1 226 ? -12.523 -25.453 -5.867 1 98.19 226 CYS B C 1
ATOM 3536 O O . CYS B 1 226 ? -11.898 -26.516 -5.902 1 98.19 226 CYS B O 1
ATOM 3538 N N . GLN B 1 227 ? -13.336 -25.094 -6.766 1 98.06 227 GLN B N 1
ATOM 3539 C CA . GLN B 1 227 ? -13.602 -25.969 -7.906 1 98.06 227 GLN B CA 1
ATOM 3540 C C . GLN B 1 227 ? -12.352 -26.141 -8.766 1 98.06 227 GLN B C 1
ATOM 3542 O O . GLN B 1 227 ? -12.086 -27.234 -9.266 1 98.06 227 GLN B O 1
ATOM 3547 N N . MET B 1 228 ? -11.633 -25.078 -8.945 1 97.88 228 MET B N 1
ATOM 3548 C CA . MET B 1 228 ? -10.383 -25.141 -9.703 1 97.88 228 MET B CA 1
ATOM 3549 C C . MET B 1 228 ? -9.398 -26.094 -9.039 1 97.88 228 MET B C 1
ATOM 3551 O O . MET B 1 228 ? -8.742 -26.891 -9.719 1 97.88 228 MET B O 1
ATOM 3555 N N . ILE B 1 229 ? -9.305 -26.016 -7.734 1 97.19 229 ILE B N 1
ATOM 3556 C CA . ILE B 1 229 ? -8.406 -26.875 -6.98 1 97.19 229 ILE B CA 1
ATOM 3557 C C . ILE B 1 229 ? -8.828 -28.328 -7.133 1 97.19 229 ILE B C 1
ATOM 3559 O O . ILE B 1 229 ? -7.984 -29.219 -7.289 1 97.19 229 ILE B O 1
ATOM 3563 N N . GLN B 1 230 ? -10.07 -28.516 -7.176 1 94.75 230 GLN B N 1
ATOM 3564 C CA . GLN B 1 230 ? -10.617 -29.875 -7.27 1 94.75 230 GLN B CA 1
ATOM 3565 C C . GLN B 1 230 ? -10.328 -30.484 -8.633 1 94.75 230 GLN B C 1
ATOM 3567 O O . GLN B 1 230 ? -10.195 -31.703 -8.758 1 94.75 230 GLN B O 1
ATOM 3572 N N . LYS B 1 231 ? -10.219 -29.734 -9.602 1 92.88 231 LYS B N 1
ATOM 3573 C CA . LYS B 1 231 ? -10.016 -30.203 -10.969 1 92.88 231 LYS B CA 1
ATOM 3574 C C . LYS B 1 231 ? -8.578 -30.688 -11.18 1 92.88 231 LYS B C 1
ATOM 3576 O O . LYS B 1 231 ? -8.266 -31.328 -12.188 1 92.88 231 LYS B O 1
ATOM 3581 N N . ILE B 1 232 ? -7.766 -30.359 -10.32 1 89.25 232 ILE B N 1
ATOM 3582 C CA . ILE B 1 232 ? -6.34 -30.609 -10.484 1 89.25 232 ILE B CA 1
ATOM 3583 C C . ILE B 1 232 ? -5.949 -31.875 -9.711 1 89.25 232 ILE B C 1
ATOM 3585 O O . ILE B 1 232 ? -6.348 -32.062 -8.562 1 89.25 232 ILE B O 1
#

Sequence (464 aa):
MILAANFKTNHTRKSTRHYLERLSNFLFETSCEHDIFLFPPPLALDFFDDIGGVCIGTQNAYPAPSGAFTGEVGSEQLEELAIQTILIGHSERRGILGESQAFCAEKFRYYASLGYTIFYCIGESLEVRRAGIEATIRHNLSQLEGIDLSYPKLIIAYEPIWAIGTGVSASLEQIQETHAALKAHLSCPLLYGGSVNLSNIAEILALPEVDGALIGSASLKVEDFCQMIQKIMILAANFKTNHTRKSTRHYLERLSNFLFETSCEHDIFLFPPPLALDFFDDIGGVCIGTQNAYPAPSGAFTGEVGSEQLEELAIQTILIGHSERRGILGESQAFCAEKFRYYASLGYTIFYCIGESLEVRRAGIEATIRHNLSQLEGIDLSYPKLIIAYEPIWAIGTGVSASLEQIQETHAALKAHLSCPLLYGGSVNLSNIAEILALPEVDGALIGSASLKVEDFCQMIQKI

Solvent-accessible surface area (backbone atoms only — not comparable to full-atom values): 23789 Å² total; per-residue (Å²): 86,39,40,31,35,42,39,20,17,35,72,31,40,67,55,42,51,52,40,44,52,54,49,26,51,50,38,62,76,64,65,60,82,52,49,36,36,39,23,47,16,55,68,38,62,58,81,71,75,85,42,58,78,53,44,61,27,38,43,56,61,48,74,41,56,56,44,90,38,51,49,31,42,22,50,52,44,34,53,76,50,71,42,53,29,35,39,42,51,42,64,44,36,34,71,74,61,60,51,48,60,69,57,43,21,48,33,46,53,47,42,50,75,74,65,29,36,35,40,37,33,34,52,44,50,53,71,41,48,72,68,31,69,68,48,35,51,52,54,36,54,57,64,45,54,75,52,69,70,77,49,87,49,44,31,37,30,44,29,42,52,58,14,47,90,63,84,46,57,73,50,71,66,54,49,50,53,52,35,48,59,50,47,75,77,46,86,47,54,37,22,46,29,34,56,44,35,77,90,47,40,53,66,53,56,65,37,88,61,33,46,28,35,41,25,40,80,51,37,68,46,52,70,48,36,51,52,44,56,66,62,97,85,41,42,30,34,42,41,21,17,34,70,32,41,67,56,41,50,53,39,45,52,53,50,26,50,50,38,60,74,64,64,60,82,52,47,36,36,39,23,48,15,54,70,38,63,60,81,71,78,85,42,56,79,54,45,60,26,37,44,55,61,48,72,42,55,55,45,89,39,50,46,32,43,23,49,52,45,32,52,75,48,69,41,53,28,37,39,41,52,43,64,43,35,34,72,74,62,59,51,46,58,70,55,42,22,48,32,48,54,48,41,50,74,73,65,30,36,35,40,38,31,34,53,45,50,53,71,42,48,72,68,32,70,67,48,36,49,52,53,38,54,58,64,44,52,76,52,70,71,77,49,87,49,43,32,38,32,42,30,41,50,59,14,46,90,62,84,45,57,74,50,70,67,56,51,51,52,52,36,48,60,50,48,75,78,45,86,47,54,37,22,46,30,37,56,47,34,78,90,47,40,52,68,55,55,65,37,89,64,34,46,27,35,40,22,41,80,52,38,68,47,52,68,48,36,51,51,44,56,66,63,97

Foldseek 3Di:
DEEEEEADADDALVRVLVLLVVLQVLCVVVVFPYQYEYEYADRNQAQHPNSPRYAYAYADAQLAQDDDDPPGHHVVVCVVSVHQEYEAAPPCCCPVVNDDLVRSLSNQVRSLVVVGQYEYEFEDEPVQVVVDLVSGQVRRVVSCVNPDLVSARYEYEYEHVNQAPPPDFDDLVRLLSNLVSNVVVHPHAYAYEGADFLVCLLVNCPRPSHRYYYYYPRPNDSVRVSSSSVSD/DEEEEEADADDALVRVLVLLVVLQVLCVVVVFPYQYEYEYADRNQAQHPSSPRYAYAYADAQLAQDDDDPPGHHVVVCVVSVHQEYEAAPPCCCPVVNDDLVRSLSNQVRSLVVVGQYEYEFEDEPVQVVVDLVSGQVRRVVSCVNPDLVSANYEYEYEHPNQAPPVDFDDLVRLLSNLVSNVVVHPHAYAYEGADFLVCLLVNCPRPSHRYYYYYPRPSDSVRVSSSSVSD

pLDDT: mean 96.02, std 5.64, range [65.44, 98.94]